Protein AF-0000000078663857 (afdb_homodimer)

Sequence (530 aa):
MTGLLSLRHTTAHPIFRVELDQAAYNHGFRKANGVADGWLWFKSDEGVPGEVALASGINPDGSPWFLAVEHAGVAAKLGVELAEAVVNPPAHFKGAFAFATQAQLRAALSRAFHLARSLPTFPLAQYEAEVAELGNTEVERIVKERVGQGYFRRALLDYWTGRCPITGISDEPLLRASHIVPWSECRSDSERLDVFNGLLLAAHWDAAFDRGLVSFDNEGRALIKPTLSEEALNLLAPDRARLLPLDDAHRRQLAWHRERFGFSEMTGLLSLRHTTAHPIFRVELDQAAYNHGFRKANGVADGWLWFKSDEGVPGEVALASGINPDGSPWFLAVEHAGVAAKLGVELAEAVVNPPAHFKGAFAFATQAQLRAALSRAFHLARSLPTFPLAQYEAEVAELGNTEVERIVKERVGQGYFRRALLDYWTGRCPITGISDEPLLRASHIVPWSECRSDSERLDVFNGLLLAAHWDAAFDRGLVSFDNEGRALIKPTLSEEALNLLAPDRARLLPLDDAHRRQLAWHRERFGFSE

Radius of gyration: 30.73 Å; Cα contacts (8 Å, |Δi|>4): 971; chains: 2; bounding box: 46×103×66 Å

Nearest PDB structures (foldseek):
  6yjb-assembly1_A  TM=4.751E-01  e=1.470E-08  Vibrio campbellii
  6yex-assembly1_B  TM=4.756E-01  e=3.909E-08  Vibrio campbellii
  2jaa-assembly1_B  TM=3.060E-01  e=5.722E+00  Shigella flexneri
  6yjb-assembly1_A  TM=4.750E-01  e=7.219E-09  Vibrio campbellii
  6yex-assembly1_B  TM=4.755E-01  e=2.141E-08  Vibrio campbellii

Foldseek 3Di:
DPPPLDFPLDAADPVVVVVVQVLCCVQFQNAFDDDHSQWTKTHGPVPQDWIKIWHFGDDPVRPFIKIFTQDQQLQVVVCVVQVVFWDDHPDNTNTMGTHGDPVVVSVSSNLSRLQSLQALPNLLVVLCVVLVPADDDPVSVVVSLVSLLVSLLSSLCSNVVQAQQWQRDNPNVQKGWAFLQDLVRDPDSSNSSGNLRTGTHGNLVSVCLNLLQWAAAPQQQIDGHPPDDPVSCVVPVSVSTDRDDHDPSNNVSRVVSCVVSVPDD/DPPPQDFPLDAADPVVVVVVQVLCCVQFQNAFDDDHSQWTKTHGPVPQDWIKIWHFGDDPVRPFIKIFTQDQQLQVVVCVVQVVFWDDHPDNTNTMGTHGDVVVVSVSSNLSRLQSLQALPNLLVVLCVVLVPADDDPVSVVVSLVSLLVSLLSSLCSNVVQAQQWQRDNPNVQKGWAFLQDCVRDPDSSNSSGSLRTGTHGNLVSVCLNLLQWAAAPQQQIDGHPVDDPVSCVVPVSVSTDRDDHDPSNNVSRVVSCVVSVPDD

InterPro domains:
  IPR003615 HNH nuclease [PF13391] (164-217)

Structure (mmCIF, N/CA/C/O backbone):
data_AF-0000000078663857-model_v1
#
loop_
_entity.id
_entity.type
_entity.pdbx_description
1 polymer 'Putative restriction endonuclease'
#
loop_
_atom_site.group_PDB
_atom_site.id
_atom_site.type_symbol
_atom_site.label_atom_id
_atom_site.label_alt_id
_atom_site.label_comp_id
_atom_site.label_asym_id
_atom_site.label_entity_id
_atom_site.label_seq_id
_atom_site.pdbx_PDB_ins_code
_atom_site.Cartn_x
_atom_site.Cartn_y
_atom_site.Cartn_z
_atom_site.occupancy
_atom_site.B_iso_or_equiv
_atom_site.auth_seq_id
_atom_site.auth_comp_id
_atom_site.auth_asym_id
_atom_site.auth_atom_id
_atom_site.pdbx_PDB_model_num
ATOM 1 N N . MET A 1 1 ? -16.844 -45.125 -30.969 1 24.33 1 MET A N 1
ATOM 2 C CA . MET A 1 1 ? -15.453 -45.469 -31.281 1 24.33 1 MET A CA 1
ATOM 3 C C . MET A 1 1 ? -14.484 -44.75 -30.359 1 24.33 1 MET A C 1
ATOM 5 O O . MET A 1 1 ? -14.258 -43.531 -30.531 1 24.33 1 MET A O 1
ATOM 9 N N . THR A 1 2 ? -14.641 -44.812 -29.031 1 28.61 2 THR A N 1
ATOM 10 C CA . THR A 1 2 ? -13.977 -44.156 -27.891 1 28.61 2 THR A CA 1
ATOM 11 C C . THR A 1 2 ? -12.461 -44.281 -28.031 1 28.61 2 THR A C 1
ATOM 13 O O . THR A 1 2 ? -11.898 -45.375 -27.828 1 28.61 2 THR A O 1
ATOM 16 N N . GLY A 1 3 ? -11.922 -43.844 -29.172 1 32.19 3 GLY A N 1
ATOM 17 C CA . GLY A 1 3 ? -10.523 -44 -29.547 1 32.19 3 GLY A CA 1
ATOM 18 C C . GLY A 1 3 ? -9.562 -43.812 -28.391 1 32.19 3 GLY A C 1
ATOM 19 O O . GLY A 1 3 ? -9.656 -42.844 -27.656 1 32.19 3 GLY A O 1
ATOM 20 N N . LEU A 1 4 ? -9.109 -44.875 -27.781 1 37.69 4 LEU A N 1
ATOM 21 C CA . LEU A 1 4 ? -8.156 -45 -26.688 1 37.69 4 LEU A CA 1
ATOM 22 C C . LEU A 1 4 ? -6.984 -44.031 -26.875 1 37.69 4 LEU A C 1
ATOM 24 O O . LEU A 1 4 ? -6.332 -44.031 -27.922 1 37.69 4 LEU A O 1
ATOM 28 N N . LEU A 1 5 ? -7.105 -42.75 -26.547 1 47.75 5 LEU A N 1
ATOM 29 C CA . LEU A 1 5 ? -5.949 -41.844 -26.469 1 47.75 5 LEU A CA 1
ATOM 30 C C . LEU A 1 5 ? -4.688 -42.625 -26.125 1 47.75 5 LEU A C 1
ATOM 32 O O . LEU A 1 5 ? -4.512 -43.062 -24.969 1 47.75 5 LEU A O 1
ATOM 36 N N . SER A 1 6 ? -4.312 -43.594 -27.016 1 50.84 6 SER A N 1
ATOM 37 C CA . SER A 1 6 ? -3.297 -44.625 -26.781 1 50.84 6 SER A CA 1
ATOM 38 C C . SER A 1 6 ? -1.939 -44 -26.484 1 50.84 6 SER A C 1
ATOM 40 O O . SER A 1 6 ? -1.441 -43.188 -27.266 1 50.84 6 SER A O 1
ATOM 42 N N . LEU A 1 7 ? -1.592 -43.75 -25.297 1 54.88 7 LEU A N 1
ATOM 43 C CA . LEU A 1 7 ? -0.232 -43.5 -24.828 1 54.88 7 LEU A CA 1
ATOM 44 C C . LEU A 1 7 ? 0.758 -44.438 -25.5 1 54.88 7 LEU A C 1
ATOM 46 O O . LEU A 1 7 ? 0.441 -45.594 -25.734 1 54.88 7 LEU A O 1
ATOM 50 N N . ARG A 1 8 ? 1.629 -43.875 -26.375 1 53.31 8 ARG A N 1
ATOM 51 C CA . ARG A 1 8 ? 2.668 -44.781 -26.859 1 53.31 8 ARG A CA 1
ATOM 52 C C . ARG A 1 8 ? 3.326 -45.531 -25.719 1 53.31 8 ARG A C 1
ATOM 54 O O . ARG A 1 8 ? 3.842 -44.938 -24.781 1 53.31 8 ARG A O 1
ATOM 61 N N . HIS A 1 9 ? 2.74 -46.562 -25.328 1 52.69 9 HIS A N 1
ATOM 62 C CA . HIS A 1 9 ? 3.314 -47.375 -24.25 1 52.69 9 HIS A CA 1
ATOM 63 C C . HIS A 1 9 ? 4.824 -47.531 -24.422 1 52.69 9 HIS A C 1
ATOM 65 O O . HIS A 1 9 ? 5.512 -48 -23.516 1 52.69 9 HIS A O 1
ATOM 71 N N . THR A 1 10 ? 5.309 -47.25 -25.734 1 50.97 10 THR A N 1
ATOM 72 C CA . THR A 1 10 ? 6.742 -47.375 -25.953 1 50.97 10 THR A CA 1
ATOM 73 C C . THR A 1 10 ? 7.434 -46.031 -25.859 1 50.97 10 THR A C 1
ATOM 75 O O . THR A 1 10 ? 6.785 -44.969 -25.969 1 50.97 10 THR A O 1
ATOM 78 N N . THR A 1 11 ? 8.773 -46.031 -25.625 1 53 11 THR A N 1
ATOM 79 C CA . THR A 1 11 ? 9.688 -44.906 -25.531 1 53 11 THR A CA 1
ATOM 80 C C . THR A 1 11 ? 9.359 -43.844 -26.594 1 53 11 THR A C 1
ATOM 82 O O . THR A 1 11 ? 9.086 -44.188 -27.75 1 53 11 THR A O 1
ATOM 85 N N . ALA A 1 12 ? 8.914 -42.688 -26.188 1 60.53 12 ALA A N 1
ATOM 86 C CA . ALA A 1 12 ? 8.688 -41.562 -27.094 1 60.53 12 ALA A CA 1
ATOM 87 C C . ALA A 1 12 ? 9.695 -41.594 -28.234 1 60.53 12 ALA A C 1
ATOM 89 O O . ALA A 1 12 ? 10.859 -41.938 -28.047 1 60.53 12 ALA A O 1
ATOM 90 N N . HIS A 1 13 ? 9.156 -41.531 -29.469 1 69.25 13 HIS A N 1
ATOM 91 C CA . HIS A 1 13 ? 10.07 -41.312 -30.594 1 69.25 13 HIS A CA 1
ATOM 92 C C . HIS A 1 13 ? 11.156 -40.312 -30.203 1 69.25 13 HIS A C 1
ATOM 94 O O . HIS A 1 13 ? 10.898 -39.344 -29.484 1 69.25 13 HIS A O 1
ATOM 100 N N . PRO A 1 14 ? 12.398 -40.656 -30.453 1 72.44 14 PRO A N 1
ATOM 101 C CA . PRO A 1 14 ? 13.539 -39.844 -30.016 1 72.44 14 PRO A CA 1
ATOM 102 C C . PRO A 1 14 ? 13.32 -38.344 -30.25 1 72.44 14 PRO A C 1
ATOM 104 O O . PRO A 1 14 ? 13.703 -37.5 -29.422 1 72.44 14 PRO A O 1
ATOM 107 N N . ILE A 1 15 ? 12.664 -38.031 -31.328 1 69.81 15 ILE A N 1
ATOM 108 C CA . ILE A 1 15 ? 12.445 -36.625 -31.641 1 69.81 15 ILE A CA 1
ATOM 109 C C . ILE A 1 15 ? 11.484 -36 -30.625 1 69.81 15 ILE A C 1
ATOM 111 O O . ILE A 1 15 ? 11.703 -34.875 -30.141 1 69.81 15 ILE A O 1
ATOM 115 N N . PHE A 1 16 ? 10.523 -36.781 -30.375 1 77.19 16 PHE A N 1
ATOM 116 C CA . PHE A 1 16 ? 9.523 -36.25 -29.453 1 77.19 16 PHE A CA 1
ATOM 117 C C . PHE A 1 16 ? 10.062 -36.188 -28.031 1 77.19 16 PHE A C 1
ATOM 119 O O . PHE A 1 16 ? 9.719 -35.281 -27.266 1 77.19 16 PHE A O 1
ATOM 126 N N . ARG A 1 17 ? 10.977 -37.094 -27.781 1 78 17 ARG A N 1
ATOM 127 C CA . ARG A 1 17 ? 11.602 -37.062 -26.469 1 78 17 ARG A CA 1
ATOM 128 C C . ARG A 1 17 ? 12.383 -35.781 -26.25 1 78 17 ARG A C 1
ATOM 130 O O . ARG A 1 17 ? 12.32 -35.188 -25.188 1 78 17 ARG A O 1
ATOM 137 N N . VAL A 1 18 ? 13.07 -35.375 -27.234 1 76.69 18 VAL A N 1
ATOM 138 C CA . VAL A 1 18 ? 13.844 -34.125 -27.141 1 76.69 18 VAL A CA 1
ATOM 139 C C . VAL A 1 18 ? 12.906 -32.938 -26.922 1 76.69 18 VAL A C 1
ATOM 141 O O . VAL A 1 18 ? 13.203 -32.062 -26.094 1 76.69 18 VAL A O 1
ATOM 144 N N . GLU A 1 19 ? 11.812 -33 -27.578 1 76.75 19 GLU A N 1
ATOM 145 C CA . GLU A 1 19 ? 10.836 -31.922 -27.453 1 76.75 19 GLU A CA 1
ATOM 146 C C . GLU A 1 19 ? 10.25 -31.875 -26.047 1 76.75 19 GLU A C 1
ATOM 148 O O . GLU A 1 19 ? 10.062 -30.797 -25.484 1 76.75 19 GLU A O 1
ATOM 153 N N . LEU A 1 20 ? 10.016 -32.969 -25.547 1 77.5 20 LEU A N 1
ATOM 154 C CA . LEU A 1 20 ? 9.438 -33.031 -24.219 1 77.5 20 LEU A CA 1
ATOM 155 C C . LEU A 1 20 ? 10.453 -32.625 -23.156 1 77.5 20 LEU A C 1
ATOM 157 O O . LEU A 1 20 ? 10.102 -31.906 -22.219 1 77.5 20 LEU A O 1
ATOM 161 N N . ASP A 1 21 ? 11.664 -33.031 -23.328 1 77.56 21 ASP A N 1
ATOM 162 C CA . ASP A 1 21 ? 12.742 -32.594 -22.438 1 77.56 21 ASP A CA 1
ATOM 163 C C . ASP A 1 21 ? 12.898 -31.094 -22.438 1 77.56 21 ASP A C 1
ATOM 165 O O . ASP A 1 21 ? 13.031 -30.469 -21.375 1 77.56 21 ASP A O 1
ATOM 169 N N . GLN A 1 22 ? 12.805 -30.578 -23.578 1 78.88 22 GLN A N 1
ATOM 170 C CA . GLN A 1 22 ? 12.938 -29.141 -23.719 1 78.88 22 GLN A CA 1
ATOM 171 C C .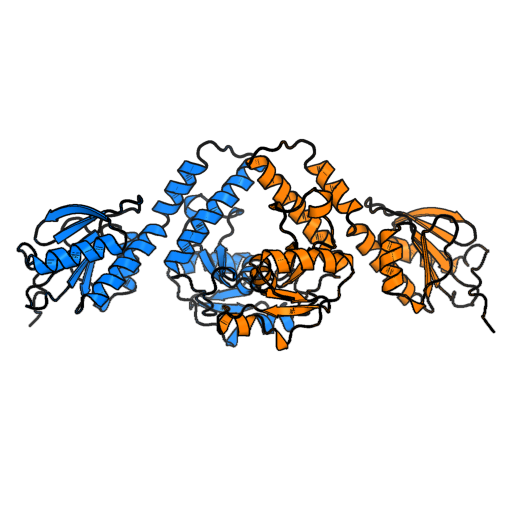 GLN A 1 22 ? 11.766 -28.406 -23.062 1 78.88 22 GLN A C 1
ATOM 173 O O . GLN A 1 22 ? 11.953 -27.375 -22.422 1 78.88 22 GLN A O 1
ATOM 178 N N . ALA A 1 23 ? 10.633 -28.953 -23.266 1 77.75 23 ALA A N 1
ATOM 179 C CA . ALA A 1 23 ? 9.445 -28.344 -22.672 1 77.75 23 ALA A CA 1
ATOM 180 C C . ALA A 1 23 ? 9.547 -28.312 -21.141 1 77.75 23 ALA A C 1
ATOM 182 O O . ALA A 1 23 ? 9.297 -27.281 -20.516 1 77.75 23 ALA A O 1
ATOM 183 N N . ALA A 1 24 ? 9.922 -29.406 -20.594 1 78.44 24 ALA A N 1
ATOM 184 C CA . ALA A 1 24 ? 10.07 -29.5 -19.141 1 78.44 24 ALA A CA 1
ATOM 185 C C . ALA A 1 24 ? 11.117 -28.516 -18.641 1 78.44 24 ALA A C 1
ATOM 187 O O . ALA A 1 24 ? 10.859 -27.75 -17.703 1 78.44 24 ALA A O 1
ATOM 188 N N . TYR A 1 25 ? 12.227 -28.516 -19.281 1 76.38 25 TYR A N 1
ATOM 189 C CA . TYR A 1 25 ? 13.336 -27.656 -18.875 1 76.38 25 TYR A CA 1
ATOM 190 C C . TYR A 1 25 ? 12.922 -26.188 -18.938 1 76.38 25 TYR A C 1
ATOM 192 O O . TYR A 1 25 ? 13.141 -25.438 -17.984 1 76.38 25 TYR A O 1
ATOM 200 N N . ASN A 1 26 ? 12.266 -25.844 -20 1 74.88 26 ASN A N 1
ATOM 201 C CA . ASN A 1 26 ? 11.883 -24.453 -20.234 1 74.88 26 ASN A CA 1
ATOM 202 C C . ASN A 1 26 ? 10.828 -23.984 -19.25 1 74.88 26 ASN A C 1
ATOM 204 O O . ASN A 1 26 ? 10.688 -22.781 -19 1 74.88 26 ASN A O 1
ATOM 208 N N . HIS A 1 27 ? 10.211 -24.891 -18.656 1 75.94 27 HIS A N 1
ATOM 209 C CA . HIS A 1 27 ? 9.102 -24.484 -17.812 1 75.94 27 HIS A CA 1
ATOM 210 C C . HIS A 1 27 ? 9.352 -24.859 -16.359 1 75.94 27 HIS A C 1
ATOM 212 O O . HIS A 1 27 ? 8.406 -25.031 -15.578 1 75.94 27 HIS A O 1
ATOM 218 N N . GLY A 1 28 ? 10.562 -25.109 -16.047 1 73.06 28 GLY A N 1
ATOM 219 C CA . GLY A 1 28 ? 10.953 -25.125 -14.641 1 73.06 28 GLY A CA 1
ATOM 220 C C . GLY A 1 28 ? 11.133 -26.516 -14.094 1 73.06 28 GLY A C 1
ATOM 221 O O . GLY A 1 28 ? 11.523 -26.688 -12.93 1 73.06 28 GLY A O 1
ATOM 222 N N . PHE A 1 29 ? 10.805 -27.562 -14.852 1 75.75 29 PHE A N 1
ATOM 223 C CA . PHE A 1 29 ? 11.008 -28.938 -14.445 1 75.75 29 PHE A CA 1
ATOM 224 C C . PHE A 1 29 ? 12.305 -29.5 -15.016 1 75.75 29 PHE A C 1
ATOM 226 O O . PHE A 1 29 ? 12.289 -30.359 -15.891 1 75.75 29 PHE A O 1
ATOM 233 N N . ARG A 1 30 ? 13.398 -29.109 -14.336 1 71.75 30 ARG A N 1
ATOM 234 C CA . ARG A 1 30 ? 14.695 -29.219 -14.992 1 71.75 30 ARG A CA 1
ATOM 235 C C . ARG A 1 30 ? 15.445 -30.453 -14.508 1 71.75 30 ARG A C 1
ATOM 237 O O . ARG A 1 30 ? 16.578 -30.703 -14.922 1 71.75 30 ARG A O 1
ATOM 244 N N . LYS A 1 31 ? 14.867 -31.281 -13.641 1 79.44 31 LYS A N 1
ATOM 245 C CA . LYS A 1 31 ? 15.484 -32.531 -13.172 1 79.44 31 LYS A CA 1
ATOM 246 C C . LYS A 1 31 ? 14.719 -33.75 -13.688 1 79.44 31 LYS A C 1
ATOM 248 O O . LYS A 1 31 ? 13.602 -34 -13.242 1 79.44 31 LYS A O 1
ATOM 253 N N . ALA A 1 32 ? 15.359 -34.438 -14.695 1 80.44 32 ALA A N 1
ATOM 254 C CA . ALA A 1 32 ? 14.766 -35.719 -15.125 1 80.44 32 ALA A CA 1
ATOM 255 C C . ALA A 1 32 ? 14.703 -36.688 -13.969 1 80.44 32 ALA A C 1
ATOM 257 O O . ALA A 1 32 ? 15.641 -36.812 -13.18 1 80.44 32 ALA A O 1
ATOM 258 N N . ASN A 1 33 ? 13.578 -37.375 -13.898 1 76 33 ASN A N 1
ATOM 259 C CA . ASN A 1 33 ? 13.391 -38.25 -12.75 1 76 33 ASN A CA 1
ATOM 260 C C . ASN A 1 33 ? 12.898 -39.625 -13.172 1 76 33 ASN A C 1
ATOM 262 O O . ASN A 1 33 ? 12.055 -40.219 -12.5 1 76 33 ASN A O 1
ATOM 266 N N . GLY A 1 34 ? 13.219 -40 -14.336 1 78 34 GLY A N 1
ATOM 267 C CA . GLY A 1 34 ? 12.938 -41.375 -14.727 1 78 34 GLY A CA 1
ATOM 268 C C . GLY A 1 34 ? 11.992 -41.469 -15.906 1 78 34 GLY A C 1
ATOM 269 O O . GLY A 1 34 ? 11.469 -40.469 -16.375 1 78 34 GLY A O 1
ATOM 270 N N . VAL A 1 35 ? 12.016 -42.656 -16.531 1 80.69 35 VAL A N 1
ATOM 271 C CA . VAL A 1 35 ? 11.133 -43 -17.641 1 80.69 35 VAL A CA 1
ATOM 272 C C . VAL A 1 35 ? 10.391 -44.312 -17.312 1 80.69 35 VAL A C 1
ATOM 274 O O . VAL A 1 35 ? 11 -45.25 -16.844 1 80.69 35 VAL A O 1
ATOM 277 N N . ALA A 1 36 ? 9.062 -44.219 -17.391 1 78.5 36 ALA A N 1
ATOM 278 C CA . ALA A 1 36 ? 8.273 -45.406 -17.188 1 78.5 36 ALA A CA 1
ATOM 279 C C . ALA A 1 36 ? 7.012 -45.406 -18.047 1 78.5 36 ALA A C 1
ATOM 281 O O . ALA A 1 36 ? 6.301 -44.406 -18.094 1 78.5 36 ALA A O 1
ATOM 282 N N . ASP A 1 37 ? 6.77 -46.531 -18.75 1 78.06 37 ASP A N 1
ATOM 283 C CA . ASP A 1 37 ? 5.523 -46.75 -19.469 1 78.06 37 ASP A CA 1
ATOM 284 C C . ASP A 1 37 ? 5.234 -45.625 -20.453 1 78.06 37 ASP A C 1
ATOM 286 O O . ASP A 1 37 ? 4.105 -45.125 -20.531 1 78.06 37 ASP A O 1
ATOM 290 N N . GLY A 1 38 ? 6.281 -45.062 -21.062 1 80.44 38 GLY A N 1
ATOM 291 C CA . GLY A 1 38 ? 6.117 -44.062 -22.094 1 80.44 38 GLY A CA 1
ATOM 292 C C . GLY A 1 38 ? 6.117 -42.656 -21.562 1 80.44 38 GLY A C 1
ATOM 293 O O . GLY A 1 38 ? 6.043 -41.688 -22.328 1 80.44 38 GLY A O 1
ATOM 294 N N . TRP A 1 39 ? 6.215 -42.531 -20.266 1 88.31 39 TRP A N 1
ATOM 295 C CA . TRP A 1 39 ? 6.203 -41.219 -19.625 1 88.31 39 TRP A CA 1
ATOM 296 C C . TRP A 1 39 ? 7.609 -40.812 -19.203 1 88.31 39 TRP A C 1
ATOM 298 O O . TRP A 1 39 ? 8.383 -41.625 -18.719 1 88.31 39 TRP A O 1
ATOM 308 N N . LEU A 1 40 ? 7.867 -39.562 -19.516 1 85.38 40 LEU A N 1
ATOM 309 C CA . LEU A 1 40 ? 9.086 -38.938 -19 1 85.38 40 LEU A CA 1
ATOM 310 C C . LEU A 1 40 ? 8.797 -38.156 -17.734 1 85.38 40 LEU A C 1
ATOM 312 O O . LEU A 1 40 ? 7.934 -37.25 -17.719 1 85.38 40 LEU A O 1
ATOM 316 N N . TRP A 1 41 ? 9.477 -38.469 -16.672 1 86.69 41 TRP A 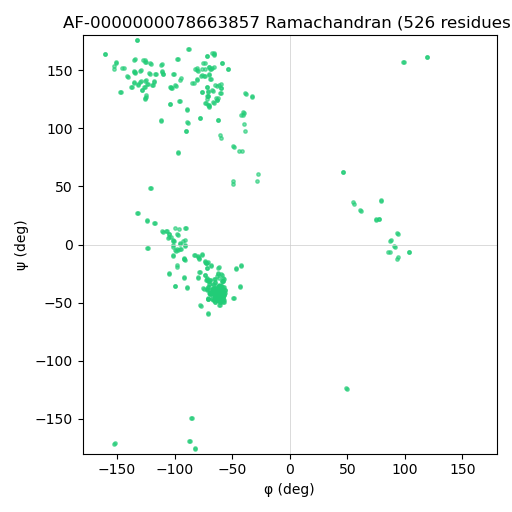N 1
ATOM 317 C CA . TRP A 1 41 ? 9.219 -37.875 -15.367 1 86.69 41 TRP A CA 1
ATOM 318 C C . TRP A 1 41 ? 10.211 -36.75 -15.094 1 86.69 41 TRP A C 1
ATOM 320 O O . TRP A 1 41 ? 11.398 -36.875 -15.391 1 86.69 41 TRP A O 1
ATOM 330 N N . PHE A 1 42 ? 9.641 -35.625 -14.555 1 87.06 42 PHE A N 1
ATOM 331 C CA . PHE A 1 42 ? 10.477 -34.469 -14.281 1 87.06 42 PHE A CA 1
ATOM 332 C C . PHE A 1 42 ? 10.156 -33.906 -12.906 1 87.06 42 PHE A C 1
ATOM 334 O O . PHE A 1 42 ? 9.023 -34 -12.43 1 87.06 42 PHE A O 1
ATOM 341 N N . LYS A 1 43 ? 11.164 -33.312 -12.219 1 84.5 43 LYS A N 1
ATOM 342 C CA . LYS A 1 43 ? 11.047 -32.5 -11 1 84.5 43 LYS A CA 1
ATOM 343 C C . LYS A 1 43 ? 11.688 -31.125 -11.18 1 84.5 43 LYS A C 1
ATOM 345 O O . LYS A 1 43 ? 12.43 -30.906 -12.141 1 84.5 43 LYS A O 1
ATOM 350 N N . SER A 1 44 ? 11.18 -30.281 -10.344 1 80.81 44 SER A N 1
ATOM 351 C CA . SER A 1 44 ? 11.781 -28.953 -10.391 1 80.81 44 SER A CA 1
ATOM 352 C C . SER A 1 44 ? 13.148 -28.938 -9.703 1 80.81 44 SER A C 1
ATOM 354 O O . SER A 1 44 ? 13.367 -29.672 -8.734 1 80.81 44 SER A O 1
ATOM 356 N N . ASP A 1 45 ? 14.078 -28.109 -10.25 1 75.31 45 ASP A N 1
ATOM 357 C CA . ASP A 1 45 ? 15.375 -27.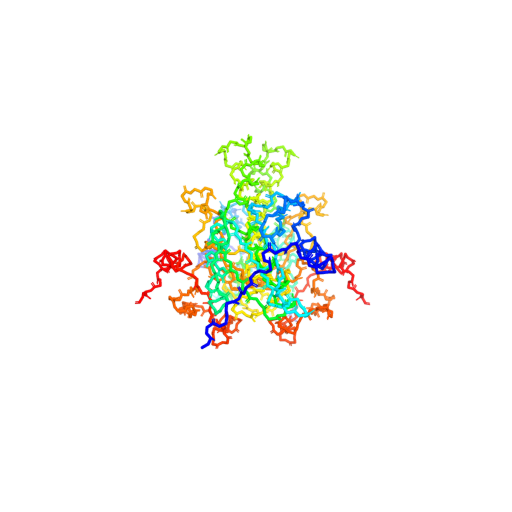938 -9.602 1 75.31 45 ASP A CA 1
ATOM 358 C C . ASP A 1 45 ? 15.344 -26.766 -8.617 1 75.31 45 ASP A C 1
ATOM 360 O O . ASP A 1 45 ? 16.344 -26.469 -7.957 1 75.31 45 ASP A O 1
ATOM 364 N N . GLU A 1 46 ? 14.195 -26.141 -8.555 1 68.94 46 GLU A N 1
ATOM 365 C CA . GLU A 1 46 ? 14.047 -24.969 -7.688 1 68.94 46 GLU A CA 1
ATOM 366 C C . GLU A 1 46 ? 13.297 -25.328 -6.406 1 68.94 46 GLU A C 1
ATOM 368 O O . GLU A 1 46 ? 12.844 -24.453 -5.676 1 68.94 46 GLU A O 1
ATOM 373 N N . GLY A 1 47 ? 13.023 -26.609 -6.219 1 68.88 47 GLY A N 1
ATOM 374 C CA . GLY A 1 47 ? 12.375 -27.062 -5 1 68.88 47 GLY A CA 1
ATOM 375 C C . GLY A 1 47 ? 10.859 -27 -5.07 1 68.88 47 GLY A C 1
ATOM 376 O O . GLY A 1 47 ? 10.172 -27.188 -4.062 1 68.88 47 GLY A O 1
ATOM 377 N N . VAL A 1 48 ? 10.344 -26.625 -6.172 1 72.81 48 VAL A N 1
ATOM 378 C CA . VAL A 1 48 ? 8.898 -26.625 -6.348 1 72.81 48 VAL A CA 1
ATOM 379 C C . VAL A 1 48 ? 8.352 -28.031 -6.156 1 72.81 48 VAL A C 1
ATOM 381 O O . VAL A 1 48 ? 8.875 -28.984 -6.734 1 72.81 48 VAL A O 1
ATOM 384 N N . PRO A 1 49 ? 7.273 -28.125 -5.285 1 73.81 49 PRO A N 1
ATOM 385 C CA . PRO A 1 49 ? 6.797 -29.469 -4.949 1 73.81 49 PRO A CA 1
ATOM 386 C C . PRO A 1 49 ? 6.102 -30.172 -6.117 1 73.81 49 PRO A C 1
ATOM 388 O O . PRO A 1 49 ? 5.41 -29.516 -6.902 1 73.81 49 PRO A O 1
ATOM 391 N N . GLY A 1 50 ? 6.332 -31.469 -6.098 1 79.38 50 GLY A N 1
ATOM 392 C CA . GLY A 1 50 ? 5.594 -32.312 -7.016 1 79.38 50 GLY A CA 1
ATOM 393 C C . GLY A 1 50 ? 6.391 -32.688 -8.258 1 79.38 50 GLY A C 1
ATOM 394 O O . GLY A 1 50 ? 7.34 -31.984 -8.617 1 79.38 50 GLY A O 1
ATOM 395 N N . GLU A 1 51 ? 5.988 -33.781 -8.867 1 85.94 51 GLU A N 1
ATOM 396 C CA . GLU A 1 51 ? 6.547 -34.312 -10.109 1 85.94 51 GLU A CA 1
ATOM 397 C C . GLU A 1 51 ? 5.555 -34.156 -11.258 1 85.94 51 GLU A C 1
ATOM 399 O O . GLU A 1 51 ? 4.34 -34.125 -11.039 1 85.94 51 GLU A O 1
ATOM 404 N N . VAL A 1 52 ? 6.188 -33.938 -12.414 1 91.75 52 VAL A N 1
ATOM 405 C CA . VAL A 1 52 ? 5.336 -34 -13.594 1 91.75 52 VAL A CA 1
ATOM 406 C C . VAL A 1 52 ? 5.844 -35.062 -14.539 1 91.75 52 VAL A C 1
ATOM 408 O O . VAL A 1 52 ? 7.008 -35.469 -14.461 1 91.75 52 VAL A O 1
ATOM 411 N N . ALA A 1 53 ? 4.93 -35.562 -15.367 1 90.25 53 ALA A N 1
ATOM 412 C CA . ALA A 1 53 ? 5.297 -36.5 -16.406 1 90.25 53 ALA A CA 1
ATOM 413 C C . ALA A 1 53 ? 4.746 -36.094 -17.766 1 90.25 53 ALA A C 1
ATOM 415 O O . ALA A 1 53 ? 3.637 -35.562 -17.859 1 90.25 53 ALA A O 1
ATOM 416 N N . LEU A 1 54 ? 5.598 -36.281 -18.797 1 90.44 54 LEU A N 1
ATOM 417 C CA . LEU A 1 54 ? 5.207 -35.938 -20.141 1 90.44 54 LEU A CA 1
ATOM 418 C C . LEU A 1 54 ? 5.262 -37.125 -21.078 1 90.44 54 LEU A C 1
ATOM 420 O O . LEU A 1 54 ? 6.094 -38.031 -20.891 1 90.44 54 LEU A O 1
ATOM 424 N N . ALA A 1 55 ? 4.348 -37.156 -22.047 1 88.69 55 ALA A N 1
ATOM 425 C CA . ALA A 1 55 ? 4.344 -38.219 -23.031 1 88.69 55 ALA A CA 1
ATOM 426 C C . ALA A 1 55 ? 3.773 -37.719 -24.359 1 88.69 55 ALA A C 1
ATOM 428 O O . ALA A 1 55 ? 3.139 -36.688 -24.422 1 88.69 55 ALA A O 1
ATOM 429 N N . SER A 1 56 ? 4.164 -38.438 -25.406 1 88.12 56 SER A N 1
ATOM 430 C CA . SER A 1 56 ? 3.615 -38.188 -26.734 1 88.12 56 SER A CA 1
ATOM 431 C C . SER A 1 56 ? 2.754 -39.344 -27.203 1 88.12 56 SER A C 1
ATOM 433 O O . SER A 1 56 ? 2.914 -40.469 -26.734 1 88.12 56 SER A O 1
ATOM 435 N N . GLY A 1 57 ? 1.852 -39 -28.078 1 85.69 57 GLY A N 1
ATOM 436 C CA . GLY A 1 57 ? 0.954 -40.031 -28.609 1 85.69 57 GLY A CA 1
ATOM 437 C C . GLY A 1 57 ? 1.525 -40.75 -29.812 1 85.69 57 GLY A C 1
ATOM 438 O O . GLY A 1 57 ? 2.721 -40.656 -30.094 1 85.69 57 GLY A O 1
ATOM 439 N N . ILE A 1 58 ? 0.602 -41.531 -30.453 1 81.06 58 ILE A N 1
ATOM 440 C CA . ILE A 1 58 ? 1.042 -42.5 -31.469 1 81.06 58 ILE A CA 1
ATOM 441 C C . ILE A 1 58 ? 1.009 -41.844 -32.844 1 81.06 58 ILE A C 1
ATOM 443 O O . ILE A 1 58 ? 1.58 -42.344 -33.812 1 81.06 58 ILE A O 1
ATOM 447 N N . ASN A 1 59 ? 0.368 -40.688 -32.875 1 84.62 59 ASN A N 1
ATOM 448 C CA . ASN A 1 59 ? 0.259 -40.031 -34.156 1 84.62 59 ASN A CA 1
ATOM 449 C C . ASN A 1 59 ? 1.616 -39.562 -34.656 1 84.62 59 ASN A C 1
ATOM 451 O O . ASN A 1 59 ? 2.512 -39.281 -33.875 1 84.62 59 ASN A O 1
ATOM 455 N N . PRO A 1 60 ? 1.821 -39.469 -35.969 1 84.12 60 PRO A N 1
ATOM 456 C CA . PRO A 1 60 ? 3.111 -39.094 -36.562 1 84.12 60 PRO A CA 1
ATOM 457 C C . PRO A 1 60 ? 3.586 -37.719 -36.094 1 84.12 60 PRO A C 1
ATOM 459 O O . PRO A 1 60 ? 4.789 -37.438 -36.031 1 84.12 60 PRO A O 1
ATOM 462 N N . ASP A 1 61 ? 2.629 -36.938 -35.75 1 82.81 61 ASP A N 1
ATOM 463 C CA . ASP A 1 61 ? 3.029 -35.594 -35.312 1 82.81 61 ASP A CA 1
ATOM 464 C C . ASP A 1 61 ? 3.248 -35.562 -33.781 1 82.81 61 ASP A C 1
ATOM 466 O O . ASP A 1 61 ? 3.506 -34.5 -33.219 1 82.81 61 ASP A O 1
ATOM 470 N N . GLY A 1 62 ? 3.104 -36.781 -33.25 1 83.38 62 GLY A N 1
ATOM 471 C CA . GLY A 1 62 ? 3.357 -36.875 -31.828 1 83.38 62 GLY A CA 1
ATOM 472 C C . GLY A 1 62 ? 2.105 -36.719 -30.984 1 83.38 62 GLY A C 1
ATOM 473 O O . GLY A 1 62 ? 2.127 -36.969 -29.781 1 83.38 62 GLY A O 1
ATOM 474 N N . SER A 1 63 ? 1.027 -36.281 -31.562 1 87.94 63 SER A N 1
ATOM 475 C CA . SER A 1 63 ? -0.216 -36.094 -30.828 1 87.94 63 SER A CA 1
ATOM 476 C C . SER A 1 63 ? -0.881 -37.438 -30.5 1 87.94 63 SER A C 1
ATOM 478 O O . SER A 1 63 ? -0.637 -38.438 -31.172 1 87.94 63 SER A O 1
ATOM 480 N N . PRO A 1 64 ? -1.699 -37.469 -29.484 1 90.56 64 PRO A N 1
ATOM 481 C CA . PRO A 1 64 ? -1.884 -36.406 -28.484 1 90.56 64 PRO A CA 1
ATOM 482 C C . PRO A 1 64 ? -0.676 -36.25 -27.562 1 90.56 64 PRO A C 1
ATOM 484 O O . PRO A 1 64 ? 0.114 -37.188 -27.422 1 90.56 64 PRO A O 1
ATOM 487 N N . TRP A 1 65 ? -0.53 -35.031 -27.062 1 90.75 65 TRP A N 1
ATOM 488 C CA . TRP A 1 65 ? 0.498 -34.75 -26.062 1 90.75 65 TRP A CA 1
ATOM 489 C C . TRP A 1 65 ? -0.077 -34.844 -24.656 1 90.75 65 TRP A C 1
ATOM 491 O O . TRP A 1 65 ? -1.194 -34.375 -24.406 1 90.75 65 TRP A O 1
ATOM 501 N N . PHE A 1 66 ? 0.79 -35.375 -23.75 1 91.44 66 PHE A N 1
ATOM 502 C CA . PHE A 1 66 ? 0.217 -35.688 -22.453 1 91.44 66 PHE A CA 1
ATOM 503 C C . PHE A 1 66 ? 1.031 -35 -21.344 1 91.44 66 PHE A C 1
ATOM 505 O O . PHE A 1 66 ? 2.262 -34.969 -21.406 1 91.44 66 PHE A O 1
ATOM 512 N N . LEU A 1 67 ? 0.262 -34.5 -20.359 1 93.94 67 LEU A N 1
ATOM 513 C CA . LEU A 1 67 ? 0.822 -34.031 -19.109 1 93.94 67 LEU A CA 1
ATOM 514 C C . LEU A 1 67 ? 0.18 -34.719 -17.922 1 93.94 67 LEU A C 1
ATOM 516 O O . LEU A 1 67 ? -1.047 -34.781 -17.812 1 93.94 67 LEU A O 1
ATOM 520 N N . ALA A 1 68 ? 1.028 -35.281 -17.016 1 92.81 68 ALA A N 1
ATOM 521 C CA . ALA A 1 68 ? 0.546 -35.781 -15.742 1 92.81 68 ALA A CA 1
ATOM 522 C C . ALA A 1 68 ? 1.146 -35.031 -14.57 1 92.81 68 ALA A C 1
ATOM 524 O O . ALA A 1 68 ? 2.279 -34.531 -14.648 1 92.81 68 ALA A O 1
ATOM 525 N N . VAL A 1 69 ? 0.343 -34.906 -13.539 1 92.44 69 VAL A N 1
ATOM 526 C CA . VAL A 1 69 ? 0.731 -34.094 -12.383 1 92.44 69 VAL A CA 1
ATOM 527 C C . VAL A 1 69 ? 0.569 -34.906 -11.102 1 92.44 69 VAL A C 1
ATOM 529 O O . VAL A 1 69 ? -0.476 -35.531 -10.883 1 92.44 69 VAL A O 1
ATOM 532 N N . GLU A 1 70 ? 1.635 -34.812 -10.32 1 85.88 70 GLU A N 1
ATOM 533 C CA . GLU A 1 70 ? 1.631 -35.594 -9.086 1 85.88 70 GLU A CA 1
ATOM 534 C C . GLU A 1 70 ? 1.006 -34.812 -7.934 1 85.88 70 GLU A C 1
ATOM 536 O O . GLU A 1 70 ? 0.319 -35.375 -7.086 1 85.88 70 GLU A O 1
ATOM 541 N N . HIS A 1 71 ? 1.24 -33.562 -7.875 1 84.5 71 HIS A N 1
ATOM 542 C CA . HIS A 1 71 ? 0.722 -32.688 -6.816 1 84.5 71 HIS A CA 1
ATOM 543 C C . HIS A 1 71 ? -0.798 -32.594 -6.883 1 84.5 71 HIS A C 1
ATOM 545 O O . HIS A 1 71 ? -1.347 -32.062 -7.844 1 84.5 71 HIS A O 1
ATOM 551 N N . ALA A 1 72 ? -1.428 -32.969 -5.789 1 81.69 72 ALA A N 1
ATOM 552 C CA . ALA A 1 72 ? -2.883 -33.094 -5.789 1 81.69 72 ALA A CA 1
ATOM 553 C C . ALA A 1 72 ? -3.553 -31.75 -6.016 1 81.69 72 ALA A C 1
ATOM 555 O O . ALA A 1 72 ? -4.516 -31.641 -6.781 1 81.69 72 ALA A O 1
ATOM 556 N N . GLY A 1 73 ? -3.084 -30.75 -5.398 1 79 73 GLY A N 1
ATOM 557 C CA . GLY A 1 73 ? -3.65 -29.422 -5.555 1 79 73 GLY A CA 1
ATOM 558 C C . GLY A 1 73 ? -3.545 -28.891 -6.973 1 79 73 GLY A C 1
ATOM 559 O O . GLY A 1 73 ? -4.496 -28.297 -7.492 1 79 73 GLY A O 1
ATOM 560 N N . VAL A 1 74 ? -2.391 -29.094 -7.555 1 84.19 74 VAL A N 1
ATOM 561 C CA . VAL A 1 74 ? -2.174 -28.672 -8.938 1 84.19 74 VAL A CA 1
ATOM 562 C C . VAL A 1 74 ? -3.1 -29.453 -9.867 1 84.19 74 VAL A C 1
ATOM 564 O O . VAL A 1 74 ? -3.74 -28.859 -10.742 1 84.19 74 VAL A O 1
ATOM 567 N N . ALA A 1 75 ? -3.178 -30.719 -9.602 1 89.44 75 ALA A N 1
ATOM 568 C CA . ALA A 1 75 ? -4.047 -31.578 -10.414 1 89.44 75 ALA A CA 1
ATOM 569 C C . ALA A 1 75 ? -5.496 -31.109 -10.336 1 89.44 75 ALA A C 1
ATOM 571 O O . ALA A 1 75 ? -6.184 -31.031 -11.359 1 89.44 75 ALA A O 1
ATOM 572 N N . ALA A 1 76 ? -5.863 -30.781 -9.164 1 83.69 76 ALA A N 1
ATOM 573 C CA . ALA A 1 76 ? -7.242 -30.359 -8.969 1 83.69 76 ALA A CA 1
ATOM 574 C C . ALA A 1 76 ? -7.523 -29.047 -9.703 1 83.69 76 ALA A C 1
ATOM 576 O O . ALA A 1 76 ? -8.531 -28.922 -10.406 1 83.69 76 ALA A O 1
ATOM 577 N N . LYS A 1 77 ? -6.703 -28.109 -9.562 1 83 77 LYS A N 1
ATOM 578 C CA . LYS A 1 77 ? -6.891 -26.812 -10.18 1 83 77 LYS A CA 1
ATOM 579 C C . LYS A 1 77 ? -6.844 -26.906 -11.703 1 83 77 LYS A C 1
ATOM 581 O O . LYS A 1 77 ? -7.703 -26.359 -12.398 1 83 77 LYS A O 1
ATOM 586 N N . LEU A 1 78 ? -5.898 -27.625 -12.289 1 88.62 78 LEU A N 1
ATOM 587 C CA . LEU A 1 78 ? -5.816 -27.828 -13.734 1 88.62 78 LEU A CA 1
ATOM 588 C C . LEU A 1 78 ? -7.039 -28.578 -14.242 1 88.62 78 LEU A C 1
ATOM 590 O O . LEU A 1 78 ? -7.52 -28.312 -15.352 1 88.62 78 LEU A O 1
ATOM 594 N N . GLY A 1 79 ? -7.5 -29.5 -13.461 1 90 79 GLY A N 1
ATOM 595 C CA . GLY A 1 79 ? -8.688 -30.266 -13.836 1 90 79 GLY A CA 1
ATOM 596 C C . GLY A 1 79 ? -9.906 -29.391 -14.062 1 90 79 GLY A C 1
ATOM 597 O O . GLY A 1 79 ? -10.695 -29.641 -14.977 1 90 79 GLY A O 1
ATOM 598 N N . VAL A 1 80 ? -9.961 -28.438 -13.203 1 82.56 80 VAL A N 1
ATOM 599 C CA . VAL A 1 80 ? -11.062 -27.484 -13.352 1 82.56 80 VAL A CA 1
ATOM 600 C C . VAL A 1 80 ? -10.828 -26.609 -14.578 1 82.56 80 VAL A C 1
ATOM 602 O O . VAL A 1 80 ? -11.727 -26.406 -15.398 1 82.56 80 VAL A O 1
ATOM 605 N N . GLU A 1 81 ? -9.625 -26.078 -14.781 1 84.31 81 GLU A N 1
ATOM 606 C CA . GLU A 1 81 ? -9.281 -25.156 -15.859 1 84.31 81 GLU A CA 1
ATOM 607 C C . GLU A 1 81 ? -9.266 -25.875 -17.203 1 84.31 81 GLU A C 1
ATOM 609 O O . GLU A 1 81 ? -9.539 -25.25 -18.234 1 84.31 81 GLU A O 1
ATOM 614 N N . LEU A 1 82 ? -8.914 -27.156 -17.203 1 90.31 82 LEU A N 1
ATOM 615 C CA . LEU A 1 82 ? -8.781 -27.953 -18.406 1 90.31 82 LEU A CA 1
ATOM 616 C C . LEU A 1 82 ? -9.711 -29.156 -18.375 1 90.31 82 LEU A C 1
ATOM 618 O O . LEU A 1 82 ? -9.281 -30.281 -18.656 1 90.31 82 LEU A O 1
ATOM 622 N N . ALA A 1 83 ? -10.977 -28.969 -18.062 1 85.88 83 ALA A N 1
ATOM 623 C CA . ALA A 1 83 ? -11.945 -30.047 -17.797 1 85.88 83 ALA A CA 1
ATOM 624 C C . ALA A 1 83 ? -12.062 -30.984 -19 1 85.88 83 ALA A C 1
ATOM 626 O O . ALA A 1 83 ? -12.133 -32.188 -18.828 1 85.88 83 ALA A O 1
ATOM 627 N N . GLU A 1 84 ? -11.992 -30.453 -20.219 1 88.25 84 GLU A N 1
ATOM 628 C CA . GLU A 1 84 ? -12.219 -31.25 -21.422 1 88.25 84 GLU A CA 1
ATOM 629 C C . GLU A 1 84 ? -10.984 -32.094 -21.781 1 88.25 84 GLU A C 1
ATOM 631 O O . GLU A 1 84 ? -11.07 -33 -22.578 1 88.25 84 GLU A O 1
ATOM 636 N N . ALA A 1 85 ? -9.883 -31.828 -21.156 1 90.88 85 ALA A N 1
ATOM 637 C CA . ALA A 1 85 ? -8.625 -32.469 -21.516 1 90.88 85 ALA A CA 1
ATOM 638 C C . ALA A 1 85 ? -8.297 -33.594 -20.547 1 90.88 85 ALA A C 1
ATOM 640 O O . ALA A 1 85 ? -7.301 -34.312 -20.719 1 90.88 85 ALA A O 1
ATOM 641 N N . VAL A 1 86 ? -9.062 -33.812 -19.578 1 91.88 86 VAL A N 1
ATOM 642 C CA . VAL A 1 86 ? -8.742 -34.75 -18.484 1 91.88 86 VAL A CA 1
ATOM 643 C C . VAL A 1 86 ? -8.695 -36.188 -19.016 1 91.88 86 VAL A C 1
ATOM 645 O O . VAL A 1 86 ? -9.578 -36.594 -19.781 1 91.88 86 VAL A O 1
ATOM 648 N N . VAL A 1 87 ? -7.664 -36.906 -18.672 1 91.94 87 VAL A N 1
ATOM 649 C CA . VAL A 1 87 ? -7.539 -38.312 -18.969 1 91.94 87 VAL A CA 1
ATOM 650 C C . VAL A 1 87 ? -7.094 -39.094 -17.719 1 91.94 87 VAL A C 1
ATOM 652 O O . VAL A 1 87 ? -6.852 -38.469 -16.672 1 91.94 87 VAL A O 1
ATOM 655 N N . ASN A 1 88 ? -7.02 -40.375 -17.797 1 88.5 88 ASN A N 1
ATOM 656 C CA . ASN A 1 88 ? -6.586 -41.188 -16.656 1 88.5 88 ASN A CA 1
ATOM 657 C C . ASN A 1 88 ? -5.094 -41 -16.391 1 88.5 88 ASN A C 1
ATOM 659 O O . ASN A 1 88 ? -4.273 -41.156 -17.297 1 88.5 88 ASN A O 1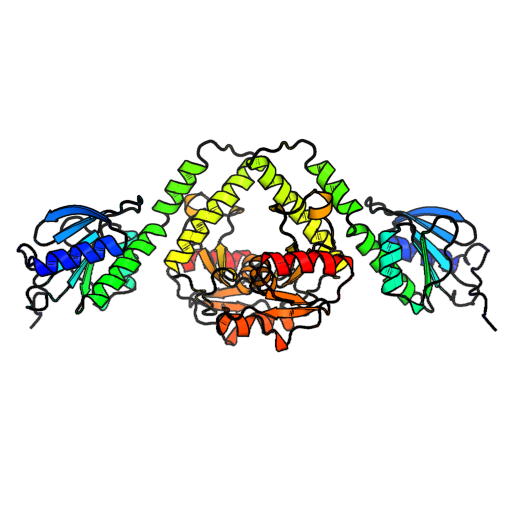
ATOM 663 N N . PRO A 1 89 ? -4.75 -40.688 -15.18 1 89 89 PRO A N 1
ATOM 664 C CA . PRO A 1 89 ? -3.326 -40.5 -14.891 1 89 89 PRO A CA 1
ATOM 665 C C . PRO A 1 89 ? -2.574 -41.812 -14.781 1 89 89 PRO A C 1
ATOM 667 O O . PRO A 1 89 ? -3.162 -42.844 -14.422 1 89 89 PRO A O 1
ATOM 670 N N . PRO A 1 90 ? -1.31 -41.688 -15.125 1 81.06 90 PRO A N 1
ATOM 671 C CA . PRO A 1 90 ? -0.473 -42.875 -14.891 1 81.06 90 PRO A CA 1
ATOM 672 C C . PRO A 1 90 ? 0.002 -42.969 -13.445 1 81.06 90 PRO A C 1
ATOM 674 O O . PRO A 1 90 ? 0.163 -41.969 -12.766 1 81.06 90 PRO A O 1
ATOM 677 N N . ALA A 1 91 ? 0.212 -44.25 -13.016 1 76.88 91 ALA A N 1
ATOM 678 C CA . ALA A 1 91 ? 0.933 -44.594 -11.797 1 76.88 91 ALA A CA 1
ATOM 679 C C . ALA A 1 91 ? 0.409 -43.781 -10.609 1 76.88 91 ALA A C 1
ATOM 681 O O . ALA A 1 91 ? -0.788 -43.812 -10.312 1 76.88 91 ALA A O 1
ATOM 682 N N . HIS A 1 92 ? 1.292 -43.031 -9.891 1 81.44 92 HIS A N 1
ATOM 683 C CA . HIS A 1 92 ? 1.018 -42.312 -8.641 1 81.44 92 HIS A CA 1
ATOM 684 C C . HIS A 1 92 ? 0.685 -40.844 -8.898 1 81.44 92 HIS A C 1
ATOM 686 O O . HIS A 1 92 ? 0.601 -40.062 -7.961 1 81.44 92 HIS A O 1
ATOM 692 N N . PHE A 1 93 ? 0.431 -40.5 -10.133 1 89.19 93 PHE A N 1
ATOM 693 C CA . PHE A 1 93 ? 0.038 -39.125 -10.453 1 89.19 93 PHE A CA 1
ATOM 694 C C . PHE A 1 93 ? -1.439 -38.906 -10.156 1 89.19 93 PHE A C 1
ATOM 696 O O . PHE A 1 93 ? -2.242 -39.844 -10.227 1 89.19 93 PHE A O 1
ATOM 703 N N . LYS A 1 94 ? -1.773 -37.656 -9.797 1 89.12 94 LYS A N 1
ATOM 704 C CA . LYS A 1 94 ? -3.111 -37.375 -9.297 1 89.12 94 LYS A CA 1
ATOM 705 C C . LYS A 1 94 ? -4 -36.812 -10.406 1 89.12 94 LYS A C 1
ATOM 707 O O . LYS A 1 94 ? -5.223 -36.75 -10.258 1 89.12 94 LYS A O 1
ATOM 712 N N . GLY A 1 95 ? -3.395 -36.344 -11.445 1 91.56 95 GLY A N 1
ATOM 713 C CA . GLY A 1 95 ? -4.121 -35.844 -12.609 1 91.56 95 GLY A CA 1
ATOM 714 C C . GLY A 1 95 ? -3.336 -35.969 -13.898 1 91.56 95 GLY A C 1
ATOM 715 O O . GLY A 1 95 ? -2.105 -36.031 -13.875 1 91.56 95 GLY A O 1
ATOM 716 N N . ALA A 1 96 ? -4.09 -36.125 -15.055 1 93.88 96 ALA A N 1
ATOM 717 C CA . ALA A 1 96 ? -3.459 -36.156 -16.375 1 93.88 96 ALA A CA 1
ATOM 718 C C . ALA A 1 96 ? -4.348 -35.469 -17.422 1 93.88 96 ALA A C 1
ATOM 720 O O . ALA A 1 96 ? -5.566 -35.406 -17.25 1 93.88 96 ALA A O 1
ATOM 721 N N . PHE A 1 97 ? -3.682 -34.969 -18.391 1 94.44 97 PHE A N 1
ATOM 722 C CA . PHE A 1 97 ? -4.348 -34.156 -19.422 1 94.44 97 PHE A CA 1
ATOM 723 C C . PHE A 1 97 ? -3.775 -34.469 -20.797 1 94.44 97 PHE A C 1
ATOM 725 O O . PHE A 1 97 ? -2.576 -34.719 -20.938 1 94.44 97 PHE A O 1
ATOM 732 N N . ALA A 1 98 ? -4.668 -34.438 -21.828 1 94.69 98 ALA A N 1
ATOM 733 C CA . ALA A 1 98 ? -4.258 -34.688 -23.203 1 94.69 98 ALA A CA 1
ATOM 734 C C . ALA A 1 98 ? -4.508 -33.438 -24.078 1 94.69 98 ALA A C 1
ATOM 736 O O . ALA A 1 98 ? -5.539 -32.781 -23.938 1 94.69 98 ALA A O 1
ATOM 737 N N . PHE A 1 99 ? -3.516 -33.219 -24.938 1 93.12 99 PHE A N 1
ATOM 738 C CA . PHE A 1 99 ? -3.582 -32.031 -25.766 1 93.12 99 PHE A CA 1
ATOM 739 C C . PHE A 1 99 ? -3.365 -32.375 -27.234 1 93.12 99 PHE A C 1
ATOM 741 O O . PHE A 1 99 ? -2.578 -33.281 -27.547 1 93.12 99 PHE A O 1
ATOM 748 N N . ALA A 1 100 ? -4 -31.562 -28.094 1 91.69 100 ALA A N 1
ATOM 749 C CA . ALA A 1 100 ? -3.865 -31.797 -29.531 1 91.69 100 ALA A CA 1
ATOM 750 C C . ALA A 1 100 ? -2.551 -31.234 -30.047 1 91.69 100 ALA A C 1
ATOM 752 O O . ALA A 1 100 ? -2.01 -31.719 -31.047 1 91.69 100 ALA A O 1
ATOM 753 N N . THR A 1 101 ? -2.053 -30.203 -29.422 1 90.44 101 THR A N 1
ATOM 754 C CA . THR A 1 101 ? -0.839 -29.562 -29.906 1 90.44 101 THR A CA 1
ATOM 755 C C . THR A 1 101 ? 0.209 -29.469 -28.812 1 90.44 101 THR A C 1
ATOM 757 O O . THR A 1 101 ? -0.129 -29.484 -27.625 1 90.44 101 THR A O 1
ATOM 760 N N . GLN A 1 102 ? 1.455 -29.312 -29.25 1 87.44 102 GLN A N 1
ATOM 761 C CA . GLN A 1 102 ? 2.559 -29.125 -28.312 1 87.44 102 GLN A CA 1
ATOM 762 C C . GLN A 1 102 ? 2.418 -27.797 -27.578 1 87.44 102 GLN A C 1
ATOM 764 O O . GLN A 1 102 ? 2.77 -27.703 -26.391 1 87.44 102 GLN A O 1
ATOM 769 N N . ALA A 1 103 ? 1.908 -26.859 -28.266 1 87.81 103 ALA A N 1
ATOM 770 C CA . ALA A 1 103 ? 1.731 -25.531 -27.656 1 87.81 103 ALA A CA 1
ATOM 771 C C . ALA A 1 103 ? 0.793 -25.594 -26.469 1 87.81 103 ALA A C 1
ATOM 773 O O . ALA A 1 103 ? 1.058 -24.984 -25.422 1 87.81 103 ALA A O 1
ATOM 774 N N . GLN A 1 104 ? -0.212 -26.344 -26.594 1 91.88 104 GLN A N 1
ATOM 775 C CA . GLN A 1 104 ? -1.162 -26.516 -25.5 1 91.88 104 GLN A CA 1
ATOM 776 C C . GLN A 1 104 ? -0.521 -27.25 -24.312 1 91.88 104 GLN A C 1
ATOM 778 O O . GLN A 1 104 ? -0.742 -26.875 -23.156 1 91.88 104 GLN A O 1
ATOM 783 N N . LEU A 1 105 ? 0.28 -28.203 -24.625 1 91.75 105 LEU A N 1
ATOM 784 C CA . LEU A 1 105 ? 1.008 -28.938 -23.578 1 91.75 105 LEU A CA 1
ATOM 785 C C . LEU A 1 105 ? 1.957 -28 -22.828 1 91.75 105 LEU A C 1
ATOM 787 O O . LEU A 1 105 ? 2 -28.016 -21.609 1 91.75 105 LEU A O 1
ATOM 791 N N . ARG A 1 106 ? 2.627 -27.203 -23.547 1 88.69 106 ARG A N 1
ATOM 792 C CA . ARG A 1 106 ? 3.596 -26.297 -22.938 1 88.69 106 ARG A CA 1
ATOM 793 C C . ARG A 1 106 ? 2.9 -25.25 -22.062 1 88.69 106 ARG A C 1
ATOM 795 O O . ARG A 1 106 ? 3.391 -24.922 -20.984 1 88.69 106 ARG A O 1
ATOM 802 N N . ALA A 1 107 ? 1.801 -24.781 -22.453 1 89.94 107 ALA A N 1
ATOM 803 C CA . ALA A 1 107 ? 1.024 -23.828 -21.656 1 89.94 107 ALA A CA 1
ATOM 804 C C . ALA A 1 107 ? 0.557 -24.469 -20.344 1 89.94 107 ALA A C 1
ATOM 806 O O . ALA A 1 107 ? 0.627 -23.844 -19.281 1 89.94 107 ALA A O 1
ATOM 807 N N . ALA A 1 108 ? 0.082 -25.672 -20.453 1 92 108 ALA A N 1
ATOM 808 C CA . ALA A 1 108 ? -0.381 -26.391 -19.266 1 92 108 ALA A CA 1
ATOM 809 C C . ALA A 1 108 ? 0.773 -26.672 -18.312 1 92 108 ALA A C 1
ATOM 811 O O . ALA A 1 108 ? 0.613 -26.594 -17.094 1 92 108 ALA A O 1
ATOM 812 N N . LEU A 1 109 ? 1.873 -27.047 -18.953 1 91.5 109 LEU A N 1
ATOM 813 C CA . LEU A 1 109 ? 3.07 -27.297 -18.172 1 91.5 109 LEU A CA 1
ATOM 814 C C . LEU A 1 109 ? 3.506 -26.047 -17.406 1 91.5 109 LEU A C 1
ATOM 816 O O . LEU A 1 109 ? 3.832 -26.109 -16.219 1 91.5 109 LEU A O 1
ATOM 820 N N . SER A 1 110 ? 3.484 -24.953 -18 1 87.56 110 SER A N 1
ATOM 821 C CA . SER A 1 110 ? 3.783 -23.688 -17.359 1 87.56 110 SER A CA 1
ATOM 822 C C . SER A 1 110 ? 2.805 -23.391 -16.234 1 87.56 110 SER A C 1
ATOM 824 O O . SER A 1 110 ? 3.215 -23 -15.133 1 87.56 110 SER A O 1
ATOM 826 N N . ARG A 1 111 ? 1.574 -23.516 -16.484 1 86.62 111 ARG A N 1
ATOM 827 C CA . ARG A 1 111 ? 0.539 -23.297 -15.477 1 86.62 111 ARG A CA 1
ATOM 828 C C . ARG A 1 111 ? 0.742 -24.219 -14.281 1 86.62 111 ARG A C 1
ATOM 830 O O . ARG A 1 111 ? 0.611 -23.797 -13.133 1 86.62 111 ARG A O 1
ATOM 837 N N . ALA A 1 112 ? 1.059 -25.469 -14.578 1 86.94 112 ALA A N 1
ATOM 838 C CA . ALA A 1 112 ? 1.313 -26.438 -13.508 1 86.94 112 ALA A CA 1
ATOM 839 C C . ALA A 1 112 ? 2.461 -25.984 -12.617 1 86.94 112 ALA A C 1
ATOM 841 O O . ALA A 1 112 ? 2.379 -26.078 -11.391 1 86.94 112 ALA A O 1
ATOM 842 N N . PHE A 1 113 ? 3.439 -25.5 -13.266 1 82.44 113 PHE A N 1
ATOM 843 C CA . PHE A 1 113 ? 4.60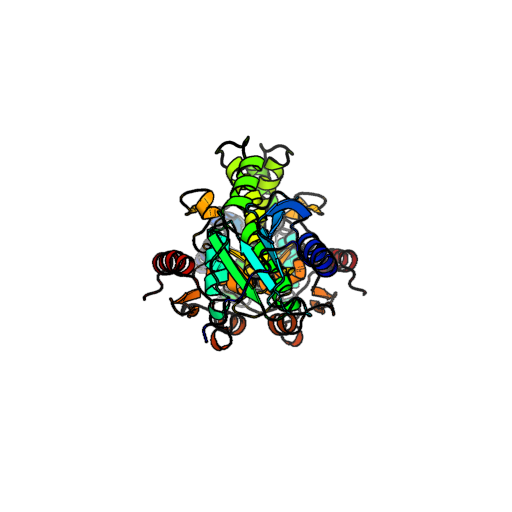2 -25.031 -12.523 1 82.44 113 PHE A CA 1
ATOM 844 C C . PHE A 1 113 ? 4.227 -23.859 -11.617 1 82.44 113 PHE A C 1
ATOM 846 O O . PHE A 1 113 ? 4.555 -23.859 -10.43 1 82.44 113 PHE A O 1
ATOM 853 N N . HIS A 1 114 ? 3.523 -22.906 -12.133 1 78.25 114 HIS A N 1
ATOM 854 C CA . HIS A 1 114 ? 3.137 -21.719 -11.375 1 78.25 114 HIS A CA 1
ATOM 855 C C . HIS A 1 114 ? 2.184 -22.062 -10.242 1 78.25 114 HIS A C 1
ATOM 857 O O . HIS A 1 114 ? 2.273 -21.5 -9.148 1 78.25 114 HIS A O 1
ATOM 863 N N . LEU A 1 115 ? 1.294 -22.953 -10.469 1 78.81 115 LEU A N 1
ATOM 864 C CA . LEU A 1 115 ? 0.383 -23.406 -9.43 1 78.81 115 LEU A CA 1
ATOM 865 C C . LEU A 1 115 ? 1.147 -24.109 -8.312 1 78.81 115 LEU A C 1
ATOM 867 O O . LEU A 1 115 ? 0.88 -23.875 -7.129 1 78.81 115 LEU A O 1
ATOM 871 N N . ALA A 1 116 ? 2.066 -24.922 -8.742 1 76.69 116 ALA A N 1
ATOM 872 C CA . ALA A 1 116 ? 2.854 -25.656 -7.746 1 76.69 116 ALA A CA 1
ATOM 873 C C . ALA A 1 116 ? 3.635 -24.688 -6.859 1 76.69 116 ALA A C 1
ATOM 875 O O . ALA A 1 116 ? 3.775 -24.922 -5.656 1 76.69 116 ALA A O 1
ATOM 876 N N . ARG A 1 117 ? 4.051 -23.641 -7.523 1 71.44 117 ARG A N 1
ATOM 877 C CA . ARG A 1 117 ? 4.816 -22.625 -6.805 1 71.44 117 ARG A CA 1
ATOM 878 C C . ARG A 1 117 ? 3.914 -21.797 -5.895 1 71.44 117 ARG A C 1
ATOM 880 O O . ARG A 1 117 ? 4.379 -21.234 -4.902 1 71.44 117 ARG A O 1
ATOM 887 N N . SER A 1 118 ? 2.707 -21.734 -6.277 1 68.25 118 SER A N 1
ATOM 888 C CA . SER A 1 118 ? 1.788 -20.859 -5.57 1 68.25 118 SER A CA 1
ATOM 889 C C . SER A 1 118 ? 1.071 -21.594 -4.441 1 68.25 118 SER A C 1
ATOM 891 O O . SER A 1 118 ? 0.577 -20.969 -3.502 1 68.25 118 SER A O 1
ATOM 893 N N . LEU A 1 119 ? 0.921 -22.859 -4.641 1 63.5 119 LEU A N 1
ATOM 894 C CA . LEU A 1 119 ? 0.119 -23.594 -3.67 1 63.5 119 LEU A CA 1
ATOM 895 C C . LEU A 1 119 ? 0.833 -23.672 -2.324 1 63.5 119 LEU A C 1
ATOM 897 O O . LEU A 1 119 ? 2.064 -23.641 -2.27 1 63.5 119 LEU A O 1
ATOM 901 N N . PRO A 1 120 ? 0.043 -23.578 -1.321 1 61.12 120 PRO A N 1
ATOM 902 C CA . PRO A 1 120 ? 0.455 -23.234 0.043 1 61.12 120 PRO A CA 1
ATOM 903 C C . PRO A 1 120 ? 1.691 -24.016 0.495 1 61.12 120 PRO A C 1
ATOM 905 O O . PRO A 1 120 ? 2.506 -23.484 1.26 1 61.12 120 PRO A O 1
ATOM 908 N N . THR A 1 121 ? 1.955 -25.125 -0.147 1 63.47 121 THR A N 1
ATOM 909 C CA . THR A 1 121 ? 3.01 -25.922 0.457 1 63.47 121 THR A CA 1
ATOM 910 C C . THR A 1 121 ? 4.379 -25.297 0.2 1 63.47 121 THR A C 1
ATOM 912 O O . THR A 1 121 ? 5.203 -25.203 1.112 1 63.47 121 THR A O 1
ATOM 915 N N . PHE A 1 122 ? 4.562 -24.781 -0.915 1 68.25 122 PHE A N 1
ATOM 916 C CA . PHE A 1 122 ? 5.902 -24.328 -1.256 1 68.25 122 PHE A CA 1
ATOM 917 C C . PHE A 1 122 ? 6.211 -23 -0.576 1 68.25 122 PHE A C 1
ATOM 919 O O . PHE A 1 122 ? 7.18 -22.891 0.18 1 68.25 122 PHE A O 1
ATOM 926 N N . PRO A 1 123 ? 5.316 -22.016 -0.745 1 72.19 123 PRO A N 1
ATOM 927 C CA . PRO A 1 123 ? 5.605 -20.766 -0.031 1 72.19 123 PRO A CA 1
ATOM 928 C C . PRO A 1 123 ? 5.688 -20.969 1.481 1 72.19 123 PRO A C 1
ATOM 930 O O . PRO A 1 123 ? 6.5 -20.312 2.146 1 72.19 123 PRO A O 1
ATOM 933 N N . LEU A 1 124 ? 4.914 -21.828 1.979 1 78.94 124 LEU A N 1
ATOM 934 C CA . LEU A 1 124 ? 4.902 -22.078 3.416 1 78.94 124 LEU A CA 1
ATOM 935 C C . LEU A 1 124 ? 6.242 -22.656 3.875 1 78.94 124 LEU A C 1
ATOM 937 O O . LEU A 1 124 ? 6.812 -22.188 4.863 1 78.94 124 LEU A O 1
ATOM 941 N N . ALA A 1 125 ? 6.684 -23.641 3.129 1 72.75 125 ALA A N 1
ATOM 942 C CA . ALA A 1 125 ? 7.941 -24.281 3.502 1 72.75 125 ALA A CA 1
ATOM 943 C C . ALA A 1 125 ? 9.094 -23.281 3.479 1 72.75 125 ALA A C 1
ATOM 945 O O . ALA A 1 125 ? 9.922 -23.25 4.395 1 72.75 125 ALA A O 1
ATOM 946 N N . GLN A 1 126 ? 9.18 -22.5 2.447 1 78.69 126 GLN A N 1
ATOM 947 C CA . GLN A 1 126 ? 10.227 -21.484 2.328 1 78.69 126 GLN A CA 1
ATOM 948 C C . GLN A 1 126 ? 10.125 -20.453 3.451 1 78.69 126 GLN A C 1
ATOM 950 O O . GLN A 1 126 ? 11.141 -20.094 4.055 1 78.69 126 GLN A O 1
ATOM 955 N N . TYR A 1 127 ? 8.992 -20 3.73 1 88.81 127 TYR A N 1
ATOM 956 C CA . TYR A 1 127 ? 8.742 -19.031 4.789 1 88.81 127 TYR A CA 1
ATOM 957 C C . TYR A 1 127 ? 9.164 -19.578 6.145 1 88.81 127 TYR A C 1
ATOM 959 O O . TYR A 1 127 ? 9.891 -18.906 6.891 1 88.81 127 TYR A O 1
ATOM 967 N N . GLU A 1 128 ? 8.734 -20.781 6.434 1 80.75 128 GLU A N 1
ATOM 968 C CA . GLU A 1 128 ? 9.039 -21.391 7.727 1 80.75 128 GLU A CA 1
ATOM 969 C C . GLU A 1 128 ? 10.539 -21.547 7.918 1 80.75 128 GLU A C 1
ATOM 971 O O . GLU A 1 128 ? 11.062 -21.328 9.016 1 80.75 128 GLU A O 1
ATOM 976 N N . ALA A 1 129 ? 11.195 -21.922 6.863 1 81 129 ALA A N 1
ATOM 977 C CA . ALA A 1 129 ? 12.641 -22.062 6.93 1 81 129 ALA A CA 1
ATOM 978 C C . ALA A 1 129 ? 13.32 -20.719 7.223 1 81 129 ALA A C 1
ATOM 980 O O . ALA A 1 129 ? 14.258 -20.656 8.016 1 81 129 ALA A O 1
ATOM 981 N N . GLU A 1 130 ? 12.867 -19.656 6.602 1 86.69 130 GLU A N 1
ATOM 982 C CA . GLU A 1 130 ? 13.492 -18.344 6.719 1 86.69 130 GLU A CA 1
ATOM 983 C C . GLU A 1 130 ? 13.234 -17.734 8.094 1 86.69 130 GLU A C 1
ATOM 985 O O . GLU A 1 130 ? 14.078 -17 8.617 1 86.69 130 GLU A O 1
ATOM 990 N N . VAL A 1 131 ? 12.094 -18.031 8.734 1 88.44 131 VAL A N 1
ATOM 991 C CA . VAL A 1 131 ? 11.75 -17.359 9.984 1 88.44 131 VAL A CA 1
ATOM 992 C C . VAL A 1 131 ? 11.93 -18.328 11.148 1 88.44 131 VAL A C 1
ATOM 994 O O . VAL A 1 131 ? 11.484 -18.047 12.266 1 88.44 131 VAL A O 1
ATOM 997 N N . ALA A 1 132 ? 12.555 -19.453 10.93 1 81.75 132 ALA A N 1
ATOM 998 C CA . ALA A 1 132 ? 12.656 -20.547 11.898 1 81.75 132 ALA A CA 1
ATOM 999 C C . ALA A 1 132 ? 13.305 -20.078 13.195 1 81.75 132 ALA A C 1
ATOM 1001 O O . ALA A 1 132 ? 12.953 -20.547 14.281 1 81.75 132 ALA A O 1
ATOM 1002 N N . GLU A 1 133 ? 14.164 -19.109 13.188 1 84.12 133 GLU A N 1
ATOM 1003 C CA . GLU A 1 133 ? 14.93 -18.703 14.367 1 84.12 133 GLU A CA 1
ATOM 1004 C C . GLU A 1 133 ? 14.281 -17.5 15.062 1 84.12 133 GLU A C 1
ATOM 1006 O O . GLU A 1 133 ? 14.734 -17.078 16.125 1 84.12 133 GLU A O 1
ATOM 1011 N N . LEU A 1 134 ? 13.266 -17.062 14.414 1 86.31 134 LEU A N 1
ATOM 1012 C CA . LEU A 1 134 ? 12.617 -15.883 14.992 1 86.31 134 LEU A CA 1
ATOM 1013 C C . LEU A 1 134 ? 11.617 -16.297 16.062 1 86.31 134 LEU A C 1
ATOM 1015 O O . LEU A 1 134 ? 10.914 -17.297 15.914 1 86.31 134 LEU A O 1
ATOM 1019 N N . GLY A 1 135 ? 11.578 -15.57 17.156 1 81.44 135 GLY A N 1
ATOM 1020 C CA . GLY A 1 135 ? 10.609 -15.781 18.219 1 81.44 135 GLY A CA 1
ATOM 1021 C C . GLY A 1 135 ? 9.289 -15.086 17.969 1 81.44 135 GLY A C 1
ATOM 1022 O O . GLY A 1 135 ? 8.797 -15.047 16.844 1 81.44 135 GLY A O 1
ATOM 1023 N N . ASN A 1 136 ? 8.547 -14.648 19.078 1 80.56 136 ASN A N 1
ATOM 1024 C CA . ASN A 1 136 ? 7.195 -14.125 18.922 1 80.56 136 ASN A CA 1
ATOM 1025 C C . ASN A 1 136 ? 7.07 -12.719 19.5 1 80.56 136 ASN A C 1
ATOM 1027 O O . ASN A 1 136 ? 5.965 -12.266 19.797 1 80.56 136 ASN A O 1
ATOM 1031 N N . THR A 1 137 ? 8.234 -12.07 19.609 1 85.12 137 THR A N 1
ATOM 1032 C CA . THR A 1 137 ? 8.172 -10.68 20.047 1 85.12 137 THR A CA 1
ATOM 1033 C C . THR A 1 137 ? 7.504 -9.812 18.984 1 85.12 137 THR A C 1
ATOM 1035 O O . THR A 1 137 ? 7.324 -10.25 17.844 1 85.12 137 THR A O 1
ATOM 1038 N N . GLU A 1 138 ? 7.145 -8.68 19.422 1 83.56 138 GLU A N 1
ATOM 1039 C CA . GLU A 1 138 ? 6.5 -7.766 18.469 1 83.56 138 GLU A CA 1
ATOM 1040 C C . GLU A 1 138 ? 7.406 -7.469 17.281 1 83.56 138 GLU A C 1
ATOM 1042 O O . GLU A 1 138 ? 6.949 -7.426 16.141 1 83.56 138 GLU A O 1
ATOM 1047 N N . VAL A 1 139 ? 8.609 -7.297 17.578 1 82.12 139 VAL A N 1
ATOM 1048 C CA . VAL A 1 139 ? 9.602 -7.027 16.547 1 82.12 139 VAL A CA 1
ATOM 1049 C C . VAL A 1 139 ? 9.672 -8.211 15.578 1 82.12 139 VAL A C 1
ATOM 1051 O O . VAL A 1 139 ? 9.688 -8.023 14.359 1 82.12 139 VAL A O 1
ATOM 1054 N N . GLU A 1 140 ? 9.766 -9.367 16.094 1 84.19 140 GLU A N 1
ATOM 1055 C CA . GLU A 1 140 ? 9.875 -10.57 15.273 1 84.19 140 GLU A CA 1
ATOM 1056 C C . GLU A 1 140 ? 8.609 -10.805 14.461 1 84.19 140 GLU A C 1
ATOM 1058 O O . GLU A 1 140 ? 8.664 -11.297 13.336 1 84.19 140 GLU A O 1
ATOM 1063 N N . ARG A 1 141 ? 7.527 -10.391 14.969 1 88.81 141 ARG A N 1
ATOM 1064 C CA . ARG A 1 141 ? 6.266 -10.508 14.25 1 88.81 141 ARG A CA 1
ATOM 1065 C C . ARG A 1 141 ? 6.262 -9.625 13 1 88.81 141 ARG A C 1
ATOM 1067 O O . ARG A 1 141 ? 5.781 -10.039 11.945 1 88.81 141 ARG A O 1
ATOM 1074 N N . ILE A 1 142 ? 6.816 -8.492 13.227 1 89.12 142 ILE A N 1
ATOM 1075 C CA . ILE A 1 142 ? 6.906 -7.555 12.109 1 89.12 142 ILE A CA 1
ATOM 1076 C C . ILE A 1 142 ? 7.781 -8.148 11.008 1 89.12 142 ILE A C 1
ATOM 1078 O O . ILE A 1 142 ? 7.441 -8.062 9.828 1 89.12 142 ILE A O 1
ATOM 1082 N N . VAL A 1 143 ? 8.82 -8.766 11.367 1 88.62 143 VAL A N 1
ATOM 1083 C CA . VAL A 1 143 ? 9.727 -9.375 10.406 1 88.62 143 VAL A CA 1
ATOM 1084 C C . VAL A 1 143 ? 9.031 -10.547 9.711 1 88.62 143 VAL A C 1
ATOM 1086 O O . VAL A 1 143 ? 9.109 -10.68 8.484 1 88.62 143 VAL A O 1
ATOM 1089 N N . LYS A 1 144 ? 8.398 -11.375 10.461 1 90.06 144 LYS A N 1
ATOM 1090 C CA . LYS A 1 144 ? 7.68 -12.523 9.914 1 90.06 144 LYS A CA 1
ATOM 1091 C C . LYS A 1 144 ? 6.645 -12.086 8.883 1 90.06 144 LYS A C 1
ATOM 1093 O O . LYS A 1 144 ? 6.508 -12.711 7.832 1 90.06 144 LYS A O 1
ATOM 1098 N N . GLU A 1 145 ? 5.98 -11.031 9.203 1 92.88 145 GLU A N 1
ATOM 1099 C CA . GLU A 1 145 ? 4.98 -10.516 8.273 1 92.88 145 GLU A CA 1
ATOM 1100 C C . GLU A 1 145 ? 5.621 -10.039 6.977 1 92.88 145 GLU A C 1
ATOM 1102 O O . GLU A 1 145 ? 5.098 -10.297 5.891 1 92.88 145 GLU A O 1
ATOM 1107 N N . ARG A 1 146 ? 6.715 -9.32 7.09 1 90.75 146 ARG A N 1
ATOM 1108 C CA . ARG A 1 146 ? 7.402 -8.82 5.902 1 90.75 146 ARG A CA 1
ATOM 1109 C C . ARG A 1 146 ? 7.891 -9.969 5.027 1 90.75 146 ARG A C 1
ATOM 1111 O O . ARG A 1 146 ? 7.699 -9.945 3.809 1 90.75 146 ARG A O 1
ATOM 1118 N N . VAL A 1 147 ? 8.5 -10.953 5.641 1 89.56 147 VAL A N 1
ATOM 1119 C CA . VAL A 1 147 ? 9 -12.117 4.918 1 89.56 147 VAL A CA 1
ATOM 1120 C C . VAL A 1 147 ? 7.832 -12.859 4.262 1 89.56 147 VAL A C 1
ATOM 1122 O O . VAL A 1 147 ? 7.891 -13.195 3.078 1 89.56 147 VAL A O 1
ATOM 1125 N N . GLY A 1 148 ? 6.809 -13.07 5.02 1 92.75 148 GLY A N 1
ATOM 1126 C CA . GLY A 1 148 ? 5.637 -13.766 4.516 1 92.75 148 GLY A CA 1
ATOM 1127 C C . GLY A 1 148 ? 4.984 -13.062 3.34 1 92.75 148 GLY A C 1
ATOM 1128 O O . GLY A 1 148 ? 4.602 -13.703 2.359 1 92.75 148 GLY A O 1
ATOM 1129 N N . GLN A 1 149 ? 4.918 -11.742 3.467 1 93.12 149 GLN A N 1
ATOM 1130 C CA . GLN A 1 149 ? 4.324 -10.953 2.389 1 93.12 149 GLN A CA 1
ATOM 1131 C C . GLN A 1 149 ? 5.102 -11.133 1.087 1 93.12 149 GLN A C 1
ATOM 1133 O O . GLN A 1 149 ? 4.512 -11.133 0.004 1 93.12 149 GLN A O 1
ATOM 1138 N N . GLY A 1 150 ? 6.387 -11.258 1.204 1 93.38 150 GLY A N 1
ATOM 1139 C CA . GLY A 1 150 ? 7.195 -11.5 0.02 1 93.38 150 GLY A CA 1
ATOM 1140 C C . GLY A 1 150 ? 6.836 -12.789 -0.692 1 93.38 150 GLY A C 1
ATOM 1141 O O . GLY A 1 150 ? 6.59 -12.789 -1.9 1 93.38 150 GLY A O 1
ATOM 1142 N N . TYR A 1 151 ? 6.816 -13.852 0.047 1 87.12 151 TYR A N 1
ATOM 1143 C CA . TYR A 1 151 ? 6.48 -15.156 -0.514 1 87.12 151 TYR A CA 1
ATOM 1144 C C . TYR A 1 151 ? 5.039 -15.188 -1.002 1 87.12 151 TYR A C 1
ATOM 1146 O O . TYR A 1 151 ? 4.746 -15.742 -2.064 1 87.12 151 TYR A O 1
ATOM 1154 N N . PHE A 1 152 ? 4.18 -14.602 -0.212 1 93.25 152 PHE A N 1
ATOM 1155 C CA . PHE A 1 152 ? 2.764 -14.531 -0.544 1 93.25 152 PHE A CA 1
ATOM 1156 C C . PHE A 1 152 ? 2.553 -13.797 -1.865 1 93.25 152 PHE A C 1
ATOM 1158 O O . PHE A 1 152 ? 1.807 -14.266 -2.727 1 93.25 152 PHE A O 1
ATOM 1165 N N . ARG A 1 153 ? 3.232 -12.711 -2.051 1 95.56 153 ARG A N 1
ATOM 1166 C CA . ARG A 1 153 ? 3.113 -11.922 -3.273 1 95.56 153 ARG A CA 1
ATOM 1167 C C . ARG A 1 153 ? 3.586 -12.719 -4.484 1 95.56 153 ARG A C 1
ATOM 1169 O O . ARG A 1 153 ? 2.924 -12.727 -5.523 1 95.56 153 ARG A O 1
ATOM 1176 N N . ARG A 1 154 ? 4.68 -13.344 -4.395 1 89.06 154 ARG A N 1
ATOM 1177 C CA . ARG A 1 154 ? 5.199 -14.14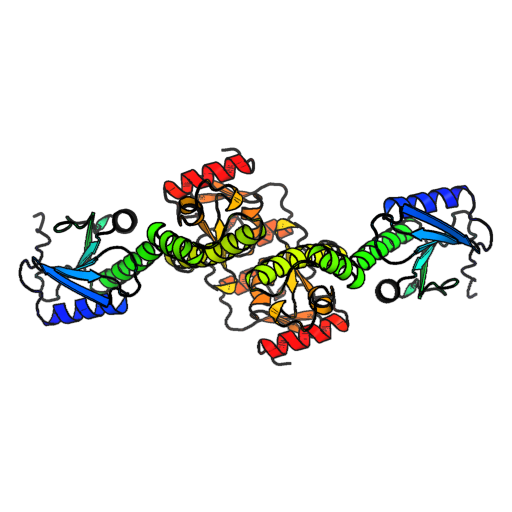1 -5.504 1 89.06 154 ARG A CA 1
ATOM 1178 C C . ARG A 1 154 ? 4.211 -15.234 -5.902 1 89.06 154 ARG A C 1
ATOM 1180 O O . ARG A 1 154 ? 3.973 -15.461 -7.09 1 89.06 154 ARG A O 1
ATOM 1187 N N . ALA A 1 155 ? 3.689 -15.883 -4.934 1 85.06 155 ALA A N 1
ATOM 1188 C CA . ALA A 1 155 ? 2.717 -16.938 -5.184 1 85.06 155 ALA A CA 1
ATOM 1189 C C . ALA A 1 155 ? 1.485 -16.406 -5.902 1 85.06 155 ALA A C 1
ATOM 1191 O O . ALA A 1 155 ? 0.979 -17.031 -6.836 1 85.06 155 ALA A O 1
ATOM 1192 N N . LEU A 1 156 ? 1.023 -15.266 -5.527 1 93.19 156 LEU A N 1
ATOM 1193 C CA . LEU A 1 156 ? -0.174 -14.688 -6.125 1 93.19 156 LEU A CA 1
ATOM 1194 C C . LEU A 1 156 ? 0.106 -14.219 -7.547 1 93.19 156 LEU A C 1
ATOM 1196 O O . LEU A 1 156 ? -0.764 -14.305 -8.422 1 93.19 156 LEU A O 1
ATOM 1200 N N . LEU A 1 157 ? 1.291 -13.664 -7.727 1 91.5 157 LEU A N 1
ATOM 1201 C CA . LEU A 1 157 ? 1.659 -13.281 -9.086 1 91.5 157 LEU A CA 1
ATOM 1202 C C . LEU A 1 157 ? 1.606 -14.484 -10.023 1 91.5 157 LEU A C 1
ATOM 1204 O O . LEU A 1 157 ? 1.107 -14.383 -11.148 1 91.5 157 LEU A O 1
ATOM 1208 N N . ASP A 1 158 ? 2.02 -15.609 -9.508 1 81.56 158 ASP A N 1
ATOM 1209 C CA . ASP A 1 158 ? 1.99 -16.844 -10.289 1 81.56 158 ASP A CA 1
ATOM 1210 C C . ASP A 1 158 ? 0.558 -17.328 -10.492 1 81.56 158 ASP A C 1
ATOM 1212 O O . ASP A 1 158 ? 0.152 -17.641 -11.609 1 81.56 158 ASP A O 1
ATOM 1216 N N . TYR A 1 159 ? -0.211 -17.359 -9.484 1 82.12 159 TYR A N 1
ATOM 1217 C CA . TYR A 1 159 ? -1.568 -17.891 -9.531 1 82.12 159 TYR A CA 1
ATOM 1218 C C . TYR A 1 159 ? -2.447 -17.062 -10.461 1 82.12 159 TYR A C 1
ATOM 1220 O O . TYR A 1 159 ? -3.213 -17.625 -11.258 1 82.12 159 TYR A O 1
ATOM 1228 N N . TRP A 1 160 ? -2.311 -15.75 -10.383 1 89.31 160 TRP A N 1
ATOM 1229 C CA . TRP A 1 160 ? -3.18 -14.859 -11.141 1 89.31 160 TRP A CA 1
ATOM 1230 C C . TRP A 1 160 ? -2.506 -14.406 -12.43 1 89.31 160 TRP A C 1
ATOM 1232 O O . TRP A 1 160 ? -2.945 -13.438 -13.062 1 89.31 160 TRP A O 1
ATOM 1242 N N . THR A 1 161 ? -1.392 -15.008 -12.734 1 86.25 161 THR A N 1
ATOM 1243 C CA . THR A 1 161 ? -0.677 -14.82 -13.992 1 86.25 161 THR A CA 1
ATOM 1244 C C . THR A 1 161 ? -0.255 -13.367 -14.172 1 86.25 161 THR A C 1
ATOM 1246 O O . THR A 1 161 ? -0.364 -12.812 -15.266 1 86.25 161 THR A O 1
ATOM 1249 N N . GLY A 1 162 ? -0.029 -12.719 -13.102 1 92.06 162 GLY A N 1
ATOM 1250 C CA . GLY A 1 162 ? 0.566 -11.391 -13.125 1 92.06 162 GLY A CA 1
ATOM 1251 C C . GLY A 1 162 ? -0.417 -10.305 -13.516 1 92.06 162 GLY A C 1
ATOM 1252 O O . GLY A 1 162 ? -0.018 -9.242 -13.992 1 92.06 162 GLY A O 1
ATOM 1253 N N . ARG A 1 163 ? -1.665 -10.586 -13.344 1 94.88 163 ARG A N 1
ATOM 1254 C CA . ARG A 1 163 ? -2.682 -9.625 -13.766 1 94.88 163 ARG A CA 1
ATOM 1255 C C . ARG A 1 163 ? -3.789 -9.508 -12.727 1 94.88 163 ARG A C 1
ATOM 1257 O O . ARG A 1 163 ? -4.234 -10.516 -12.172 1 94.88 163 ARG A O 1
ATOM 1264 N N . CYS A 1 164 ? -4.16 -8.266 -12.461 1 98.31 164 CYS A N 1
ATOM 1265 C CA . CYS A 1 164 ? -5.344 -8.094 -11.625 1 98.31 164 CYS A CA 1
ATOM 1266 C C . CYS A 1 164 ? -6.582 -8.664 -12.305 1 98.31 164 CYS A C 1
ATOM 1268 O O . CYS A 1 164 ? -6.945 -8.242 -13.406 1 98.31 164 CYS A O 1
ATOM 1270 N N . PRO A 1 165 ? -7.266 -9.547 -11.672 1 96.06 165 PRO A N 1
ATOM 1271 C CA . PRO A 1 165 ? -8.375 -10.227 -12.344 1 96.06 165 PRO A CA 1
ATOM 1272 C C . PRO A 1 165 ? -9.602 -9.328 -12.516 1 96.06 165 PRO A C 1
ATOM 1274 O O . PRO A 1 165 ? -10.5 -9.648 -13.297 1 96.06 165 PRO A O 1
ATOM 1277 N N . ILE A 1 166 ? -9.68 -8.203 -11.844 1 96.69 166 ILE A N 1
ATOM 1278 C CA . ILE A 1 166 ? -10.875 -7.363 -11.898 1 96.69 166 ILE A CA 1
ATOM 1279 C C . ILE A 1 166 ? -10.648 -6.207 -12.875 1 96.69 166 ILE A C 1
ATOM 1281 O O . ILE A 1 166 ? -11.57 -5.801 -13.586 1 96.69 166 ILE A O 1
ATOM 1285 N N . THR A 1 167 ? -9.469 -5.668 -12.953 1 96.94 167 THR A N 1
ATOM 1286 C CA . THR A 1 167 ? -9.227 -4.473 -13.758 1 96.94 167 THR A CA 1
ATOM 1287 C C . THR A 1 167 ? -8.492 -4.828 -15.047 1 96.94 167 THR A C 1
ATOM 1289 O O . THR A 1 167 ? -8.484 -4.043 -16 1 96.94 167 THR A O 1
ATOM 1292 N N . GLY A 1 168 ? -7.73 -5.98 -15.023 1 96.62 168 GLY A N 1
ATOM 1293 C CA . GLY A 1 168 ? -6.914 -6.355 -16.172 1 96.62 168 GLY A CA 1
ATOM 1294 C C . GLY A 1 168 ? -5.535 -5.723 -16.156 1 96.62 168 GLY A C 1
ATOM 1295 O O . GLY A 1 168 ? -4.691 -6.035 -17 1 96.62 168 GLY A O 1
ATOM 1296 N N . ILE A 1 169 ? -5.234 -4.844 -15.266 1 97.44 169 ILE A N 1
ATOM 1297 C CA . ILE A 1 169 ? -3.932 -4.191 -15.164 1 97.44 169 ILE A CA 1
ATOM 1298 C C . ILE A 1 169 ? -2.846 -5.242 -14.938 1 97.44 169 ILE A C 1
ATOM 1300 O O . ILE A 1 169 ? -3.01 -6.152 -14.125 1 97.44 169 ILE A O 1
ATOM 1304 N N . SER A 1 170 ? -1.742 -5.141 -15.648 1 96.75 170 SER A N 1
ATOM 1305 C CA . SER A 1 170 ? -0.663 -6.117 -15.562 1 96.75 170 SER A CA 1
ATOM 1306 C C . SER A 1 170 ? 0.661 -5.449 -15.203 1 96.75 170 SER A C 1
ATOM 1308 O O . SER A 1 170 ? 1.699 -6.113 -15.141 1 96.75 170 SER A O 1
ATOM 1310 N N . ASP A 1 171 ? 0.623 -4.062 -15.086 1 97.69 171 ASP A N 1
ATOM 1311 C CA . ASP A 1 171 ? 1.812 -3.385 -14.586 1 97.69 171 ASP A CA 1
ATOM 1312 C C . ASP A 1 171 ? 2.133 -3.822 -13.156 1 97.69 171 ASP A C 1
ATOM 1314 O O . ASP A 1 171 ? 1.452 -3.42 -12.211 1 97.69 171 ASP A O 1
ATOM 1318 N N . GLU A 1 172 ? 3.15 -4.59 -12.969 1 96.75 172 GLU A N 1
ATOM 1319 C CA . GLU A 1 172 ? 3.432 -5.254 -11.695 1 96.75 172 GLU A CA 1
ATOM 1320 C C . GLU A 1 172 ? 3.527 -4.242 -10.555 1 96.75 172 GLU A C 1
ATOM 1322 O O . GLU A 1 172 ? 3.002 -4.48 -9.469 1 96.75 172 GLU A O 1
ATOM 1327 N N . PRO A 1 173 ? 4.141 -3.049 -10.789 1 96.75 173 PRO A N 1
ATOM 1328 C CA . PRO A 1 173 ? 4.246 -2.082 -9.695 1 96.75 173 PRO A CA 1
ATOM 1329 C C . PRO A 1 173 ? 2.885 -1.617 -9.18 1 96.75 173 PRO A C 1
ATOM 1331 O O . PRO A 1 173 ? 2.785 -1.096 -8.07 1 96.75 173 PRO A O 1
ATOM 1334 N N . LEU A 1 174 ? 1.837 -1.772 -9.938 1 98.38 174 LEU A N 1
ATOM 1335 C CA . LEU A 1 174 ? 0.509 -1.3 -9.562 1 98.38 174 LEU A CA 1
ATOM 1336 C C . LEU A 1 174 ? -0.303 -2.418 -8.914 1 98.38 174 LEU A C 1
ATOM 1338 O O . LEU A 1 174 ? -1.449 -2.207 -8.516 1 98.38 174 LEU A O 1
ATOM 1342 N N . LEU A 1 175 ? 0.327 -3.574 -8.797 1 98.44 175 LEU A N 1
ATOM 1343 C CA . LEU A 1 175 ? -0.376 -4.73 -8.25 1 98.44 175 LEU A CA 1
ATOM 1344 C C . LEU A 1 175 ? -0.005 -4.957 -6.789 1 98.44 175 LEU A C 1
ATOM 1346 O O . LEU A 1 175 ? 1.119 -4.66 -6.379 1 98.44 175 LEU A O 1
ATOM 1350 N N . ARG A 1 176 ? -0.961 -5.445 -6.043 1 98.44 176 ARG A N 1
ATOM 1351 C CA . ARG A 1 176 ? -0.797 -5.762 -4.625 1 98.44 176 ARG A CA 1
ATOM 1352 C C . ARG A 1 176 ? -1.335 -7.152 -4.312 1 98.44 176 ARG A C 1
ATOM 1354 O O . ARG A 1 176 ? -2.365 -7.562 -4.848 1 98.44 176 ARG A O 1
ATOM 1361 N N . ALA A 1 177 ? -0.544 -7.852 -3.488 1 97.69 177 ALA A N 1
ATOM 1362 C CA . ALA A 1 177 ? -1.041 -9.094 -2.908 1 97.69 177 ALA A CA 1
ATOM 1363 C C . ALA A 1 177 ? -1.992 -8.82 -1.747 1 97.69 177 ALA A C 1
ATOM 1365 O O . ALA A 1 177 ? -1.558 -8.445 -0.655 1 97.69 177 ALA A O 1
ATOM 1366 N N . SER A 1 178 ? -3.24 -9.055 -1.924 1 98.25 178 SER A N 1
ATOM 1367 C CA . SER A 1 178 ? -4.27 -8.695 -0.953 1 98.25 178 SER A CA 1
ATOM 1368 C C . SER A 1 178 ? -4.758 -9.922 -0.187 1 98.25 178 SER A C 1
ATOM 1370 O O . SER A 1 178 ? -5.207 -10.898 -0.79 1 98.25 178 SER A O 1
ATOM 1372 N N . HIS A 1 179 ? -4.617 -9.906 1.086 1 98.06 179 HIS A N 1
ATOM 1373 C CA . HIS A 1 179 ? -5.176 -10.969 1.914 1 98.06 179 HIS A CA 1
ATOM 1374 C C . HIS A 1 179 ? -6.688 -10.812 2.062 1 98.06 179 HIS A C 1
ATOM 1376 O O . HIS A 1 179 ? -7.176 -9.719 2.363 1 98.06 179 HIS A O 1
ATOM 1382 N N . ILE A 1 180 ? -7.402 -11.891 1.838 1 98.19 180 ILE A N 1
ATOM 1383 C CA . ILE A 1 180 ? -8.836 -11.859 2.109 1 98.19 180 ILE A CA 1
ATOM 1384 C C . ILE A 1 180 ? -9.078 -11.812 3.617 1 98.19 180 ILE A C 1
ATOM 1386 O O . ILE A 1 180 ? -9.758 -10.922 4.117 1 98.19 180 ILE A O 1
ATOM 1390 N N . VAL A 1 181 ? -8.57 -12.828 4.27 1 96.88 181 VAL A N 1
ATOM 1391 C CA . VAL A 1 181 ? -8.445 -12.773 5.723 1 96.88 181 VAL A CA 1
ATOM 1392 C C . VAL A 1 181 ? -7.102 -12.164 6.109 1 96.88 181 VAL A C 1
ATOM 1394 O O . VAL A 1 181 ? -6.047 -12.719 5.785 1 96.88 181 VAL A O 1
ATOM 1397 N N . PRO A 1 182 ? -7.133 -11.031 6.758 1 97 182 PRO A N 1
ATOM 1398 C CA . PRO A 1 182 ? -5.879 -10.352 7.082 1 97 182 PRO A CA 1
ATOM 1399 C C . PRO A 1 182 ? -4.895 -11.25 7.824 1 97 182 PRO A C 1
ATOM 1401 O O . PRO A 1 182 ? -5.305 -12.094 8.625 1 97 182 PRO A O 1
ATOM 1404 N N . TRP A 1 183 ? -3.596 -10.984 7.645 1 93.69 183 TRP A N 1
ATOM 1405 C CA . TRP A 1 183 ? -2.49 -11.758 8.211 1 93.69 183 TRP A CA 1
ATOM 1406 C C . TRP A 1 183 ? -2.701 -11.992 9.703 1 93.69 183 TRP A C 1
ATOM 1408 O O . TRP A 1 183 ? -2.561 -13.117 10.18 1 93.69 183 TRP A O 1
ATOM 1418 N N . SER A 1 184 ? -3.082 -10.93 10.422 1 92.31 184 SER A N 1
ATOM 1419 C CA . SER A 1 184 ? -3.189 -10.984 11.875 1 92.31 184 SER A CA 1
ATOM 1420 C C . SER A 1 184 ? -4.406 -11.797 12.305 1 92.31 184 SER A C 1
ATOM 1422 O O . SER A 1 184 ? -4.488 -12.234 13.461 1 92.31 184 SER A O 1
ATOM 1424 N N . GLU A 1 185 ? -5.328 -12.047 11.422 1 93.5 185 GLU A N 1
ATOM 1425 C CA . GLU A 1 185 ? -6.566 -12.75 11.75 1 93.5 185 GLU A CA 1
ATOM 1426 C C . GLU A 1 185 ? -6.504 -14.211 11.32 1 93.5 185 GLU A C 1
ATOM 1428 O O . GLU A 1 185 ? -7.391 -15 11.656 1 93.5 185 GLU A O 1
ATOM 1433 N N . CYS A 1 186 ? -5.473 -14.508 10.578 1 92.69 186 CYS A N 1
ATOM 1434 C CA . CYS A 1 186 ? -5.289 -15.891 10.18 1 92.69 186 CYS A CA 1
ATOM 1435 C C . CYS A 1 186 ? -4.93 -16.766 11.375 1 92.69 186 CYS A C 1
ATOM 1437 O O . CYS A 1 186 ? -4.27 -16.312 12.305 1 92.69 186 CYS A O 1
ATOM 1439 N N . ARG A 1 187 ? -5.301 -18.031 11.312 1 90.69 187 ARG A N 1
ATOM 1440 C CA . ARG A 1 187 ? -5.129 -18.938 12.445 1 90.69 187 ARG A CA 1
ATOM 1441 C C . ARG A 1 187 ? -3.799 -19.672 12.359 1 90.69 187 ARG A C 1
ATOM 1443 O O . ARG A 1 187 ? -3.35 -20.266 13.344 1 90.69 187 ARG A O 1
ATOM 1450 N N . SER A 1 188 ? -3.146 -19.625 11.305 1 85.25 188 SER A N 1
ATOM 1451 C CA . SER A 1 188 ? -1.899 -20.359 11.109 1 85.25 188 SER A CA 1
ATOM 1452 C C . SER A 1 188 ? -1.082 -19.766 9.961 1 85.25 188 SER A C 1
ATOM 1454 O O . SER A 1 188 ? -1.608 -19 9.148 1 85.25 188 SER A O 1
ATOM 1456 N N . ASP A 1 189 ? 0.188 -20.141 9.922 1 85.56 189 ASP A N 1
ATOM 1457 C CA . ASP A 1 189 ? 1.054 -19.703 8.828 1 85.56 189 ASP A CA 1
ATOM 1458 C C . ASP A 1 189 ? 0.592 -20.281 7.5 1 85.56 189 ASP A C 1
ATOM 1460 O O . ASP A 1 189 ? 0.728 -19.641 6.453 1 85.56 189 ASP A O 1
ATOM 1464 N N . SER A 1 190 ? 0.059 -21.438 7.574 1 83.19 190 SER A N 1
ATOM 1465 C CA . SER A 1 190 ? -0.489 -22.062 6.371 1 83.19 190 SER A CA 1
ATOM 1466 C C . SER A 1 190 ? -1.609 -21.219 5.773 1 83.19 190 SER A C 1
ATOM 1468 O O . SER A 1 190 ? -1.688 -21.047 4.555 1 83.19 190 SER A O 1
ATOM 1470 N N . GLU A 1 191 ? -2.443 -20.719 6.57 1 87.5 191 GLU A N 1
ATOM 1471 C CA . GLU A 1 191 ? -3.525 -19.844 6.109 1 87.5 191 GLU A CA 1
ATOM 1472 C C . GLU A 1 191 ? -2.982 -18.516 5.582 1 87.5 191 GLU A C 1
ATOM 1474 O O . GLU A 1 191 ? -3.453 -18.016 4.562 1 87.5 191 GLU A O 1
ATOM 1479 N N . ARG A 1 192 ? -1.993 -17.969 6.305 1 93.88 192 ARG A N 1
ATOM 1480 C CA . ARG A 1 192 ? -1.383 -16.703 5.922 1 93.88 192 ARG A CA 1
ATOM 1481 C C . ARG A 1 192 ? -0.781 -16.781 4.523 1 93.88 192 ARG A C 1
ATOM 1483 O O . ARG A 1 192 ? -0.802 -15.797 3.777 1 93.88 192 ARG A O 1
ATOM 1490 N N . LEU A 1 193 ? -0.323 -17.984 4.172 1 89.75 193 LEU A N 1
ATOM 1491 C CA . LEU A 1 193 ? 0.414 -18.109 2.92 1 89.75 193 LEU A CA 1
ATOM 1492 C C . LEU A 1 193 ? -0.393 -18.891 1.89 1 89.75 193 LEU A C 1
ATOM 1494 O O . LEU A 1 193 ? 0.134 -19.281 0.841 1 89.75 193 LEU A O 1
ATOM 1498 N N . ASP A 1 194 ? -1.675 -19.109 2.199 1 87.62 194 ASP A N 1
ATOM 1499 C CA . ASP A 1 194 ? -2.586 -19.797 1.285 1 87.62 194 ASP A CA 1
ATOM 1500 C C . ASP A 1 194 ? -2.961 -18.891 0.11 1 87.62 194 ASP A C 1
ATOM 1502 O O . ASP A 1 194 ? -3.529 -17.812 0.302 1 87.62 194 ASP A O 1
ATOM 1506 N N . VAL A 1 195 ? -2.688 -19.344 -1.034 1 87.56 195 VAL A N 1
ATOM 1507 C CA . VAL A 1 195 ? -2.943 -18.547 -2.238 1 87.56 195 VAL A CA 1
ATOM 1508 C C . VAL A 1 195 ? -4.441 -18.281 -2.373 1 87.56 195 VAL A C 1
ATOM 1510 O O . VAL A 1 195 ? -4.848 -17.25 -2.912 1 87.56 195 VAL A O 1
ATOM 1513 N N . PHE A 1 196 ? -5.301 -19.141 -1.854 1 89 196 PHE A N 1
ATOM 1514 C CA . PHE A 1 196 ? -6.746 -18.984 -1.959 1 89 196 PHE A CA 1
ATOM 1515 C C . PHE A 1 196 ? -7.254 -17.984 -0.93 1 89 196 PHE A C 1
ATOM 1517 O O . PHE A 1 196 ? -8.406 -17.547 -0.996 1 89 196 PHE A O 1
ATOM 1524 N N . ASN A 1 197 ? -6.406 -17.609 -0.024 1 95.19 197 ASN A N 1
ATOM 1525 C CA . ASN A 1 197 ? -6.699 -16.484 0.858 1 95.19 197 ASN A CA 1
ATOM 1526 C C . ASN A 1 197 ? -6.199 -15.164 0.274 1 95.19 197 ASN A C 1
ATOM 1528 O O . ASN A 1 197 ? -6.027 -14.18 1 1 95.19 197 ASN A O 1
ATOM 1532 N N . GLY A 1 198 ? -5.867 -15.18 -0.979 1 96.44 198 GLY A N 1
ATOM 1533 C CA . GLY A 1 198 ? -5.262 -13.992 -1.558 1 96.44 198 GLY A CA 1
ATOM 1534 C C . GLY A 1 198 ? -5.859 -13.609 -2.898 1 96.44 198 GLY A C 1
ATOM 1535 O O . GLY A 1 198 ? -6.297 -14.477 -3.658 1 96.44 198 GLY A O 1
ATOM 1536 N N . LEU A 1 199 ? -5.914 -12.398 -3.209 1 98.06 199 LEU A N 1
ATOM 1537 C CA . LEU A 1 199 ? -6.246 -11.805 -4.496 1 98.06 199 LEU A CA 1
ATOM 1538 C C . LEU A 1 199 ? -5.117 -10.898 -4.984 1 98.06 199 LEU A C 1
ATOM 1540 O O . LEU A 1 199 ? -4.469 -10.227 -4.184 1 98.06 199 LEU A O 1
ATOM 1544 N N . LEU A 1 200 ? -4.785 -10.945 -6.227 1 97.62 200 LEU A N 1
ATOM 1545 C CA . LEU A 1 200 ? -3.857 -9.992 -6.824 1 97.62 200 LEU A CA 1
ATOM 1546 C C . LEU A 1 200 ? -4.602 -8.781 -7.371 1 97.62 200 LEU A C 1
ATOM 1548 O O . LEU A 1 200 ? -5.074 -8.805 -8.508 1 97.62 200 LEU A O 1
ATOM 1552 N N . LEU A 1 201 ? -4.637 -7.691 -6.586 1 98.69 201 LEU A N 1
ATOM 1553 C CA . LEU A 1 201 ? -5.469 -6.543 -6.926 1 98.69 201 LEU A CA 1
ATOM 1554 C C . LEU A 1 201 ? -4.613 -5.344 -7.316 1 98.69 201 LEU A C 1
ATOM 1556 O O . LEU A 1 201 ? -3.461 -5.234 -6.887 1 98.69 201 LEU A O 1
ATOM 1560 N N . ALA A 1 202 ? -5.18 -4.551 -8.211 1 98.5 202 ALA A N 1
ATOM 1561 C CA . ALA A 1 202 ? -4.578 -3.232 -8.391 1 98.5 202 ALA A CA 1
ATOM 1562 C C . ALA A 1 202 ? -4.578 -2.449 -7.078 1 98.5 202 ALA A C 1
ATOM 1564 O O . ALA A 1 202 ? -5.453 -2.646 -6.23 1 98.5 202 ALA A O 1
ATOM 1565 N N . ALA A 1 203 ? -3.688 -1.515 -6.957 1 98.5 203 ALA A N 1
ATOM 1566 C CA . ALA A 1 203 ? -3.395 -0.828 -5.703 1 98.5 203 ALA A CA 1
ATOM 1567 C C . ALA A 1 203 ? -4.652 -0.175 -5.129 1 98.5 203 ALA A C 1
ATOM 1569 O O . ALA A 1 203 ? -4.887 -0.226 -3.92 1 98.5 203 ALA A O 1
ATOM 1570 N N . HIS A 1 204 ? -5.441 0.475 -5.941 1 98.44 204 HIS A N 1
ATOM 1571 C CA . HIS A 1 204 ? -6.613 1.185 -5.449 1 98.44 204 HIS A CA 1
ATOM 1572 C C . HIS A 1 204 ? -7.695 0.211 -4.988 1 98.44 204 HIS A C 1
ATOM 1574 O O . HIS A 1 204 ? -8.359 0.448 -3.979 1 98.44 204 HIS A O 1
ATOM 1580 N N . TRP A 1 205 ? -7.883 -0.897 -5.641 1 98.62 205 TRP A N 1
ATOM 1581 C CA . TRP A 1 205 ? -8.828 -1.922 -5.203 1 98.62 205 TRP A CA 1
ATOM 1582 C C . TRP A 1 205 ? -8.344 -2.602 -3.93 1 98.62 205 TRP A C 1
ATOM 1584 O O . TRP A 1 205 ? -9.133 -2.893 -3.031 1 98.62 205 TRP A O 1
ATOM 1594 N N . ASP A 1 206 ? -7.027 -2.879 -3.918 1 98.62 206 ASP A N 1
ATOM 1595 C CA . ASP A 1 206 ? -6.461 -3.459 -2.703 1 98.62 206 ASP A CA 1
ATOM 1596 C C . ASP A 1 206 ? -6.723 -2.561 -1.495 1 98.62 206 ASP A C 1
ATOM 1598 O O . ASP A 1 206 ? -7.105 -3.045 -0.428 1 98.62 206 ASP A O 1
ATOM 1602 N N . ALA A 1 207 ? -6.449 -1.284 -1.672 1 98.38 207 ALA A N 1
ATOM 1603 C CA . ALA A 1 207 ? -6.645 -0.323 -0.59 1 98.38 207 ALA A CA 1
ATOM 1604 C C . ALA A 1 207 ? -8.094 -0.329 -0.107 1 98.38 207 ALA A C 1
ATOM 1606 O O . ALA A 1 207 ? -8.352 -0.297 1.099 1 98.38 207 ALA A O 1
ATOM 1607 N N . ALA A 1 208 ? -9.039 -0.351 -1.018 1 98.44 208 ALA A N 1
ATOM 1608 C CA . ALA A 1 208 ? -10.453 -0.357 -0.676 1 98.44 208 ALA A CA 1
ATOM 1609 C C . ALA A 1 208 ? -10.859 -1.681 -0.032 1 98.44 208 ALA A C 1
ATOM 1611 O O . ALA A 1 208 ? -11.617 -1.699 0.942 1 98.44 208 ALA A O 1
ATOM 1612 N N . PHE A 1 209 ? -10.383 -2.768 -0.558 1 98.56 209 PHE A N 1
ATOM 1613 C CA . PHE A 1 209 ? -10.719 -4.109 -0.094 1 98.56 209 PHE A CA 1
ATOM 1614 C C . PHE A 1 209 ? -10.203 -4.34 1.321 1 98.56 209 PHE A C 1
ATOM 1616 O O . PHE A 1 209 ? -10.922 -4.879 2.168 1 98.56 209 PHE A O 1
ATOM 1623 N N . ASP A 1 210 ? -8.984 -3.92 1.544 1 97.19 210 ASP A N 1
ATOM 1624 C CA . ASP A 1 210 ? -8.32 -4.105 2.83 1 97.19 210 ASP A CA 1
ATOM 1625 C C . ASP A 1 210 ? -9.117 -3.461 3.959 1 97.19 210 ASP A C 1
ATOM 1627 O O . ASP A 1 210 ? -9.102 -3.947 5.094 1 97.19 210 ASP A O 1
ATOM 1631 N N . ARG A 1 211 ? -9.766 -2.443 3.639 1 96.94 211 ARG A N 1
ATOM 1632 C CA . ARG A 1 211 ? -10.484 -1.71 4.676 1 96.94 211 ARG A CA 1
ATOM 1633 C C . ARG A 1 211 ? -11.984 -1.967 4.59 1 96.94 211 ARG A C 1
ATOM 1635 O O . ARG A 1 211 ? -12.781 -1.256 5.207 1 96.94 211 ARG A O 1
ATOM 1642 N N . GLY A 1 212 ? -12.359 -2.896 3.777 1 97.44 212 GLY A N 1
ATOM 1643 C CA . GLY A 1 212 ? -13.742 -3.348 3.721 1 97.44 212 GLY A CA 1
ATOM 1644 C C . GLY A 1 212 ? -14.664 -2.367 3.018 1 97.44 212 GLY A C 1
ATOM 1645 O O . GLY A 1 212 ? -15.867 -2.328 3.293 1 97.44 212 GLY A O 1
ATOM 1646 N N . LEU A 1 213 ? -14.148 -1.557 2.252 1 97.94 213 LEU A N 1
ATOM 1647 C CA . LEU A 1 213 ? -14.984 -0.646 1.479 1 97.94 213 LEU A CA 1
ATOM 1648 C C . LEU A 1 213 ? -15.602 -1.356 0.277 1 97.94 213 LEU A C 1
ATOM 1650 O O . LEU A 1 213 ? -16.594 -0.899 -0.278 1 97.94 213 LEU A O 1
ATOM 1654 N N . VAL A 1 214 ? -14.961 -2.404 -0.148 1 98.25 214 VAL A N 1
ATOM 1655 C CA . VAL A 1 214 ? -15.469 -3.252 -1.221 1 98.25 214 VAL A CA 1
ATOM 1656 C C . VAL A 1 214 ? -15.32 -4.723 -0.836 1 98.25 214 VAL A C 1
ATOM 1658 O O . VAL A 1 214 ? -14.547 -5.055 0.069 1 98.25 214 VAL A O 1
ATOM 1661 N N . SER A 1 215 ? -16.016 -5.535 -1.415 1 98.44 215 SER A N 1
ATOM 1662 C CA . SER A 1 215 ? -15.93 -6.988 -1.335 1 98.44 215 SER A CA 1
ATOM 1663 C C . SER A 1 215 ? -16.438 -7.648 -2.615 1 98.44 215 SER A C 1
ATOM 1665 O O . SER A 1 215 ? -16.562 -6.984 -3.646 1 98.44 215 SER A O 1
ATOM 1667 N N . PHE A 1 216 ? -16.562 -8.922 -2.57 1 98.31 216 PHE A N 1
ATOM 1668 C CA . PHE A 1 216 ? -17.062 -9.664 -3.717 1 98.31 216 PHE A CA 1
ATOM 1669 C C . PHE A 1 216 ? -18.094 -10.703 -3.277 1 98.31 216 PHE A C 1
ATOM 1671 O O . PHE A 1 216 ? -17.922 -11.344 -2.238 1 98.31 216 PHE A O 1
ATOM 1678 N N . ASP A 1 217 ? -19.125 -10.828 -4.062 1 97.44 217 ASP A N 1
ATOM 1679 C CA . ASP A 1 217 ? -20.109 -11.867 -3.75 1 97.44 217 ASP A CA 1
ATOM 1680 C C . ASP A 1 217 ? -19.656 -13.227 -4.289 1 97.44 217 ASP A C 1
ATOM 1682 O O . ASP A 1 217 ? -18.531 -13.367 -4.777 1 97.44 217 ASP A O 1
ATOM 1686 N N . ASN A 1 218 ? -20.469 -14.25 -4.16 1 96.44 218 ASN A N 1
ATOM 1687 C CA . ASN A 1 218 ? -20.078 -15.625 -4.465 1 96.44 218 ASN A CA 1
ATOM 1688 C C . ASN A 1 218 ? -19.922 -15.844 -5.965 1 96.44 218 ASN A C 1
ATOM 1690 O O . ASN A 1 218 ? -19.344 -16.844 -6.395 1 96.44 218 ASN A O 1
ATOM 1694 N N . GLU A 1 219 ? -20.438 -14.914 -6.758 1 95.69 219 GLU A N 1
ATOM 1695 C CA . GLU A 1 219 ? -20.281 -14.992 -8.203 1 95.69 219 GLU A CA 1
ATOM 1696 C C . GLU A 1 219 ? -19.094 -14.164 -8.68 1 95.69 219 GLU A C 1
ATOM 1698 O O . GLU A 1 219 ? -18.75 -14.172 -9.859 1 95.69 219 GLU A O 1
ATOM 1703 N N . GLY A 1 220 ? -18.453 -13.469 -7.773 1 97.5 220 GLY A N 1
ATOM 1704 C CA . GLY A 1 220 ? -17.281 -12.664 -8.109 1 97.5 220 GLY A CA 1
ATOM 1705 C C . GLY A 1 220 ? -17.625 -11.227 -8.43 1 97.5 220 GLY A C 1
ATOM 1706 O O . GLY A 1 220 ? -16.766 -10.469 -8.891 1 97.5 220 GLY A O 1
ATOM 1707 N N . ARG A 1 221 ? -18.922 -10.859 -8.156 1 97.44 221 ARG A N 1
ATOM 1708 C CA . ARG A 1 221 ? -19.328 -9.477 -8.398 1 97.44 221 ARG A CA 1
ATOM 1709 C C . ARG A 1 221 ? -18.891 -8.562 -7.258 1 97.44 221 ARG A C 1
ATOM 1711 O O . ARG A 1 221 ? -19 -8.938 -6.086 1 97.44 221 ARG A O 1
ATOM 1718 N N . ALA A 1 222 ? -18.484 -7.375 -7.656 1 97.75 222 ALA A N 1
ATOM 1719 C CA . ALA A 1 222 ? -18.016 -6.418 -6.656 1 97.75 222 ALA A CA 1
ATOM 1720 C C . ALA A 1 222 ? -19.172 -5.895 -5.809 1 97.75 222 ALA A C 1
ATOM 1722 O O . ALA A 1 222 ? -20.25 -5.598 -6.332 1 97.75 222 ALA A O 1
ATOM 1723 N N . LEU A 1 223 ? -18.984 -5.906 -4.559 1 97.88 223 LEU A N 1
ATOM 1724 C CA . LEU A 1 223 ? -19.859 -5.246 -3.594 1 97.88 223 LEU A CA 1
ATOM 1725 C C . LEU A 1 223 ? -19.234 -3.943 -3.102 1 97.88 223 LEU A C 1
ATOM 1727 O O . LEU A 1 223 ? -18.031 -3.9 -2.791 1 97.88 223 LEU A O 1
ATOM 1731 N N . ILE A 1 224 ? -20 -2.885 -3.039 1 97 224 ILE A N 1
ATOM 1732 C CA . ILE A 1 224 ? -19.453 -1.565 -2.736 1 97 224 ILE A CA 1
ATOM 1733 C C . ILE A 1 224 ? -20.203 -0.954 -1.557 1 97 224 ILE A C 1
ATOM 1735 O O . ILE A 1 224 ? -21.438 -1.006 -1.502 1 97 224 ILE A O 1
ATOM 1739 N N . LYS A 1 225 ? -19.422 -0.386 -0.64 1 96.62 225 LYS A N 1
ATOM 1740 C CA . LYS A 1 225 ? -20.047 0.361 0.442 1 96.62 225 LYS A CA 1
ATOM 1741 C C . LYS A 1 225 ? -20.594 1.697 -0.056 1 96.62 225 LYS A C 1
ATOM 1743 O O . LYS A 1 225 ? -19.969 2.361 -0.879 1 96.62 225 LYS A O 1
ATOM 1748 N N . PRO A 1 226 ? -21.688 2.074 0.513 1 93.62 226 PRO A N 1
ATOM 1749 C CA . PRO A 1 226 ? -22.297 3.334 0.069 1 93.62 226 PRO A CA 1
ATOM 1750 C C . PRO A 1 226 ? -21.562 4.559 0.613 1 93.62 226 PRO A C 1
ATOM 1752 O O . PRO A 1 226 ? -21.812 5.68 0.16 1 93.62 226 PRO A O 1
ATOM 1755 N N . THR A 1 227 ? -20.656 4.418 1.487 1 93.69 227 THR A N 1
ATOM 1756 C CA . THR A 1 227 ? -19.969 5.523 2.145 1 93.69 227 THR A CA 1
ATOM 1757 C C . THR A 1 227 ? -18.828 6.055 1.266 1 93.69 227 THR A C 1
ATOM 1759 O O . THR A 1 227 ? -18.266 7.109 1.554 1 93.69 227 THR A O 1
ATOM 1762 N N . LEU A 1 228 ? -18.547 5.355 0.218 1 96.06 228 LEU A N 1
ATOM 1763 C CA . LEU A 1 228 ? -17.469 5.801 -0.663 1 96.06 228 LEU A CA 1
ATOM 1764 C C . LEU A 1 228 ? -17.812 7.133 -1.315 1 96.06 228 LEU A C 1
ATOM 1766 O O . LEU A 1 228 ? -18.953 7.344 -1.734 1 96.06 228 LEU A O 1
ATOM 1770 N N . SER A 1 229 ? -16.812 8.047 -1.364 1 96.19 229 SER A N 1
ATOM 1771 C CA . SER A 1 229 ? -17 9.32 -2.059 1 96.19 229 SER A CA 1
ATOM 1772 C C . SER A 1 229 ? -17.172 9.109 -3.559 1 96.19 229 SER A C 1
ATOM 1774 O O . SER A 1 229 ? -16.875 8.031 -4.078 1 96.19 229 SER A O 1
ATOM 1776 N N . GLU A 1 230 ? -17.672 10.141 -4.164 1 96.06 230 GLU A N 1
ATOM 1777 C CA . GLU A 1 230 ? -17.828 10.094 -5.613 1 96.06 230 GLU A CA 1
ATOM 1778 C C . GLU A 1 230 ? -16.484 9.898 -6.312 1 96.06 230 GLU A C 1
ATOM 1780 O O . GLU A 1 230 ? -16.391 9.164 -7.301 1 96.06 230 GLU A O 1
ATOM 1785 N N . GLU A 1 231 ? -15.5 10.547 -5.793 1 95.56 231 GLU A N 1
ATOM 1786 C CA . GLU A 1 231 ? -14.164 10.422 -6.375 1 95.56 231 GLU A CA 1
ATOM 1787 C C . GLU A 1 231 ? -13.648 8.984 -6.262 1 95.56 231 GLU A C 1
ATOM 1789 O O . GLU A 1 231 ? -13.07 8.453 -7.207 1 95.56 231 GLU A O 1
ATOM 1794 N N . ALA A 1 232 ? -13.906 8.398 -5.141 1 96.5 232 ALA A N 1
ATOM 1795 C CA . ALA A 1 232 ? -13.469 7.02 -4.918 1 96.5 232 ALA A CA 1
ATOM 1796 C C . ALA A 1 232 ? -14.234 6.047 -5.812 1 96.5 232 ALA A C 1
ATOM 1798 O O . ALA A 1 232 ? -13.648 5.117 -6.371 1 96.5 232 ALA A O 1
ATOM 1799 N N . LEU A 1 233 ? -15.484 6.293 -5.934 1 96.81 233 LEU A N 1
ATOM 1800 C CA . LEU A 1 233 ? -16.312 5.441 -6.785 1 96.81 233 LEU A CA 1
ATOM 1801 C C . LEU A 1 233 ? -15.867 5.539 -8.242 1 96.81 233 LEU A C 1
ATOM 1803 O O . LEU A 1 233 ? -15.812 4.527 -8.945 1 96.81 233 LEU A O 1
ATOM 1807 N N . ASN A 1 234 ? -15.625 6.738 -8.625 1 95.44 234 ASN A N 1
ATOM 1808 C CA . ASN A 1 234 ? -15.148 6.941 -9.984 1 95.44 234 ASN A CA 1
ATOM 1809 C C . ASN A 1 234 ? -13.812 6.242 -10.227 1 95.44 234 ASN A C 1
ATOM 1811 O O . ASN A 1 234 ? -13.57 5.699 -11.305 1 95.44 234 ASN A O 1
ATOM 1815 N N . LEU A 1 235 ? -13.023 6.27 -9.289 1 96.06 235 LEU A N 1
ATOM 1816 C CA . LEU A 1 235 ? -11.734 5.594 -9.375 1 96.06 235 LEU A CA 1
ATOM 1817 C C . LEU A 1 235 ? -11.914 4.082 -9.492 1 96.06 235 LEU A C 1
ATOM 1819 O O . LEU A 1 235 ? -11.328 3.447 -10.367 1 96.06 235 LEU A O 1
ATOM 1823 N N . LEU A 1 236 ? -12.727 3.523 -8.625 1 97.31 236 LEU A N 1
ATOM 1824 C CA . LEU A 1 236 ? -12.914 2.078 -8.57 1 97.31 236 LEU A CA 1
ATOM 1825 C C . LEU A 1 236 ? -13.68 1.583 -9.789 1 97.31 236 LEU A C 1
ATOM 1827 O O . LEU A 1 236 ? -13.484 0.448 -10.234 1 97.31 236 LEU A O 1
ATOM 1831 N N . ALA A 1 237 ? -14.57 2.373 -10.25 1 95.94 237 ALA A N 1
ATOM 1832 C CA . ALA A 1 237 ? -15.383 2.059 -11.422 1 95.94 237 ALA A CA 1
ATOM 1833 C C . ALA A 1 237 ? -15.938 0.641 -11.344 1 95.94 237 ALA A C 1
ATOM 1835 O O . ALA A 1 237 ? -15.727 -0.169 -12.242 1 95.94 237 ALA A O 1
ATOM 1836 N N . PRO A 1 238 ? -16.75 0.364 -10.344 1 95.5 238 PRO A N 1
ATOM 1837 C CA . PRO A 1 238 ? -17.203 -1.008 -10.125 1 95.5 238 PRO A CA 1
ATOM 1838 C C . PRO A 1 238 ? -18.016 -1.552 -11.305 1 95.5 238 PRO A C 1
ATOM 1840 O O . PRO A 1 238 ? -18.031 -2.762 -11.547 1 95.5 238 PRO A O 1
ATOM 1843 N N . ASP A 1 239 ? -18.609 -0.728 -12.055 1 93.38 239 ASP A N 1
ATOM 1844 C CA . ASP A 1 239 ? -19.422 -1.162 -13.188 1 93.38 239 ASP A CA 1
ATOM 1845 C C . ASP A 1 239 ? -18.547 -1.693 -14.32 1 93.38 239 ASP A C 1
ATOM 1847 O O . ASP A 1 239 ? -19.031 -2.43 -15.188 1 93.38 239 ASP A O 1
ATOM 1851 N N . ARG A 1 240 ? -17.328 -1.325 -14.312 1 94.12 240 ARG A N 1
ATOM 1852 C CA . ARG A 1 240 ? -16.406 -1.768 -15.359 1 94.12 240 ARG A CA 1
ATOM 1853 C C . ARG A 1 240 ? -15.562 -2.939 -14.883 1 94.12 240 ARG A C 1
ATOM 1855 O O . ARG A 1 240 ? -14.812 -3.529 -15.664 1 94.12 240 ARG A O 1
ATOM 1862 N N . ALA A 1 241 ? -15.727 -3.252 -13.641 1 96 241 ALA A N 1
ATOM 1863 C CA . ALA A 1 241 ? -14.922 -4.336 -13.078 1 96 241 ALA A CA 1
ATOM 1864 C C . ALA A 1 241 ? -15.375 -5.691 -13.617 1 96 241 ALA A C 1
ATOM 1866 O O . ALA A 1 241 ? -16.578 -5.949 -13.727 1 96 241 ALA A O 1
ATOM 1867 N N . ARG A 1 242 ? -14.43 -6.527 -13.992 1 96.25 242 ARG A N 1
ATOM 1868 C CA . ARG A 1 242 ? -14.727 -7.887 -14.43 1 96.25 242 ARG A CA 1
ATOM 1869 C C . ARG A 1 242 ? -15.156 -8.758 -13.25 1 96.25 242 ARG A C 1
ATOM 1871 O O . ARG A 1 242 ? -14.875 -8.43 -12.094 1 96.25 242 ARG A O 1
ATOM 1878 N N . LEU A 1 243 ? -15.812 -9.914 -13.625 1 96.31 243 LEU A N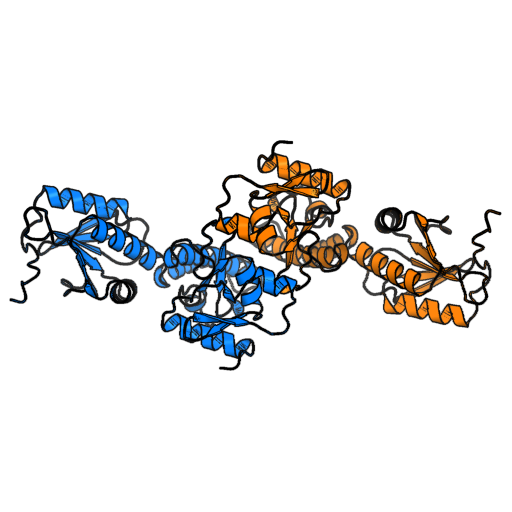 1
ATOM 1879 C CA . LEU A 1 243 ? -16.156 -10.883 -12.594 1 96.31 243 LEU A CA 1
ATOM 1880 C C . LEU A 1 243 ? -14.898 -11.594 -12.086 1 96.31 243 LEU A C 1
ATOM 1882 O O . LEU A 1 243 ? -14.094 -12.086 -12.875 1 96.31 243 LEU A O 1
ATOM 1886 N N . LEU A 1 244 ? -14.781 -11.555 -10.789 1 96.94 244 LEU A N 1
ATOM 1887 C CA . LEU A 1 244 ? -13.656 -12.258 -10.18 1 96.94 244 LEU A CA 1
ATOM 1888 C C . LEU A 1 244 ? -13.828 -13.766 -10.289 1 96.94 244 LEU A C 1
ATOM 1890 O O . LEU A 1 244 ? -14.812 -14.32 -9.797 1 96.94 244 LEU A O 1
ATOM 1894 N N . PRO A 1 245 ? -12.891 -14.43 -10.984 1 91.81 245 PRO A N 1
ATOM 1895 C CA . PRO A 1 245 ? -12.977 -15.891 -11.008 1 91.81 245 PRO A CA 1
ATOM 1896 C C . PRO A 1 245 ? -12.633 -16.516 -9.664 1 91.81 245 PRO A C 1
ATOM 1898 O O . PRO A 1 245 ? -11.523 -16.328 -9.148 1 91.81 245 PRO A O 1
ATOM 1901 N N . LEU A 1 246 ? -13.594 -17.25 -9.109 1 93.25 246 LEU A N 1
ATOM 1902 C CA . LEU A 1 246 ? -13.43 -17.734 -7.742 1 93.25 246 LEU A CA 1
ATOM 1903 C C . LEU A 1 246 ? -13.453 -19.25 -7.703 1 93.25 246 LEU A C 1
ATOM 1905 O O . LEU A 1 246 ? -14.242 -19.891 -8.406 1 93.25 246 LEU A O 1
ATOM 1909 N N . ASP A 1 247 ? -12.555 -19.781 -6.934 1 82.56 247 ASP A N 1
ATOM 1910 C CA . ASP A 1 247 ? -12.664 -21.156 -6.461 1 82.56 247 ASP A CA 1
ATOM 1911 C C . ASP A 1 247 ? -13.461 -21.219 -5.16 1 82.56 247 ASP A C 1
ATOM 1913 O O . ASP A 1 247 ? -13.695 -20.203 -4.516 1 82.56 247 ASP A O 1
ATOM 1917 N N . ASP A 1 248 ? -13.828 -22.469 -4.781 1 85.62 248 ASP A N 1
ATOM 1918 C CA . ASP A 1 248 ? -14.594 -22.656 -3.549 1 85.62 248 ASP A CA 1
ATOM 1919 C C . ASP A 1 248 ? -13.805 -22.172 -2.336 1 85.62 248 ASP A C 1
ATOM 1921 O O . ASP A 1 248 ? -14.383 -21.609 -1.401 1 85.62 248 ASP A O 1
ATOM 1925 N N . ALA A 1 249 ? -12.57 -22.359 -2.393 1 84.62 249 ALA A N 1
ATOM 1926 C CA . ALA A 1 249 ? -11.734 -21.922 -1.276 1 84.62 249 ALA A CA 1
ATOM 1927 C C . ALA A 1 249 ? -11.742 -20.406 -1.151 1 84.62 249 ALA A C 1
ATOM 1929 O O . ALA A 1 249 ? -11.758 -19.875 -0.041 1 84.62 249 ALA A O 1
ATOM 1930 N N . HIS A 1 250 ? -11.719 -19.688 -2.291 1 93.81 250 HIS A N 1
ATOM 1931 C CA . HIS A 1 250 ? -11.859 -18.25 -2.254 1 93.81 250 HIS A CA 1
ATOM 1932 C C . HIS A 1 250 ? -13.18 -17.844 -1.606 1 93.81 250 HIS A C 1
ATOM 1934 O O . HIS A 1 250 ? -13.219 -16.922 -0.783 1 93.81 250 HIS A O 1
ATOM 1940 N N . ARG A 1 251 ? -14.211 -18.562 -2.031 1 95.31 251 ARG A N 1
ATOM 1941 C CA . ARG A 1 251 ? -15.555 -18.219 -1.566 1 95.31 251 ARG A CA 1
ATOM 1942 C C . ARG A 1 251 ? -15.648 -18.312 -0.048 1 95.31 251 ARG A C 1
ATOM 1944 O O . ARG A 1 251 ? -16.297 -17.484 0.593 1 95.31 251 ARG A O 1
ATOM 1951 N N . ARG A 1 252 ? -15.047 -19.297 0.481 1 92.25 252 ARG A N 1
ATOM 1952 C CA . ARG A 1 252 ? -15.055 -19.469 1.931 1 92.25 252 ARG A CA 1
ATOM 1953 C C . ARG A 1 252 ? -14.375 -18.281 2.623 1 92.25 252 ARG A C 1
ATOM 1955 O O . ARG A 1 252 ? -14.898 -17.75 3.602 1 92.25 252 ARG A O 1
ATOM 1962 N N . GLN A 1 253 ? -13.219 -17.938 2.125 1 95.75 253 GLN A N 1
ATOM 1963 C CA . GLN A 1 253 ? -12.508 -16.812 2.709 1 95.75 253 GLN A CA 1
ATOM 1964 C C . GLN A 1 253 ? -13.281 -15.5 2.514 1 95.75 253 GLN A C 1
ATOM 1966 O O . GLN A 1 253 ? -13.297 -14.648 3.402 1 95.75 253 GLN A O 1
ATOM 1971 N N . LEU A 1 254 ? -13.914 -15.367 1.367 1 98 254 LEU A N 1
ATOM 1972 C CA . LEU A 1 254 ? -14.656 -14.141 1.08 1 98 254 LEU A CA 1
ATOM 1973 C C . LEU A 1 254 ? -15.891 -14.031 1.968 1 98 254 LEU A C 1
ATOM 1975 O O . LEU A 1 254 ? -16.328 -12.93 2.295 1 98 254 LEU A O 1
ATOM 1979 N N . ALA A 1 255 ? -16.453 -15.195 2.33 1 96.69 255 ALA A N 1
ATOM 1980 C CA . ALA A 1 255 ? -17.547 -15.172 3.295 1 96.69 255 ALA A CA 1
ATOM 1981 C C . ALA A 1 255 ? -17.109 -14.547 4.613 1 96.69 255 ALA A C 1
ATOM 1983 O O . ALA A 1 255 ? -17.828 -13.75 5.203 1 96.69 255 ALA A O 1
ATOM 1984 N N . TRP A 1 256 ? -15.969 -14.945 5.008 1 96.12 256 TRP A N 1
ATOM 1985 C CA . TRP A 1 256 ? -15.398 -14.336 6.203 1 96.12 256 TRP A CA 1
ATOM 1986 C C . TRP A 1 256 ? -15.281 -12.82 6.035 1 96.12 256 TRP A C 1
ATOM 1988 O O . TRP A 1 256 ? -15.648 -12.062 6.934 1 96.12 256 TRP A O 1
ATOM 1998 N N . HIS A 1 257 ? -14.727 -12.383 4.938 1 98.12 257 HIS A N 1
ATOM 1999 C CA . HIS A 1 257 ? -14.508 -10.969 4.668 1 98.12 257 HIS A CA 1
ATOM 2000 C C . HIS A 1 257 ? -15.82 -10.195 4.703 1 98.12 257 HIS A C 1
ATOM 2002 O O . HIS A 1 257 ? -15.898 -9.125 5.309 1 98.12 257 HIS A O 1
ATOM 2008 N N . ARG A 1 258 ? -16.812 -10.75 4.059 1 97.88 258 ARG A N 1
ATOM 2009 C CA . ARG A 1 258 ? -18.125 -10.109 4.027 1 97.88 258 ARG A CA 1
ATOM 2010 C C . ARG A 1 258 ? -18.703 -9.984 5.434 1 97.88 258 ARG A C 1
ATOM 2012 O O . ARG A 1 258 ? -19.266 -8.945 5.785 1 97.88 258 ARG A O 1
ATOM 2019 N N . GLU A 1 259 ? -18.594 -10.992 6.184 1 96.38 259 GLU A N 1
ATOM 2020 C CA . GLU A 1 259 ? -19.094 -10.961 7.559 1 96.38 259 GLU A CA 1
ATOM 2021 C C . GLU A 1 259 ? -18.328 -9.945 8.398 1 96.38 259 GLU A C 1
ATOM 2023 O O . GLU A 1 259 ? -18.922 -9.141 9.109 1 96.38 259 GLU A O 1
ATOM 2028 N N . ARG A 1 260 ? -17.047 -9.961 8.273 1 96.31 260 ARG A N 1
ATOM 2029 C CA . ARG A 1 260 ? -16.172 -9.094 9.055 1 96.31 260 ARG A CA 1
ATOM 2030 C C . ARG A 1 260 ? -16.5 -7.621 8.797 1 96.31 260 ARG A C 1
ATOM 2032 O O . ARG A 1 260 ? -16.453 -6.805 9.719 1 96.31 260 ARG A O 1
ATOM 2039 N N . PHE A 1 261 ? -16.734 -7.312 7.562 1 96.62 261 PHE A N 1
ATOM 2040 C CA . PHE A 1 261 ? -16.859 -5.902 7.203 1 96.62 261 PHE A CA 1
ATOM 2041 C C . PHE A 1 261 ? -18.312 -5.52 6.957 1 96.62 261 PHE A C 1
ATOM 2043 O O . PHE A 1 261 ? -18.594 -4.414 6.496 1 96.62 261 PHE A O 1
ATOM 2050 N N . GLY A 1 262 ? -19.188 -6.395 7.207 1 95.75 262 GLY A N 1
ATOM 2051 C CA . GLY A 1 262 ? -20.609 -6.082 7.25 1 95.75 262 GLY A CA 1
ATOM 2052 C C . GLY A 1 262 ? -21.25 -5.98 5.871 1 95.75 262 GLY A C 1
ATOM 2053 O O . GLY A 1 262 ? -22.031 -5.07 5.609 1 95.75 262 GLY A O 1
ATOM 2054 N N . PHE A 1 263 ? -20.797 -6.855 4.988 1 93.56 263 PHE A N 1
ATOM 2055 C CA . PHE A 1 263 ? -21.469 -6.938 3.699 1 93.56 263 PHE A CA 1
ATOM 2056 C C . PHE A 1 263 ? -22.625 -7.934 3.752 1 93.56 263 PHE A C 1
ATOM 2058 O O . PHE A 1 263 ? -22.531 -8.977 4.402 1 93.56 263 PHE A O 1
ATOM 2065 N N . SER A 1 264 ? -23.812 -7.473 3.803 1 70.31 264 SER A N 1
ATOM 2066 C CA . SER A 1 264 ? -24.984 -8.336 3.887 1 70.31 264 SER A CA 1
ATOM 2067 C C . SER A 1 264 ? -25.109 -9.227 2.654 1 70.31 264 SER A C 1
ATOM 2069 O O . SER A 1 264 ? -24.766 -8.805 1.546 1 70.31 264 SER A O 1
ATOM 2071 N N . GLU A 1 265 ? -25.219 -10.547 2.826 1 55.31 265 GLU A N 1
ATOM 2072 C CA . GLU A 1 265 ? -25.562 -11.445 1.732 1 55.31 265 GLU A CA 1
ATOM 2073 C C . GLU A 1 265 ? -26.953 -11.156 1.197 1 55.31 265 GLU A C 1
ATOM 2075 O O . GLU A 1 265 ? -27.812 -10.664 1.931 1 55.31 265 GLU A O 1
ATOM 2080 N N . MET B 1 1 ? -4.961 56.125 3.684 1 24.23 1 MET B N 1
ATOM 2081 C CA . MET B 1 1 ? -5.492 56 5.039 1 24.23 1 MET B CA 1
ATOM 2082 C C . MET B 1 1 ? -5.184 54.656 5.645 1 24.23 1 MET B C 1
ATOM 2084 O O . MET B 1 1 ? -5.805 53.656 5.285 1 24.23 1 MET B O 1
ATOM 2088 N N . THR B 1 2 ? -3.912 54.188 5.668 1 28.75 2 THR B N 1
ATOM 2089 C CA . THR B 1 2 ? -3.268 52.938 6.082 1 28.75 2 THR B CA 1
ATOM 2090 C C . THR B 1 2 ? -3.736 52.531 7.477 1 28.75 2 THR B C 1
ATOM 2092 O O . THR B 1 2 ? -3.324 53.125 8.477 1 28.75 2 THR B O 1
ATOM 2095 N N . GLY B 1 3 ? -5.07 52.469 7.676 1 31.94 3 GLY B N 1
ATOM 2096 C CA . GLY B 1 3 ? -5.73 52.25 8.953 1 31.94 3 GLY B CA 1
ATOM 2097 C C . GLY B 1 3 ? -5.012 51.219 9.828 1 31.94 3 GLY B C 1
ATOM 2098 O O . GLY B 1 3 ? -4.617 50.156 9.352 1 31.94 3 GLY B O 1
ATOM 2099 N N . LEU B 1 4 ? -4.297 51.656 10.828 1 38.47 4 LEU B N 1
ATOM 2100 C CA . LEU B 1 4 ? -3.498 50.969 11.836 1 38.47 4 LEU B CA 1
ATOM 2101 C C . LEU B 1 4 ? -4.246 49.75 12.391 1 38.47 4 LEU B C 1
ATOM 2103 O O . LEU B 1 4 ? -5.379 49.875 12.867 1 38.47 4 LEU B O 1
ATOM 2107 N N . LEU B 1 5 ? -4.285 48.562 11.719 1 47.56 5 LEU B N 1
ATOM 2108 C CA . LEU B 1 5 ? -4.715 47.312 12.32 1 47.56 5 LEU B CA 1
ATOM 2109 C C . LEU B 1 5 ? -4.438 47.312 13.82 1 47.56 5 LEU B C 1
ATOM 2111 O O . LEU B 1 5 ? -3.303 47.062 14.242 1 47.56 5 LEU B O 1
ATOM 2115 N N . SER B 1 6 ? -4.961 48.344 14.539 1 49.94 6 SER B N 1
ATOM 2116 C CA . SER B 1 6 ? -4.621 48.625 15.922 1 49.94 6 SER B CA 1
ATOM 2117 C C . SER B 1 6 ? -4.98 47.469 16.844 1 49.94 6 SER B C 1
ATOM 2119 O O . SER B 1 6 ? -6.129 47.031 16.859 1 49.94 6 SER B O 1
ATOM 2121 N N . LEU B 1 7 ? -4.117 46.594 17.141 1 54.78 7 LEU B N 1
ATOM 2122 C CA . LEU B 1 7 ? -4.191 45.656 18.234 1 54.78 7 LEU B CA 1
ATOM 2123 C C . LEU B 1 7 ? -4.711 46.312 19.5 1 54.78 7 LEU B C 1
ATOM 2125 O O . LEU B 1 7 ? -4.395 47.469 19.766 1 54.78 7 LEU B O 1
ATOM 2129 N N . ARG B 1 8 ? -5.922 45.938 19.938 1 53.06 8 ARG B N 1
ATOM 2130 C CA . ARG B 1 8 ? -6.316 46.469 21.234 1 53.06 8 ARG B CA 1
ATOM 2131 C C . ARG B 1 8 ? -5.211 46.25 22.266 1 53.06 8 ARG B C 1
ATOM 2133 O O . ARG B 1 8 ? -4.75 45.125 22.484 1 53.06 8 ARG B O 1
ATOM 2140 N N . HIS B 1 9 ? -4.309 47.125 22.297 1 52.53 9 HIS B N 1
ATOM 2141 C CA . HIS B 1 9 ? -3.232 47.031 23.281 1 52.53 9 HIS B CA 1
ATOM 2142 C C . HIS B 1 9 ? -3.766 46.625 24.656 1 52.53 9 HIS B C 1
ATOM 2144 O O . HIS B 1 9 ? -2.99 46.281 25.547 1 52.53 9 HIS B O 1
ATOM 2150 N N . THR B 1 10 ? -5.164 46.812 24.797 1 50.88 10 THR B N 1
ATOM 2151 C CA . THR B 1 10 ? -5.73 46.469 26.094 1 50.88 10 THR B CA 1
ATOM 2152 C C . THR B 1 10 ? -6.355 45.062 26.062 1 50.88 10 THR B C 1
ATOM 2154 O O . THR B 1 10 ? -6.641 44.531 24.984 1 50.88 10 THR B O 1
ATOM 2157 N N . THR B 1 11 ? -6.539 44.438 27.266 1 52.78 11 THR B N 1
ATOM 2158 C CA . THR B 1 11 ? -7.156 43.156 27.531 1 52.78 11 THR B CA 1
ATOM 2159 C C . THR B 1 11 ? -8.383 42.969 26.656 1 52.78 11 THR B C 1
ATOM 2161 O O . THR B 1 11 ? -9.195 43.875 26.484 1 52.78 11 THR B O 1
ATOM 2164 N N . ALA B 1 12 ? -8.336 42.031 25.75 1 60.44 12 ALA B N 1
ATOM 2165 C CA . ALA B 1 12 ? -9.5 41.656 24.938 1 60.44 12 ALA B CA 1
ATOM 2166 C C . ALA B 1 12 ? -10.789 41.812 25.734 1 60.44 12 ALA B C 1
ATOM 2168 O O . ALA B 1 12 ? -10.82 41.5 26.938 1 60.44 12 ALA B O 1
ATOM 2169 N N . HIS B 1 13 ? -11.734 42.562 25.141 1 69.56 13 HIS B N 1
ATOM 2170 C CA . HIS B 1 13 ? -13.07 42.531 25.734 1 69.56 13 HIS B CA 1
ATOM 2171 C C . HIS B 1 13 ? -13.43 41.125 26.234 1 69.56 13 HIS B C 1
ATOM 2173 O O . HIS B 1 13 ? -13.086 40.125 25.594 1 69.56 13 HIS B O 1
ATOM 2179 N N . PRO B 1 14 ? -13.875 41 27.453 1 72.5 14 PRO B N 1
ATOM 2180 C CA . PRO B 1 14 ? -14.133 39.719 28.078 1 72.5 14 PRO B CA 1
ATOM 2181 C C . PRO B 1 14 ? -14.844 38.75 27.141 1 72.5 14 PRO B C 1
ATOM 2183 O O . PRO B 1 14 ? -14.531 37.562 27.141 1 72.5 14 PRO B O 1
ATOM 2186 N N . ILE B 1 15 ? -15.719 39.25 26.344 1 69.62 15 ILE B N 1
ATOM 2187 C CA . ILE B 1 15 ? -16.469 38.375 25.453 1 69.62 15 ILE B CA 1
ATOM 2188 C C . ILE B 1 15 ? -15.531 37.812 24.391 1 69.62 15 ILE B C 1
ATOM 2190 O O . ILE B 1 15 ? -15.586 36.625 24.078 1 69.62 15 ILE B O 1
ATOM 2194 N N . PHE B 1 16 ? -14.734 38.688 23.953 1 77.81 16 PHE B N 1
ATOM 2195 C CA . PHE B 1 16 ? -13.836 38.25 22.891 1 77.81 16 PHE B CA 1
ATOM 2196 C C . PHE B 1 16 ? -12.766 37.312 23.453 1 77.81 16 PHE B C 1
ATOM 2198 O O . PHE B 1 16 ? -12.328 36.375 22.766 1 77.81 16 PHE B O 1
ATOM 2205 N N . ARG B 1 17 ? -12.461 37.562 24.703 1 78.06 17 ARG B N 1
ATOM 2206 C CA . ARG B 1 17 ? -11.492 36.656 25.344 1 78.06 17 ARG B CA 1
ATOM 2207 C C . ARG B 1 17 ? -12.031 35.219 25.406 1 78.06 17 ARG B C 1
ATOM 2209 O O . ARG B 1 17 ? -11.297 34.281 25.125 1 78.06 17 ARG B O 1
ATOM 2216 N N . VAL B 1 18 ? -13.234 35.094 25.719 1 76.25 18 VAL B N 1
ATOM 2217 C CA . VAL B 1 18 ? -13.852 33.75 25.797 1 76.25 18 VAL B CA 1
ATOM 2218 C C . VAL B 1 18 ? -13.828 33.094 24.422 1 76.25 18 VAL B C 1
ATOM 2220 O O . VAL B 1 18 ? -13.531 31.906 24.312 1 76.25 18 VAL B O 1
ATOM 2223 N N . GLU B 1 19 ? -14.086 33.906 23.438 1 76.88 19 GLU B N 1
ATOM 2224 C CA . GLU B 1 19 ? -14.109 33.375 22.078 1 76.88 19 GLU B CA 1
ATOM 2225 C C . GLU B 1 19 ? -12.727 32.906 21.641 1 76.88 19 GLU B C 1
ATOM 2227 O O . GLU B 1 19 ? -12.594 31.859 21 1 76.88 19 GLU B O 1
ATOM 2232 N N . LEU B 1 20 ? -11.805 33.625 22.016 1 77.56 20 LEU B N 1
ATOM 2233 C CA . LEU B 1 20 ? -10.438 33.312 21.656 1 77.56 20 LEU B CA 1
ATOM 2234 C C . LEU B 1 20 ? -9.961 32.062 22.406 1 77.56 20 LEU B C 1
ATOM 2236 O O . LEU B 1 20 ? -9.297 31.188 21.828 1 77.56 20 LEU B O 1
ATOM 2240 N N . ASP B 1 21 ? -10.297 31.969 23.656 1 77.69 21 ASP B N 1
ATOM 2241 C CA . ASP B 1 21 ? -9.984 30.797 24.453 1 77.69 21 ASP B CA 1
ATOM 2242 C C . ASP B 1 21 ? -10.609 29.531 23.844 1 77.69 21 ASP B C 1
ATOM 2244 O O . ASP B 1 21 ? -9.953 28.5 23.75 1 77.69 21 ASP B O 1
ATOM 2248 N N . GLN B 1 22 ? -11.781 29.719 23.422 1 78.81 22 GLN B N 1
ATOM 2249 C CA . GLN B 1 22 ? -12.492 28.594 22.828 1 78.81 22 GLN B CA 1
ATOM 2250 C C . GLN B 1 22 ? -11.859 28.188 21.5 1 78.81 22 GLN B C 1
ATOM 2252 O O . GLN B 1 22 ? -11.734 26.984 21.219 1 78.81 22 GLN B O 1
ATOM 2257 N N . ALA B 1 23 ? -11.5 29.141 20.766 1 77.81 23 ALA B N 1
ATOM 2258 C CA . ALA B 1 23 ? -10.867 28.859 19.484 1 77.81 23 ALA B CA 1
ATOM 2259 C C . ALA B 1 23 ? -9.57 28.078 19.672 1 77.81 23 ALA B C 1
ATOM 2261 O O . ALA B 1 23 ? -9.336 27.078 19 1 77.81 23 ALA B O 1
ATOM 2262 N N . ALA B 1 24 ? -8.781 28.531 20.578 1 78.38 24 ALA B N 1
ATOM 2263 C CA . ALA B 1 24 ? -7.512 27.859 20.859 1 78.38 24 ALA B CA 1
ATOM 2264 C C . ALA B 1 24 ? -7.734 26.422 21.328 1 78.38 24 ALA B C 1
ATOM 2266 O O . ALA B 1 24 ? -7.129 25.484 20.797 1 78.38 24 ALA B O 1
ATOM 2267 N N . TYR B 1 25 ? -8.617 26.297 22.25 1 76.25 25 TYR B N 1
ATOM 2268 C CA . TYR B 1 25 ? -8.922 24.984 22.812 1 76.25 25 TYR B CA 1
ATOM 2269 C C . TYR B 1 25 ? -9.406 24.016 21.734 1 76.25 25 TYR B C 1
ATOM 2271 O O . TYR B 1 25 ? -8.914 22.891 21.641 1 76.25 25 TYR B O 1
ATOM 2279 N N . ASN B 1 26 ? -10.273 24.516 20.922 1 74.38 26 ASN B N 1
ATOM 2280 C CA . ASN B 1 26 ? -10.906 23.688 19.891 1 74.38 26 ASN B CA 1
ATOM 2281 C C . ASN B 1 26 ? -9.906 23.266 18.812 1 74.38 26 ASN B C 1
ATOM 2283 O O . ASN B 1 26 ? -10.109 22.266 18.125 1 74.38 26 ASN B O 1
ATOM 2287 N N . HIS B 1 27 ? -8.875 23.953 18.766 1 75.62 27 HIS B N 1
ATOM 2288 C CA . HIS B 1 27 ? -7.965 23.672 17.672 1 75.62 27 HIS B CA 1
ATOM 2289 C C . HIS B 1 27 ? -6.617 23.172 18.172 1 75.62 27 HIS B C 1
ATOM 2291 O O . HIS B 1 27 ? -5.598 23.328 17.5 1 75.62 27 HIS B O 1
ATOM 2297 N N . GLY B 1 28 ? -6.602 22.734 19.375 1 73.62 28 GLY B N 1
ATOM 2298 C CA . GLY B 1 28 ? -5.477 21.938 19.828 1 73.62 28 GLY B CA 1
ATOM 2299 C C . GLY B 1 28 ? -4.508 22.703 20.703 1 73.62 28 GLY B C 1
ATOM 2300 O O . GLY B 1 28 ? -3.541 22.141 21.219 1 73.62 28 GLY B O 1
ATOM 2301 N N . PHE B 1 29 ? -4.695 24.016 20.859 1 76.12 29 PHE B N 1
ATOM 2302 C CA . PHE B 1 29 ? -3.865 24.828 21.75 1 76.12 29 PHE B CA 1
ATOM 2303 C C . PHE B 1 29 ? -4.539 25.016 23.109 1 76.12 29 PHE B C 1
ATOM 2305 O O . PHE B 1 29 ? -4.98 26.109 23.438 1 76.12 29 PHE B O 1
ATOM 2312 N N . ARG B 1 30 ? -4.391 23.953 23.922 1 72.19 30 ARG B N 1
ATOM 2313 C CA . ARG B 1 30 ? -5.301 23.844 25.047 1 72.19 30 ARG B CA 1
ATOM 2314 C C . ARG B 1 30 ? -4.629 24.281 26.344 1 72.19 30 ARG B C 1
ATOM 2316 O O . ARG B 1 30 ? -5.234 24.234 27.422 1 72.19 30 ARG B O 1
ATOM 2323 N N . LYS B 1 31 ? -3.389 24.75 26.312 1 79.12 31 LYS B N 1
ATOM 2324 C CA . LYS B 1 31 ? -2.686 25.266 27.484 1 79.12 31 LYS B CA 1
ATOM 2325 C C . LYS B 1 31 ? -2.451 26.766 27.375 1 79.12 31 LYS B C 1
ATOM 2327 O O . LYS B 1 31 ? -1.629 27.219 26.562 1 79.12 31 LYS B O 1
ATOM 2332 N N . ALA B 1 32 ? -3.242 27.531 28.203 1 80.75 32 ALA B N 1
ATOM 2333 C CA . ALA B 1 32 ? -2.969 28.969 28.266 1 80.75 32 ALA B CA 1
ATOM 2334 C C . ALA B 1 32 ? -1.557 29.234 28.781 1 80.75 32 ALA B C 1
ATOM 2336 O O . ALA B 1 32 ? -1.093 28.562 29.719 1 80.75 32 ALA B O 1
ATOM 2337 N N . ASN B 1 33 ? -0.925 30.156 28.141 1 76.25 33 ASN B N 1
ATOM 2338 C CA . ASN B 1 33 ? 0.474 30.391 28.484 1 76.25 33 ASN B CA 1
ATOM 2339 C C . ASN B 1 33 ? 0.773 31.875 28.688 1 76.25 33 ASN B C 1
ATOM 2341 O O . ASN B 1 33 ? 1.833 32.344 28.281 1 76.25 33 ASN B O 1
ATOM 2345 N N . GLY B 1 34 ? -0.195 32.594 29.062 1 77.94 34 GLY B N 1
ATOM 2346 C CA . GLY B 1 34 ? 0.074 33.969 29.453 1 77.94 34 GLY B CA 1
ATOM 2347 C C . GLY B 1 34 ? -0.659 34.969 28.594 1 77.94 34 GLY B C 1
ATOM 2348 O O . GLY B 1 34 ? -1.314 34.625 27.609 1 77.94 34 GLY B O 1
ATOM 2349 N N . VAL B 1 35 ? -0.767 36.188 29.141 1 80.44 35 VAL B N 1
ATOM 2350 C CA . VAL B 1 35 ? -1.343 37.344 28.453 1 80.44 35 VAL B CA 1
ATOM 2351 C C . VAL B 1 35 ? -0.343 38.5 28.469 1 80.44 35 VAL B C 1
ATOM 2353 O O . VAL B 1 35 ? 0.269 38.781 29.5 1 80.44 35 VAL B O 1
ATOM 2356 N N . ALA B 1 36 ? -0.071 39 27.25 1 78.62 36 ALA B N 1
ATOM 2357 C CA . ALA B 1 36 ? 0.806 40.156 27.172 1 78.62 36 ALA B CA 1
ATOM 2358 C C . ALA B 1 36 ? 0.413 41.062 26 1 78.62 36 ALA B C 1
ATOM 2360 O O . ALA B 1 36 ? 0.191 40.594 24.891 1 78.62 36 ALA B O 1
ATOM 2361 N N . ASP B 1 37 ? 0.291 42.375 26.281 1 78.25 37 ASP B N 1
ATOM 2362 C CA . ASP B 1 37 ? 0.104 43.406 25.266 1 78.25 37 ASP B CA 1
ATOM 2363 C C . ASP B 1 37 ? -1.108 43.094 24.391 1 78.25 37 ASP B C 1
ATOM 2365 O O . ASP B 1 37 ? -1.038 43.188 23.156 1 78.25 37 ASP B O 1
ATOM 2369 N N . GLY B 1 38 ? -2.166 42.531 24.984 1 80.44 38 GLY B N 1
ATOM 2370 C CA . GLY B 1 38 ? -3.412 42.281 24.281 1 80.44 38 GLY B CA 1
ATOM 2371 C C . GLY B 1 38 ? -3.479 40.906 23.625 1 80.44 38 GLY B C 1
ATOM 2372 O O . GLY B 1 38 ? -4.496 40.531 23.047 1 80.44 38 GLY B O 1
ATOM 2373 N N . TRP B 1 39 ? -2.406 40.156 23.766 1 88.25 39 TRP B N 1
ATOM 2374 C CA . TRP B 1 39 ? -2.35 38.844 23.156 1 88.25 39 TRP B CA 1
ATOM 2375 C C . TRP B 1 39 ? -2.545 37.75 24.203 1 88.25 39 TRP B C 1
ATOM 2377 O O . TRP B 1 39 ? -2.02 37.844 25.312 1 88.25 39 TRP B O 1
ATOM 2387 N N . LEU B 1 40 ? -3.361 36.812 23.797 1 85.56 40 LEU B N 1
ATOM 2388 C CA . LEU B 1 40 ? -3.5 35.594 24.594 1 85.56 40 LEU B CA 1
ATOM 2389 C C . LEU B 1 40 ? -2.596 34.5 24.062 1 85.56 40 LEU B C 1
ATOM 2391 O O . LEU B 1 40 ? -2.676 34.125 22.875 1 85.56 40 LEU B O 1
ATOM 2395 N N . TRP B 1 41 ? -1.74 33.969 24.906 1 86.88 41 TRP B N 1
ATOM 2396 C CA . TRP B 1 41 ? -0.762 32.969 24.469 1 86.88 41 TRP B CA 1
ATOM 2397 C C . TRP B 1 41 ? -1.236 31.562 24.812 1 86.88 41 TRP B C 1
ATOM 2399 O O . TRP B 1 41 ? -1.796 31.328 25.875 1 86.88 41 TRP B O 1
ATOM 2409 N N . PHE B 1 42 ? -1.015 30.688 23.812 1 87.06 42 PHE B N 1
ATOM 2410 C CA . PHE B 1 42 ? -1.456 29.312 24 1 87.06 42 PHE B CA 1
ATOM 2411 C C . PHE B 1 42 ? -0.379 28.328 23.547 1 87.06 42 PHE B C 1
ATOM 2413 O O . PHE B 1 42 ? 0.41 28.641 22.641 1 87.06 42 PHE B O 1
ATOM 2420 N N . LYS B 1 43 ? -0.3 27.125 24.172 1 84.62 43 LYS B N 1
ATOM 2421 C CA . LYS B 1 43 ? 0.5 25.969 23.781 1 84.62 43 LYS B CA 1
ATOM 2422 C C . LYS B 1 43 ? -0.367 24.719 23.641 1 84.62 43 LYS B C 1
ATOM 2424 O O . LYS B 1 43 ? -1.511 24.703 24.109 1 84.62 43 LYS B O 1
ATOM 2429 N N . SER B 1 44 ? 0.187 23.859 22.875 1 81.06 44 SER B N 1
ATOM 2430 C CA . SER B 1 44 ? -0.525 22.594 22.75 1 81.06 44 SER B CA 1
ATOM 2431 C C . SER B 1 44 ? -0.316 21.719 23.969 1 81.06 44 SER B C 1
ATOM 2433 O O . SER B 1 44 ? 0.751 21.75 24.594 1 81.06 44 SER B O 1
ATOM 2435 N N . ASP B 1 45 ? -1.393 20.953 24.344 1 75.25 45 ASP B N 1
ATOM 2436 C CA . ASP B 1 45 ? -1.26 20 25.422 1 75.25 45 ASP B CA 1
ATOM 2437 C C . ASP B 1 45 ? -0.836 18.625 24.906 1 75.25 45 ASP B C 1
ATOM 2439 O O . ASP B 1 45 ? -0.642 17.688 25.688 1 75.25 45 ASP B O 1
ATOM 2443 N N . GLU B 1 46 ? -0.683 18.547 23.609 1 69.81 46 GLU B N 1
ATOM 2444 C CA . GLU B 1 46 ? -0.319 17.281 22.969 1 69.81 46 GLU B CA 1
ATOM 2445 C C . GLU B 1 46 ? 1.161 17.25 22.609 1 69.81 46 GLU B C 1
ATOM 2447 O O . GLU B 1 46 ? 1.604 16.375 21.859 1 69.81 46 GLU B O 1
ATOM 2452 N N . GLY B 1 47 ? 1.886 18.297 22.984 1 69.88 47 GLY B N 1
ATOM 2453 C CA . GLY B 1 47 ? 3.318 18.328 22.734 1 69.88 47 GLY B CA 1
ATOM 2454 C C . GLY B 1 47 ? 3.672 18.906 21.375 1 69.88 47 GLY B C 1
ATOM 2455 O O . GLY B 1 47 ? 4.828 18.859 20.969 1 69.88 47 GLY B O 1
ATOM 2456 N N . VAL B 1 48 ? 2.715 19.344 20.672 1 73.5 48 VAL B N 1
ATOM 2457 C CA . VAL B 1 48 ? 2.98 20 19.391 1 73.5 48 VAL B CA 1
ATOM 2458 C C . VAL B 1 48 ? 3.842 21.25 19.625 1 73.5 48 VAL B C 1
ATOM 2460 O O . VAL B 1 48 ? 3.551 22.062 20.5 1 73.5 48 VAL B O 1
ATOM 2463 N N . PRO B 1 49 ? 4.953 21.344 18.797 1 75.06 49 PRO B N 1
ATOM 2464 C CA . PRO B 1 49 ? 5.895 22.438 19.062 1 75.06 49 PRO B CA 1
ATOM 2465 C C . PRO B 1 49 ? 5.328 23.812 18.703 1 75.06 49 PRO B C 1
ATOM 2467 O O . PRO B 1 49 ? 4.59 23.938 17.719 1 75.06 49 PRO B O 1
ATOM 2470 N N . GLY B 1 50 ? 5.777 24.734 19.516 1 80 50 GLY B N 1
ATOM 2471 C CA . GLY B 1 50 ? 5.5 26.141 19.219 1 80 50 GLY B CA 1
ATOM 2472 C C . GLY B 1 50 ? 4.324 26.688 20 1 80 50 GLY B C 1
ATOM 2473 O O . GLY B 1 50 ? 3.461 25.938 20.453 1 80 50 GLY B O 1
ATOM 2474 N N . GLU B 1 51 ? 4.32 27.984 20.141 1 86.38 51 GLU B N 1
ATOM 2475 C CA . GLU B 1 51 ? 3.258 28.766 20.781 1 86.38 51 GLU B CA 1
ATOM 2476 C C . GLU B 1 51 ? 2.488 29.594 19.766 1 86.38 51 GLU B C 1
ATOM 2478 O O . GLU B 1 51 ? 3.02 29.938 18.703 1 86.38 51 GLU B O 1
ATOM 2483 N N . VAL B 1 52 ? 1.198 29.719 20.125 1 91.88 52 VAL B N 1
ATOM 2484 C CA . VAL B 1 52 ? 0.431 30.656 19.328 1 91.88 52 VAL B CA 1
ATOM 2485 C C . VAL B 1 52 ? -0.13 31.766 20.219 1 91.88 52 VAL B C 1
ATOM 2487 O O . VAL B 1 52 ? -0.247 31.578 21.438 1 91.88 52 VAL B O 1
ATOM 2490 N N . ALA B 1 53 ? -0.402 32.906 19.609 1 90.38 53 ALA B N 1
ATOM 2491 C CA . ALA B 1 53 ? -1.062 34 20.312 1 90.38 53 ALA B CA 1
ATOM 2492 C C . ALA B 1 53 ? -2.258 34.5 19.516 1 90.38 53 ALA B C 1
ATOM 2494 O O . ALA B 1 53 ? -2.215 34.562 18.281 1 90.38 53 ALA B O 1
ATOM 2495 N N . LEU B 1 54 ? -3.318 34.812 20.297 1 90.5 54 LEU B N 1
ATOM 2496 C CA . LEU B 1 54 ? -4.535 35.344 19.672 1 90.5 54 LEU B CA 1
ATOM 2497 C C . LEU B 1 54 ? -4.906 36.688 20.234 1 90.5 54 LEU B C 1
ATOM 2499 O O . LEU B 1 54 ? -4.648 36.969 21.406 1 90.5 54 LEU B O 1
ATOM 2503 N N . ALA B 1 55 ? -5.496 37.531 19.359 1 88.69 55 ALA B N 1
ATOM 2504 C CA . ALA B 1 55 ? -5.957 38.844 19.797 1 88.69 55 ALA B CA 1
ATOM 2505 C C . ALA B 1 55 ? -7.145 39.312 18.969 1 88.69 55 ALA B C 1
ATOM 2507 O O . ALA B 1 55 ? -7.422 38.781 17.906 1 88.69 55 ALA B O 1
ATOM 2508 N N . SER B 1 56 ? -7.906 40.188 19.578 1 88.19 56 SER B N 1
ATOM 2509 C CA . SER B 1 56 ? -9.016 40.844 18.875 1 88.19 56 SER B CA 1
ATOM 2510 C C . SER B 1 56 ? -8.727 42.312 18.656 1 88.19 56 SER B C 1
ATOM 2512 O O . SER B 1 56 ? -7.93 42.938 19.375 1 88.19 56 SER B O 1
ATOM 2514 N N . GLY B 1 57 ? -9.383 42.812 17.641 1 85.81 57 GLY B N 1
ATOM 2515 C CA . GLY B 1 57 ? -9.203 44.219 17.312 1 85.81 57 GLY B CA 1
ATOM 2516 C C . GLY B 1 57 ? -10.141 45.156 18.078 1 85.81 57 GLY B C 1
ATOM 2517 O O . GLY B 1 57 ? -10.781 44.719 19.047 1 85.81 57 GLY B O 1
ATOM 2518 N N . ILE B 1 58 ? -10.141 46.438 17.609 1 81.12 58 ILE B N 1
ATOM 2519 C CA . ILE B 1 58 ? -10.797 47.5 18.375 1 81.12 58 ILE B CA 1
ATOM 2520 C C . ILE B 1 58 ? -12.25 47.625 17.922 1 81.12 58 ILE B C 1
ATOM 2522 O O . ILE B 1 58 ? -13.062 48.25 18.609 1 81.12 58 ILE B O 1
ATOM 2526 N N . ASN B 1 59 ? -12.516 47 16.812 1 84.69 59 ASN B N 1
ATOM 2527 C CA . ASN B 1 59 ? -13.883 47.125 16.312 1 84.69 59 ASN B CA 1
ATOM 2528 C C . ASN B 1 59 ? -14.891 46.469 17.219 1 84.69 59 ASN B C 1
ATOM 2530 O O . ASN B 1 59 ? -14.555 45.5 17.922 1 84.69 59 ASN B O 1
ATOM 2534 N N . PRO B 1 60 ? -16.125 46.906 17.25 1 84.06 60 PRO B N 1
ATOM 2535 C CA . PRO B 1 60 ? -17.141 46.375 18.141 1 84.06 60 PRO B CA 1
ATOM 2536 C C . PRO B 1 60 ? -17.391 44.875 17.922 1 84.06 60 PRO B C 1
ATOM 2538 O O . PRO B 1 60 ? -17.781 44.188 18.859 1 84.06 60 PRO B O 1
ATOM 2541 N N . ASP B 1 61 ? -17.094 44.5 16.75 1 83 61 ASP B N 1
ATOM 2542 C CA . ASP B 1 61 ? -17.344 43.094 16.484 1 83 61 ASP B CA 1
ATOM 2543 C C . ASP B 1 61 ? -16.094 42.25 16.766 1 83 61 ASP B C 1
ATOM 2545 O O . ASP B 1 61 ? -16.078 41.031 16.516 1 83 61 ASP B O 1
ATOM 2549 N N . GLY B 1 62 ? -15.117 43 17.25 1 83.12 62 GLY B N 1
ATOM 2550 C CA . GLY B 1 62 ? -13.906 42.312 17.641 1 83.12 62 GLY B CA 1
ATOM 2551 C C . GLY B 1 62 ? -12.859 42.281 16.531 1 83.12 62 GLY B C 1
ATOM 2552 O O . GLY B 1 62 ? -11.711 41.906 16.766 1 83.12 62 GLY B O 1
ATOM 2553 N N . SER B 1 63 ? -13.211 42.656 15.352 1 87.94 63 SER B N 1
ATOM 2554 C CA . SER B 1 63 ? -12.273 42.656 14.227 1 87.94 63 SER B CA 1
ATOM 2555 C C . SER B 1 63 ? -11.297 43.812 14.32 1 87.94 63 SER B C 1
ATOM 2557 O O . SER B 1 63 ? -11.578 44.812 14.969 1 87.94 63 SER B O 1
ATOM 2559 N N . PRO B 1 64 ? -10.164 43.688 13.711 1 90.62 64 PRO B N 1
ATOM 2560 C CA . PRO B 1 64 ? -9.625 42.469 13.117 1 90.62 64 PRO B CA 1
ATOM 2561 C C . PRO B 1 64 ? -9.219 41.438 14.164 1 90.62 64 PRO B C 1
ATOM 2563 O O . PRO B 1 64 ? -8.953 41.781 15.312 1 90.62 64 PRO B O 1
ATOM 2566 N N . TRP B 1 65 ? -9.281 40.156 13.727 1 90.81 65 TRP B N 1
ATOM 2567 C CA . TRP B 1 65 ? -8.812 39.062 14.562 1 90.81 65 TRP B CA 1
ATOM 2568 C C . TRP B 1 65 ? -7.375 38.688 14.211 1 90.81 65 TRP B C 1
ATOM 2570 O O . TRP B 1 65 ? -7.012 38.656 13.031 1 90.81 65 TRP B O 1
ATOM 2580 N N . PHE B 1 66 ? -6.629 38.375 15.289 1 91.44 66 PHE B N 1
ATOM 2581 C CA . PHE B 1 66 ? -5.203 38.188 15.023 1 91.44 66 PHE B CA 1
ATOM 2582 C C . PHE B 1 66 ? -4.727 36.844 15.492 1 91.44 66 PHE B C 1
ATOM 2584 O O . PHE B 1 66 ? -5.148 36.344 16.547 1 91.44 66 PHE B O 1
ATOM 2591 N N . LEU B 1 67 ? -3.826 36.281 14.656 1 94 67 LEU B N 1
ATOM 2592 C CA . LEU B 1 67 ? -3.074 35.062 15 1 94 67 LEU B CA 1
ATOM 2593 C C . LEU B 1 67 ? -1.573 35.312 14.867 1 94 67 LEU B C 1
ATOM 2595 O O . LEU B 1 67 ? -1.106 35.812 13.836 1 94 67 LEU B O 1
ATOM 2599 N N . ALA B 1 68 ? -0.822 35 15.945 1 92.88 68 ALA B N 1
ATOM 2600 C CA . ALA B 1 68 ? 0.637 35 15.875 1 92.88 68 ALA B CA 1
ATOM 2601 C C . ALA B 1 68 ? 1.194 33.594 16.109 1 92.88 68 ALA B C 1
ATOM 2603 O O . ALA B 1 68 ? 0.613 32.812 16.859 1 92.88 68 ALA B O 1
ATOM 2604 N N . VAL B 1 69 ? 2.295 33.344 15.43 1 92.62 69 VAL B N 1
ATOM 2605 C CA . VAL B 1 69 ? 2.891 32 15.461 1 92.62 69 VAL B CA 1
ATOM 2606 C C . VAL B 1 69 ? 4.371 32.094 15.82 1 92.62 69 VAL B C 1
ATOM 2608 O O . VAL B 1 69 ? 5.105 32.906 15.227 1 92.62 69 VAL B O 1
ATOM 2611 N N . GLU B 1 70 ? 4.719 31.234 16.75 1 86.5 70 GLU B N 1
ATOM 2612 C CA . GLU B 1 70 ? 6.102 31.266 17.219 1 86.5 70 GLU B CA 1
ATOM 2613 C C . GLU B 1 70 ? 6.988 30.344 16.375 1 86.5 70 GLU B C 1
ATOM 2615 O O . GLU B 1 70 ? 8.148 30.672 16.125 1 86.5 70 GLU B O 1
ATOM 2620 N N . HIS B 1 71 ? 6.488 29.25 15.969 1 85.38 71 HIS B N 1
ATOM 2621 C CA . HIS B 1 71 ? 7.238 28.281 15.188 1 85.38 71 HIS B CA 1
ATOM 2622 C C . HIS B 1 71 ? 7.582 28.828 13.805 1 85.38 71 HIS B C 1
ATOM 2624 O O . HIS B 1 71 ? 6.688 29.062 12.992 1 85.38 71 HIS B O 1
ATOM 2630 N N . ALA B 1 72 ? 8.867 28.844 13.516 1 82.69 72 ALA B N 1
ATOM 2631 C CA . ALA B 1 72 ? 9.344 29.516 12.305 1 82.69 72 ALA B CA 1
ATOM 2632 C C . ALA B 1 72 ? 8.812 28.828 11.047 1 82.69 72 ALA B C 1
ATOM 2634 O O . ALA B 1 72 ? 8.383 29.5 10.102 1 82.69 72 ALA B O 1
ATOM 2635 N N . GLY B 1 73 ? 8.844 27.562 11.016 1 79.94 73 GLY B N 1
ATOM 2636 C CA . GLY B 1 73 ? 8.359 26.812 9.867 1 79.94 73 GLY B CA 1
ATOM 2637 C C . GLY B 1 73 ? 6.879 27.031 9.602 1 79.94 73 GLY B C 1
ATOM 2638 O O . GLY B 1 73 ? 6.469 27.188 8.445 1 79.94 73 GLY B O 1
ATOM 2639 N N . VAL B 1 74 ? 6.113 27.016 10.664 1 85 74 VAL B N 1
ATOM 2640 C CA . VAL B 1 74 ? 4.676 27.25 10.547 1 85 74 VAL B CA 1
ATOM 2641 C C . VAL B 1 74 ? 4.418 28.672 10.047 1 85 74 VAL B C 1
ATOM 2643 O O . VAL B 1 74 ? 3.609 28.875 9.141 1 85 74 VAL B O 1
ATOM 2646 N N . ALA B 1 75 ? 5.164 29.578 10.617 1 90 75 ALA B N 1
ATOM 2647 C CA . ALA B 1 75 ? 5.027 30.984 10.211 1 90 75 ALA B CA 1
ATOM 2648 C C . ALA B 1 75 ? 5.332 31.156 8.727 1 90 75 ALA B C 1
ATOM 2650 O O . ALA B 1 75 ? 4.602 31.844 8.016 1 90 75 ALA B O 1
ATOM 2651 N N . ALA B 1 76 ? 6.336 30.484 8.328 1 84.5 76 ALA B N 1
ATOM 2652 C CA . ALA B 1 76 ? 6.746 30.609 6.934 1 84.5 76 ALA B CA 1
ATOM 2653 C C . ALA B 1 76 ? 5.684 30.031 6 1 84.5 76 ALA B C 1
ATOM 2655 O O . ALA B 1 76 ? 5.305 30.672 5.016 1 84.5 76 ALA B O 1
ATOM 2656 N N . LYS B 1 77 ? 5.219 28.906 6.281 1 83.94 77 LYS B N 1
ATOM 2657 C CA . LYS B 1 77 ? 4.227 28.25 5.441 1 83.94 77 LYS B CA 1
ATOM 2658 C C . LYS B 1 77 ? 2.916 29.031 5.418 1 83.94 77 LYS B C 1
ATOM 2660 O O . LYS B 1 77 ? 2.346 29.266 4.352 1 83.94 77 LYS B O 1
ATOM 2665 N N . LEU B 1 78 ? 2.406 29.484 6.539 1 89 78 LEU B N 1
ATOM 2666 C CA . LEU B 1 78 ? 1.192 30.297 6.602 1 89 78 LEU B CA 1
ATOM 2667 C C . LEU B 1 78 ? 1.38 31.625 5.867 1 89 78 LEU B C 1
ATOM 2669 O O . LEU B 1 78 ? 0.447 32.125 5.234 1 89 78 LEU B O 1
ATOM 2673 N N . GLY B 1 79 ? 2.547 32.156 5.969 1 90.38 79 GLY B N 1
ATOM 2674 C CA . GLY B 1 79 ? 2.85 33.406 5.273 1 90.38 79 GLY B CA 1
ATOM 2675 C C . GLY B 1 79 ? 2.662 33.312 3.771 1 90.38 79 GLY B C 1
ATOM 2676 O O . GLY B 1 79 ? 2.184 34.25 3.141 1 90.38 79 GLY B O 1
ATOM 2677 N N . VAL B 1 80 ? 3.074 32.188 3.328 1 83.38 80 VAL B N 1
ATOM 2678 C CA . VAL B 1 80 ? 2.896 31.938 1.897 1 83.38 80 VAL B CA 1
ATOM 2679 C C . VAL B 1 80 ? 1.417 31.734 1.588 1 83.38 80 VAL B C 1
ATOM 2681 O O . VAL B 1 80 ? 0.881 32.312 0.647 1 83.38 80 VAL B O 1
ATOM 2684 N N . GLU B 1 81 ? 0.699 30.922 2.363 1 84.94 81 GLU B N 1
ATOM 2685 C CA . GLU B 1 81 ? -0.698 30.578 2.135 1 84.94 81 GLU B CA 1
ATOM 2686 C C . GLU B 1 81 ? -1.62 31.766 2.395 1 84.94 81 GLU B C 1
ATOM 2688 O O . GLU B 1 81 ? -2.686 31.875 1.783 1 84.94 81 GLU B O 1
ATOM 2693 N N . LEU B 1 82 ? -1.229 32.625 3.326 1 90.62 82 LEU B N 1
ATOM 2694 C CA . LEU B 1 82 ? -2.029 33.781 3.742 1 90.62 82 LEU B CA 1
ATOM 2695 C C . LEU B 1 82 ? -1.271 35.094 3.521 1 90.62 82 LEU B C 1
ATOM 2697 O O . LEU B 1 82 ? -1.204 35.938 4.418 1 90.62 82 LEU B O 1
ATOM 2701 N N . ALA B 1 83 ? -0.707 35.281 2.338 1 86.12 83 ALA B N 1
ATOM 2702 C CA . ALA B 1 83 ? 0.206 36.406 2.033 1 86.12 83 ALA B CA 1
ATOM 2703 C C . ALA B 1 83 ? -0.45 37.75 2.305 1 86.12 83 ALA B C 1
ATOM 2705 O O . ALA B 1 83 ? 0.186 38.656 2.84 1 86.12 83 ALA B O 1
ATOM 2706 N N . GLU B 1 84 ? -1.745 37.875 2.027 1 88.75 84 GLU B N 1
ATOM 2707 C CA . GLU B 1 84 ? -2.441 39.156 2.129 1 88.75 84 GLU B CA 1
ATOM 2708 C C . GLU B 1 84 ? -2.781 39.5 3.58 1 88.75 84 GLU B C 1
ATOM 2710 O O . GLU B 1 84 ? -3.109 40.625 3.902 1 88.75 84 GLU B O 1
ATOM 2715 N N . ALA B 1 85 ? -2.656 38.562 4.461 1 91.12 85 ALA B N 1
ATOM 2716 C CA . ALA B 1 85 ? -3.08 38.75 5.848 1 91.12 85 ALA B CA 1
ATOM 2717 C C . ALA B 1 85 ? -1.889 39.031 6.75 1 91.12 85 ALA B C 1
ATOM 2719 O O . ALA B 1 85 ? -2.057 39.312 7.945 1 91.12 85 ALA B O 1
ATOM 2720 N N . VAL B 1 86 ? -0.722 39.062 6.246 1 92.06 86 VAL B N 1
ATOM 2721 C CA . VAL B 1 86 ? 0.491 39.156 7.055 1 92.06 86 VAL B CA 1
ATOM 2722 C C . VAL B 1 86 ? 0.558 40.5 7.742 1 92.06 86 VAL B C 1
ATOM 2724 O O . VAL B 1 86 ? 0.298 41.531 7.121 1 92.06 86 VAL B O 1
ATOM 2727 N N . VAL B 1 87 ? 0.847 40.531 9.031 1 92.12 87 VAL B N 1
ATOM 2728 C CA . VAL B 1 87 ? 1.095 41.719 9.805 1 92.12 87 VAL B CA 1
ATOM 2729 C C . VAL B 1 87 ? 2.354 41.562 10.656 1 92.12 87 VAL B C 1
ATOM 2731 O O . VAL B 1 87 ? 2.973 40.5 10.641 1 92.12 87 VAL B O 1
ATOM 2734 N N . ASN B 1 88 ? 2.764 42.562 11.344 1 88.69 88 ASN B N 1
ATOM 2735 C CA . ASN B 1 88 ? 3.947 42.5 12.195 1 88.69 88 ASN B CA 1
ATOM 2736 C C . ASN B 1 88 ? 3.691 41.656 13.438 1 88.69 88 ASN B C 1
ATOM 2738 O O . ASN B 1 88 ? 2.723 41.875 14.164 1 88.69 88 ASN B O 1
ATOM 2742 N N . PRO B 1 89 ? 4.52 40.656 13.664 1 89.25 89 PRO B N 1
ATOM 2743 C CA . PRO B 1 89 ? 4.301 39.812 14.844 1 89.25 89 PRO B CA 1
ATOM 2744 C C . PRO B 1 89 ? 4.684 40.531 16.141 1 89.25 89 PRO B C 1
ATOM 2746 O O . PRO B 1 89 ? 5.559 41.375 16.156 1 89.25 89 PRO B O 1
ATOM 2749 N N . PRO B 1 90 ? 3.969 40.094 17.141 1 81.19 90 PRO B N 1
ATOM 2750 C CA . PRO B 1 90 ? 4.379 40.562 18.469 1 81.19 90 PRO B CA 1
ATOM 2751 C C . PRO B 1 90 ? 5.555 39.781 19.047 1 81.19 90 PRO B C 1
ATOM 2753 O O . PRO B 1 90 ? 5.734 38.594 18.719 1 81.19 90 PRO B O 1
ATOM 2756 N N . ALA B 1 91 ? 6.348 40.5 19.922 1 76.75 91 ALA B N 1
ATOM 2757 C CA . ALA B 1 91 ? 7.34 39.875 20.797 1 76.75 91 ALA B CA 1
ATOM 2758 C C . ALA B 1 91 ? 8.234 38.906 20.047 1 76.75 91 ALA B C 1
ATOM 2760 O O . ALA B 1 91 ? 8.844 39.281 19.031 1 76.75 91 ALA B O 1
ATOM 2761 N N . HIS B 1 92 ? 8.32 37.594 20.453 1 81.69 92 HIS B N 1
ATOM 2762 C CA . HIS B 1 92 ? 9.227 36.562 19.969 1 81.69 92 HIS B CA 1
ATOM 2763 C C . HIS B 1 92 ? 8.531 35.656 18.953 1 81.69 92 HIS B C 1
ATOM 2765 O O . HIS B 1 92 ? 9.07 34.625 18.578 1 81.69 92 HIS B O 1
ATOM 2771 N N . PHE B 1 93 ? 7.402 36.094 18.469 1 89.5 93 PHE B N 1
ATOM 2772 C CA . PHE B 1 93 ? 6.707 35.344 17.438 1 89.5 93 PHE B CA 1
ATOM 2773 C C . PHE B 1 93 ? 7.312 35.594 16.062 1 89.5 93 PHE B C 1
ATOM 2775 O O . PHE B 1 93 ? 7.844 36.688 15.82 1 89.5 93 PHE B O 1
ATOM 2782 N N . LYS B 1 94 ? 7.246 34.594 15.203 1 89.44 94 LYS B N 1
ATOM 2783 C CA . LYS B 1 94 ? 7.957 34.656 13.93 1 89.44 94 LYS B CA 1
ATOM 2784 C C . LYS B 1 94 ? 7.027 35.094 12.797 1 89.44 94 LYS B C 1
ATOM 2786 O O . LYS B 1 94 ? 7.488 35.469 11.719 1 89.44 94 LYS B O 1
ATOM 2791 N N . GLY B 1 95 ? 5.758 34.969 13.016 1 91.69 95 GLY B N 1
ATOM 2792 C CA . GLY B 1 95 ? 4.762 35.438 12.062 1 91.69 95 GLY B CA 1
ATOM 2793 C C . GLY B 1 95 ? 3.449 35.812 12.711 1 91.69 95 GLY B C 1
ATOM 2794 O O . GLY B 1 95 ? 3.137 35.375 13.812 1 91.69 95 GLY B O 1
ATOM 2795 N N . ALA B 1 96 ? 2.707 36.75 12.031 1 94.06 96 ALA B N 1
ATOM 2796 C CA . ALA B 1 96 ? 1.381 37.156 12.492 1 94.06 96 ALA B CA 1
ATOM 2797 C C . ALA B 1 96 ? 0.459 37.469 11.32 1 94.06 96 ALA B C 1
ATOM 2799 O O . ALA B 1 96 ? 0.926 37.844 10.234 1 94.06 96 ALA B O 1
ATOM 2800 N N . PHE B 1 97 ? -0.799 37.281 11.57 1 94.5 97 PHE B N 1
ATOM 2801 C CA . PHE B 1 97 ? -1.812 37.406 10.531 1 94.5 97 PHE B CA 1
ATOM 2802 C C . PHE B 1 97 ? -3.072 38.062 11.078 1 94.5 97 PHE B C 1
ATOM 2804 O O . PHE B 1 97 ? -3.441 37.844 12.234 1 94.5 97 PHE B O 1
ATOM 2811 N N . ALA B 1 98 ? -3.73 38.875 10.203 1 94.69 98 ALA B N 1
ATOM 2812 C CA . ALA B 1 98 ? -4.973 39.531 10.578 1 94.69 98 ALA B CA 1
ATOM 2813 C C . ALA B 1 98 ? -6.129 39.094 9.695 1 94.69 98 ALA B C 1
ATOM 2815 O O . ALA B 1 98 ? -5.965 38.906 8.484 1 94.69 98 ALA B O 1
ATOM 2816 N N . PHE B 1 99 ? -7.262 38.938 10.391 1 93.12 99 PHE B N 1
ATOM 2817 C CA . PHE B 1 99 ? -8.438 38.406 9.688 1 93.12 99 PHE B CA 1
ATOM 2818 C C . PHE B 1 99 ? -9.648 39.281 9.945 1 93.12 99 PHE B C 1
ATOM 2820 O O . PHE B 1 99 ? -9.812 39.844 11.039 1 93.12 99 PHE B O 1
ATOM 2827 N N . ALA B 1 100 ? -10.516 39.312 8.945 1 91.69 100 ALA B N 1
ATOM 2828 C CA . ALA B 1 100 ? -11.727 40.125 9.062 1 91.69 100 ALA B CA 1
ATOM 2829 C C . ALA B 1 100 ? -12.781 39.406 9.891 1 91.69 100 ALA B C 1
ATOM 2831 O O . ALA B 1 100 ? -13.633 40.031 10.523 1 91.69 100 ALA B O 1
ATOM 2832 N N . THR B 1 101 ? -12.75 38.094 9.875 1 90.44 101 THR B N 1
ATOM 2833 C CA . THR B 1 101 ? -13.773 37.344 10.578 1 90.44 101 THR B CA 1
ATOM 2834 C C . THR B 1 101 ? -13.141 36.312 11.531 1 90.44 101 THR B C 1
ATOM 2836 O O . THR B 1 101 ? -11.992 35.906 11.336 1 90.44 101 THR B O 1
ATOM 2839 N N . GLN B 1 102 ? -13.945 35.906 12.508 1 87.38 102 GLN B N 1
ATOM 2840 C CA . GLN B 1 102 ? -13.516 34.875 13.438 1 87.38 102 GLN B CA 1
ATOM 2841 C C . GLN B 1 102 ? -13.328 33.531 12.727 1 87.38 102 GLN B C 1
ATOM 2843 O O . GLN B 1 102 ? -12.43 32.75 13.078 1 87.38 102 GLN B O 1
ATOM 2848 N N . ALA B 1 103 ? -14.156 33.312 11.781 1 87.62 103 ALA B N 1
ATOM 2849 C CA . ALA B 1 103 ? -14.086 32.062 11.031 1 87.62 103 ALA B CA 1
ATOM 2850 C C . ALA B 1 103 ? -12.734 31.922 10.328 1 87.62 103 ALA B C 1
ATOM 2852 O O . ALA B 1 103 ? -12.141 30.844 10.336 1 87.62 103 ALA B O 1
ATOM 2853 N N . GLN B 1 104 ? -12.258 32.969 9.805 1 92 104 GLN B N 1
ATOM 2854 C CA . GLN B 1 104 ? -10.961 32.969 9.148 1 92 104 GLN B CA 1
ATOM 2855 C C . GLN B 1 104 ? -9.836 32.75 10.148 1 92 104 GLN B C 1
ATOM 2857 O O . GLN B 1 104 ? -8.891 32 9.867 1 92 104 GLN B O 1
ATOM 2862 N N . LEU B 1 105 ? -9.969 33.312 11.289 1 91.62 105 LEU B N 1
ATOM 2863 C CA . LEU B 1 105 ? -8.992 33.094 12.359 1 91.62 105 LEU B CA 1
ATOM 2864 C C . LEU B 1 105 ? -8.961 31.641 12.789 1 91.62 105 LEU B C 1
ATOM 2866 O O . LEU B 1 105 ? -7.891 31.047 12.922 1 91.62 105 LEU B O 1
ATOM 2870 N N . ARG B 1 106 ? -10.094 31.078 12.922 1 88.38 106 ARG B N 1
ATOM 2871 C CA . ARG B 1 106 ? -10.188 29.703 13.367 1 88.38 106 ARG B CA 1
ATOM 2872 C C . ARG B 1 106 ? -9.617 28.75 12.32 1 88.38 106 ARG B C 1
ATOM 2874 O O . ARG B 1 106 ? -8.945 27.781 12.664 1 88.38 106 ARG B O 1
ATOM 2881 N N . ALA B 1 107 ? -9.82 28.984 11.109 1 89.88 107 ALA B N 1
ATOM 2882 C CA . ALA B 1 107 ? -9.258 28.172 10.031 1 89.88 107 ALA B CA 1
ATOM 2883 C C . ALA B 1 107 ? -7.73 28.25 10.031 1 89.88 107 ALA B C 1
ATOM 2885 O O . ALA B 1 107 ? -7.055 27.234 9.867 1 89.88 107 ALA B O 1
ATOM 2886 N N . ALA B 1 108 ? -7.223 29.438 10.195 1 92.12 108 ALA B N 1
ATOM 2887 C CA . ALA B 1 108 ? -5.773 29.625 10.234 1 92.12 108 ALA B CA 1
ATOM 2888 C C . ALA B 1 108 ? -5.16 28.938 11.445 1 92.12 108 ALA B C 1
ATOM 2890 O O . ALA B 1 108 ? -4.074 28.344 11.352 1 92.12 108 ALA B O 1
ATOM 2891 N N . LEU B 1 109 ? -5.902 29.078 12.539 1 91.62 109 LEU B N 1
ATOM 2892 C CA . LEU B 1 109 ? -5.457 28.438 13.766 1 91.62 109 LEU B CA 1
ATOM 2893 C C . LEU B 1 109 ? -5.395 26.922 13.586 1 91.62 109 LEU B C 1
ATOM 2895 O O . LEU B 1 109 ? -4.422 26.281 13.992 1 91.62 109 LEU B O 1
ATOM 2899 N N . SER B 1 110 ? -6.336 26.359 12.992 1 87.69 110 SER B N 1
ATOM 2900 C CA . SER B 1 110 ? -6.352 24.938 12.68 1 87.69 110 SER B CA 1
ATOM 2901 C C . SER B 1 110 ? -5.188 24.562 11.773 1 87.69 110 SER B C 1
ATOM 2903 O O . SER B 1 110 ? -4.484 23.578 12.031 1 87.69 110 SER B O 1
ATOM 2905 N N . ARG B 1 111 ? -5.004 25.266 10.734 1 87.19 111 ARG B N 1
ATOM 2906 C CA . ARG B 1 111 ? -3.902 25.031 9.805 1 87.19 111 ARG B CA 1
ATOM 2907 C C . ARG B 1 111 ? -2.559 25.109 10.523 1 87.19 111 ARG B C 1
ATOM 2909 O O . ARG B 1 111 ? -1.675 24.281 10.289 1 87.19 111 ARG B O 1
ATOM 2916 N N . ALA B 1 112 ? -2.426 26.109 11.398 1 87.38 112 ALA B N 1
ATOM 2917 C CA . ALA B 1 112 ? -1.193 26.266 12.164 1 87.38 112 ALA B CA 1
ATOM 2918 C C . ALA B 1 112 ? -0.915 25.031 13.008 1 87.38 112 ALA B C 1
ATOM 2920 O O . ALA B 1 112 ? 0.223 24.547 13.07 1 87.38 112 ALA B O 1
ATOM 2921 N N . PHE B 1 113 ? -1.955 24.562 13.578 1 83 113 PHE B N 1
ATOM 2922 C CA . PHE B 1 113 ? -1.813 23.391 14.414 1 83 113 PHE B CA 1
ATOM 2923 C C . PHE B 1 113 ? -1.365 22.188 13.586 1 83 113 PHE B C 1
ATOM 2925 O O . PHE B 1 113 ? -0.418 21.484 13.961 1 83 113 PHE B O 1
ATOM 2932 N N . HIS B 1 114 ? -1.989 21.953 12.461 1 78.69 114 HIS B N 1
ATOM 2933 C CA . HIS B 1 114 ? -1.669 20.812 11.602 1 78.69 114 HIS B CA 1
ATOM 2934 C C . HIS B 1 114 ? -0.262 20.938 11.031 1 78.69 114 HIS B C 1
ATOM 2936 O O . HIS B 1 114 ? 0.455 19.938 10.914 1 78.69 114 HIS B O 1
ATOM 2942 N N . LEU B 1 115 ? 0.133 22.094 10.672 1 79.81 115 LEU B N 1
ATOM 2943 C CA . LEU B 1 115 ? 1.488 22.328 10.18 1 79.81 115 LEU B CA 1
ATOM 2944 C C . LEU B 1 115 ? 2.516 22.047 11.273 1 79.81 115 LEU B C 1
ATOM 2946 O O . LEU B 1 115 ? 3.539 21.406 11.016 1 79.81 115 LEU B O 1
ATOM 2950 N N . ALA B 1 116 ? 2.193 22.516 12.438 1 77.44 116 ALA B N 1
ATOM 2951 C CA . ALA B 1 116 ? 3.115 22.297 13.547 1 77.44 116 ALA B CA 1
ATOM 2952 C C . ALA B 1 116 ? 3.299 20.797 13.82 1 77.44 116 ALA B C 1
ATOM 2954 O O . ALA B 1 116 ? 4.398 20.359 14.156 1 77.44 116 ALA B O 1
ATOM 2955 N N . ARG B 1 117 ? 2.186 20.125 13.617 1 72.62 117 ARG B N 1
ATOM 2956 C CA . ARG B 1 117 ? 2.205 18.688 13.836 1 72.62 117 ARG B CA 1
ATOM 2957 C C . ARG B 1 117 ? 2.947 17.953 12.719 1 72.62 117 ARG B C 1
ATOM 2959 O O . ARG B 1 117 ? 3.459 16.859 12.914 1 72.62 117 ARG B O 1
ATOM 2966 N N . SER B 1 118 ? 2.939 18.578 11.617 1 69.81 118 SER B N 1
ATOM 2967 C CA . SER B 1 118 ? 3.482 17.922 10.438 1 69.81 118 SER B CA 1
ATOM 2968 C C . SER B 1 118 ? 4.961 18.234 10.25 1 69.81 118 SER B C 1
ATOM 2970 O O . SER B 1 118 ? 5.688 17.5 9.594 1 69.81 118 SER B O 1
ATOM 2972 N N . LEU B 1 119 ? 5.332 19.375 10.727 1 65 119 LEU B N 1
ATOM 2973 C CA . LEU B 1 119 ? 6.695 19.812 10.453 1 65 119 LEU B CA 1
ATOM 2974 C C . LEU B 1 119 ? 7.703 18.953 11.211 1 65 119 LEU B C 1
ATOM 2976 O O . LEU B 1 119 ? 7.391 18.422 12.273 1 65 119 LEU B O 1
ATOM 2980 N N . PRO B 1 120 ? 8.773 18.703 10.555 1 61.94 120 PRO B N 1
ATOM 2981 C CA . PRO B 1 120 ? 9.711 17.609 10.836 1 61.94 120 PRO B CA 1
ATOM 2982 C C . PRO B 1 120 ? 10.07 17.5 12.32 1 61.94 120 PRO B C 1
ATOM 2984 O O . PRO B 1 120 ? 10.305 16.406 12.82 1 61.94 120 PRO B O 1
ATOM 2987 N N . THR B 1 121 ? 9.859 18.562 13.039 1 64.44 121 THR B N 1
ATOM 2988 C CA . THR B 1 121 ? 10.398 18.484 14.391 1 64.44 121 THR B CA 1
ATOM 2989 C C . THR B 1 121 ? 9.531 17.578 15.273 1 64.44 121 THR B C 1
ATOM 2991 O O . THR B 1 121 ? 10.055 16.75 16.016 1 64.44 121 THR B O 1
ATOM 2994 N N . PHE B 1 122 ? 8.32 17.641 15.086 1 70.44 122 PHE B N 1
ATOM 2995 C CA . PHE B 1 122 ? 7.449 16.922 16 1 70.44 122 PHE B CA 1
ATOM 2996 C C . PHE B 1 122 ? 7.434 15.43 15.688 1 70.44 122 PHE B C 1
ATOM 2998 O O . PHE B 1 122 ? 7.766 14.602 16.531 1 70.44 122 PHE B O 1
ATOM 3005 N N . PRO B 1 123 ? 7.16 15.094 14.43 1 73.25 123 PRO B N 1
ATOM 3006 C CA . PRO B 1 123 ? 7.211 13.664 14.125 1 73.25 123 PRO B CA 1
ATOM 3007 C C . PRO B 1 123 ? 8.586 13.047 14.398 1 73.25 123 PRO B C 1
ATOM 3009 O O . PRO B 1 123 ? 8.672 11.898 14.844 1 73.25 123 PRO B O 1
ATOM 3012 N N . LEU B 1 124 ? 9.586 13.773 14.164 1 80 124 LEU B N 1
ATOM 3013 C CA . LEU B 1 124 ? 10.938 13.289 14.391 1 80 124 LEU B CA 1
ATOM 3014 C C . LEU B 1 124 ? 11.18 12.992 15.867 1 80 124 LEU B C 1
ATOM 3016 O O . LEU B 1 124 ? 11.688 11.922 16.219 1 80 124 LEU B O 1
ATOM 3020 N N . ALA B 1 125 ? 10.789 13.945 16.672 1 73.88 125 ALA B N 1
ATOM 3021 C CA . ALA B 1 125 ? 11 13.773 18.109 1 73.88 125 ALA B CA 1
ATOM 3022 C C . ALA B 1 125 ? 10.25 12.555 18.625 1 73.88 125 ALA B C 1
ATOM 3024 O O . ALA B 1 125 ? 10.797 11.773 19.406 1 73.88 125 ALA B O 1
ATOM 3025 N N . GLN B 1 126 ? 9.023 12.398 18.25 1 79.69 126 GLN B N 1
ATOM 3026 C CA . GLN B 1 126 ? 8.219 11.25 18.672 1 79.69 126 GLN B CA 1
ATOM 3027 C C . GLN B 1 126 ? 8.828 9.945 18.172 1 79.69 126 GLN B C 1
ATOM 3029 O O . GLN B 1 126 ? 8.922 8.969 18.922 1 79.69 126 GLN B O 1
ATOM 3034 N N . TYR B 1 127 ? 9.219 9.891 16.984 1 89.31 127 TYR B N 1
ATOM 3035 C CA . TYR B 1 127 ? 9.836 8.719 16.375 1 89.31 127 TYR B CA 1
ATOM 3036 C C . TYR B 1 127 ? 11.117 8.328 17.109 1 89.31 127 TYR B C 1
ATOM 3038 O O . TYR B 1 127 ? 11.297 7.164 17.484 1 89.31 127 TYR B O 1
ATOM 3046 N N . GLU B 1 128 ? 11.961 9.305 17.328 1 81.5 128 GLU B N 1
ATOM 3047 C CA . GLU B 1 128 ? 1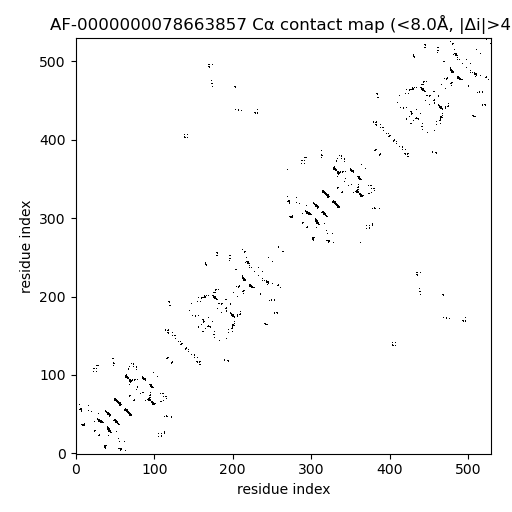3.234 9.039 17.984 1 81.5 128 GLU B CA 1
ATOM 3048 C C . GLU B 1 128 ? 13.031 8.477 19.391 1 81.5 128 GLU B C 1
ATOM 3050 O O . GLU B 1 128 ? 13.758 7.582 19.812 1 81.5 128 GLU B O 1
ATOM 3055 N N . ALA B 1 129 ? 12.062 9.016 20.062 1 81.5 129 ALA B N 1
ATOM 3056 C CA . ALA B 1 129 ? 11.766 8.531 21.391 1 81.5 129 ALA B CA 1
ATOM 3057 C C . ALA B 1 129 ? 11.297 7.074 21.359 1 81.5 129 ALA B C 1
ATOM 3059 O O . ALA B 1 129 ? 11.695 6.27 22.203 1 81.5 129 ALA B O 1
ATOM 3060 N N . GLU B 1 130 ? 10.477 6.719 20.406 1 87.12 130 GLU B N 1
ATOM 3061 C CA . GLU B 1 130 ? 9.883 5.387 20.328 1 87.12 130 GLU B CA 1
ATOM 3062 C C . GLU B 1 130 ? 10.914 4.348 19.906 1 87.12 130 GLU B C 1
ATOM 3064 O O . GLU B 1 130 ? 10.852 3.191 20.328 1 87.12 130 GLU B O 1
ATOM 3069 N N . VAL B 1 131 ? 11.922 4.711 19.109 1 89.06 131 VAL B N 1
ATOM 3070 C CA . VAL B 1 131 ? 12.852 3.719 18.578 1 89.06 131 VAL B CA 1
ATOM 3071 C C . VAL B 1 131 ? 14.203 3.844 19.281 1 89.06 131 VAL B C 1
ATOM 3073 O O . VAL B 1 131 ? 15.195 3.258 18.844 1 89.06 131 VAL B O 1
ATOM 3076 N N . ALA B 1 132 ? 14.273 4.59 20.359 1 82.19 132 ALA B N 1
ATOM 3077 C CA . ALA B 1 132 ? 15.516 4.945 21.047 1 82.19 132 ALA B CA 1
ATOM 3078 C C . ALA B 1 132 ? 16.281 3.697 21.469 1 82.19 132 ALA B C 1
ATOM 3080 O O . ALA B 1 132 ? 17.516 3.682 21.469 1 82.19 132 ALA B O 1
ATOM 3081 N N . GLU B 1 133 ? 15.648 2.602 21.75 1 84.88 133 GLU B N 1
ATOM 3082 C CA . GLU B 1 133 ? 16.297 1.417 22.297 1 84.88 133 GLU B CA 1
ATOM 3083 C C . GLU B 1 133 ? 16.625 0.399 21.219 1 84.88 133 GLU B C 1
ATOM 3085 O O . GLU B 1 133 ? 17.25 -0.63 21.484 1 84.88 133 GLU B O 1
ATOM 3090 N N . LEU B 1 134 ? 16.172 0.745 20.062 1 86.62 134 LEU B N 1
ATOM 3091 C CA . LEU B 1 134 ? 16.406 -0.198 18.969 1 86.62 134 LEU B CA 1
ATOM 3092 C C . LEU B 1 134 ? 17.797 -0.007 18.375 1 86.62 134 LEU B C 1
ATOM 3094 O O . LEU B 1 134 ? 18.266 1.125 18.234 1 86.62 134 LEU B O 1
ATOM 3098 N N . GLY B 1 135 ? 18.469 -1.068 18.062 1 82.06 135 GLY B N 1
ATOM 3099 C CA . GLY B 1 135 ? 19.766 -1.033 17.391 1 82.06 135 GLY B CA 1
ATOM 3100 C C . GLY B 1 135 ? 19.656 -0.949 15.883 1 82.06 135 GLY B C 1
ATOM 3101 O O . GLY B 1 135 ? 18.797 -0.238 15.359 1 82.06 135 GLY B O 1
ATOM 3102 N N . ASN B 1 136 ? 20.656 -1.544 15.102 1 81.12 136 ASN B N 1
ATOM 3103 C CA . ASN B 1 136 ? 20.703 -1.352 13.656 1 81.12 136 ASN B CA 1
ATOM 3104 C C . ASN B 1 136 ? 20.688 -2.684 12.914 1 81.12 136 ASN B C 1
ATOM 3106 O O . ASN B 1 136 ? 21.094 -2.752 11.75 1 81.12 136 ASN B O 1
ATOM 3110 N N . THR B 1 137 ? 20.219 -3.703 13.625 1 85.38 137 THR B N 1
ATOM 3111 C CA . THR B 1 137 ? 20.062 -4.977 12.93 1 85.38 137 THR B CA 1
ATOM 3112 C C . THR B 1 137 ? 18.984 -4.883 11.859 1 85.38 137 THR B C 1
ATOM 3114 O O . THR B 1 137 ? 18.203 -3.922 11.836 1 85.38 137 THR B O 1
ATOM 3117 N N . GLU B 1 138 ? 19.016 -5.84 11.031 1 83.75 138 GLU B N 1
ATOM 3118 C CA . GLU B 1 138 ? 18.016 -5.852 9.961 1 83.75 138 GLU B CA 1
ATOM 3119 C C . GLU B 1 138 ? 16.594 -5.863 10.531 1 83.75 138 GLU B C 1
ATOM 3121 O O . GLU B 1 138 ? 15.719 -5.164 10.023 1 83.75 138 GLU B O 1
ATOM 3126 N N . VAL B 1 139 ? 16.453 -6.602 11.516 1 82.19 139 VAL B N 1
ATOM 3127 C CA . VAL B 1 139 ? 15.156 -6.699 12.18 1 82.19 139 VAL B CA 1
ATOM 3128 C C . VAL B 1 139 ? 14.758 -5.336 12.75 1 82.19 139 VAL B C 1
ATOM 3130 O O . VAL B 1 139 ? 13.617 -4.898 12.586 1 82.19 139 VAL B O 1
ATOM 3133 N N . GLU B 1 140 ? 15.641 -4.719 13.414 1 84.25 140 GLU B N 1
ATOM 3134 C CA . GLU B 1 140 ? 15.359 -3.424 14.031 1 84.25 140 GLU B CA 1
ATOM 3135 C C . GLU B 1 140 ? 15.109 -2.352 12.977 1 84.25 140 GLU B C 1
ATOM 3137 O O . GLU B 1 140 ? 14.305 -1.442 13.188 1 84.25 140 GLU B O 1
ATOM 3142 N N . ARG B 1 141 ? 15.711 -2.494 11.867 1 88.88 141 ARG B N 1
ATOM 3143 C CA . ARG B 1 141 ? 15.484 -1.56 10.773 1 88.88 141 ARG B CA 1
ATOM 3144 C C . ARG B 1 141 ? 14.055 -1.647 10.258 1 88.88 141 ARG B C 1
ATOM 3146 O O . ARG B 1 141 ? 13.43 -0.626 9.961 1 88.88 141 ARG B O 1
ATOM 3153 N N . ILE B 1 142 ? 13.625 -2.867 10.211 1 89.19 142 ILE B N 1
ATOM 3154 C CA . ILE B 1 142 ? 12.258 -3.098 9.758 1 89.19 142 ILE B CA 1
ATOM 3155 C C . ILE B 1 142 ? 11.281 -2.443 10.734 1 89.19 142 ILE B C 1
ATOM 3157 O O . ILE B 1 142 ? 10.312 -1.804 10.312 1 89.19 142 ILE B O 1
ATOM 3161 N N . VAL B 1 143 ? 11.539 -2.535 11.969 1 88.75 143 VAL B N 1
ATOM 3162 C CA . VAL B 1 143 ? 10.68 -1.947 12.992 1 88.75 143 VAL B CA 1
ATOM 3163 C C . VAL B 1 143 ? 10.734 -0.424 12.898 1 88.75 143 VAL B C 1
ATOM 3165 O O . VAL B 1 143 ? 9.695 0.244 12.945 1 88.75 143 VAL B O 1
ATOM 3168 N N . LYS B 1 144 ? 11.898 0.107 12.781 1 90.44 144 LYS B N 1
ATOM 3169 C CA . LYS B 1 144 ? 12.078 1.552 12.672 1 90.44 144 LYS B CA 1
ATOM 3170 C C . LYS B 1 144 ? 11.305 2.113 11.484 1 90.44 144 LYS B C 1
ATOM 3172 O O . LYS B 1 144 ? 10.672 3.164 11.594 1 90.44 144 LYS B O 1
ATOM 3177 N N . GLU B 1 145 ? 11.359 1.389 10.422 1 93 145 GLU B N 1
ATOM 3178 C CA . GLU B 1 145 ? 10.641 1.826 9.234 1 93 145 GLU B CA 1
ATOM 3179 C C . GLU B 1 145 ? 9.133 1.828 9.477 1 93 145 GLU B C 1
ATOM 3181 O O . GLU B 1 145 ? 8.438 2.758 9.062 1 93 145 GLU B O 1
ATOM 3186 N N . ARG B 1 146 ? 8.633 0.786 10.094 1 90.88 146 ARG B N 1
ATOM 3187 C CA . ARG B 1 146 ? 7.203 0.692 10.367 1 90.88 146 ARG B CA 1
ATOM 3188 C C . ARG B 1 146 ? 6.746 1.823 11.289 1 90.88 146 ARG B C 1
ATOM 3190 O O . ARG B 1 146 ? 5.73 2.471 11.023 1 90.88 146 ARG B O 1
ATOM 3197 N N . VAL B 1 147 ? 7.504 2.062 12.344 1 89.81 147 VAL B N 1
ATOM 3198 C CA . VAL B 1 147 ? 7.184 3.127 13.289 1 89.81 147 VAL B CA 1
ATOM 3199 C C . VAL B 1 147 ? 7.238 4.48 12.586 1 89.81 147 VAL B C 1
ATOM 3201 O O . VAL B 1 147 ? 6.316 5.289 12.711 1 89.81 147 VAL B O 1
ATOM 3204 N N . GLY B 1 148 ? 8.273 4.688 11.844 1 93 148 GLY B N 1
ATOM 3205 C CA . GLY B 1 148 ? 8.445 5.938 11.125 1 93 148 GLY B CA 1
ATOM 3206 C C . GLY B 1 148 ? 7.328 6.207 10.125 1 93 148 GLY B C 1
ATOM 3207 O O . GLY B 1 148 ? 6.836 7.332 10.031 1 93 148 GLY B O 1
ATOM 3208 N N . GLN B 1 149 ? 6.941 5.141 9.438 1 93.31 149 GLN B N 1
ATOM 3209 C CA . GLN B 1 149 ? 5.863 5.273 8.461 1 93.31 149 GLN B CA 1
ATOM 3210 C C . GLN B 1 149 ? 4.57 5.73 9.133 1 93.31 149 GLN B C 1
ATOM 3212 O O . GLN B 1 149 ? 3.795 6.484 8.539 1 93.31 149 GLN B O 1
ATOM 3217 N N . GLY B 1 150 ? 4.355 5.27 10.328 1 93.5 150 GLY B N 1
ATOM 3218 C CA . GLY B 1 150 ? 3.18 5.707 11.062 1 93.5 150 GLY B CA 1
ATOM 3219 C C . GLY B 1 150 ? 3.164 7.203 11.328 1 93.5 150 GLY B C 1
ATOM 3220 O O . GLY B 1 150 ? 2.182 7.883 11.031 1 93.5 150 GLY B O 1
ATOM 3221 N N . TYR B 1 151 ? 4.223 7.695 11.875 1 87.5 151 TYR B N 1
ATOM 3222 C CA . TYR B 1 151 ? 4.34 9.117 12.18 1 87.5 151 TYR B CA 1
ATOM 3223 C C . TYR B 1 151 ? 4.344 9.945 10.898 1 87.5 151 TYR B C 1
ATOM 3225 O O . TYR B 1 151 ? 3.719 11.008 10.836 1 87.5 151 TYR B O 1
ATOM 3233 N N . PHE B 1 152 ? 5.055 9.445 9.914 1 93.5 152 PHE B N 1
ATOM 3234 C CA . PHE B 1 152 ? 5.145 10.109 8.617 1 93.5 152 PHE B CA 1
ATOM 3235 C C . PHE B 1 152 ? 3.766 10.258 7.988 1 93.5 152 PHE B C 1
ATOM 3237 O O . PHE B 1 152 ? 3.412 11.336 7.508 1 93.5 152 PHE B O 1
ATOM 3244 N N . ARG B 1 153 ? 2.984 9.219 8.039 1 95.62 153 ARG B N 1
ATOM 3245 C CA . ARG B 1 153 ? 1.642 9.242 7.469 1 95.62 153 ARG B CA 1
ATOM 3246 C C . ARG B 1 153 ? 0.758 10.258 8.18 1 95.62 153 ARG B C 1
ATOM 3248 O O . ARG B 1 153 ? 0.041 11.023 7.539 1 95.62 153 ARG B O 1
ATOM 3255 N N . ARG B 1 154 ? 0.769 10.281 9.453 1 89.25 154 ARG B N 1
ATOM 3256 C CA . ARG B 1 154 ? -0.04 11.227 10.211 1 89.25 154 ARG B CA 1
ATOM 3257 C C . ARG B 1 154 ? 0.323 12.664 9.852 1 89.25 154 ARG B C 1
ATOM 3259 O O . ARG B 1 154 ? -0.559 13.508 9.672 1 89.25 154 ARG B O 1
ATOM 3266 N N . ALA B 1 155 ? 1.573 12.922 9.773 1 85.75 155 ALA B N 1
ATOM 3267 C CA . ALA B 1 155 ? 2.049 14.258 9.422 1 85.75 155 ALA B CA 1
ATOM 3268 C C . ALA B 1 155 ? 1.561 14.664 8.039 1 85.75 155 ALA B C 1
ATOM 3270 O O . ALA B 1 155 ? 1.133 15.797 7.832 1 85.75 155 ALA B O 1
ATOM 3271 N N . LEU B 1 156 ? 1.588 13.773 7.113 1 93.5 156 LEU B N 1
ATOM 3272 C CA . LEU B 1 156 ? 1.18 14.086 5.75 1 93.5 156 LEU B CA 1
ATOM 3273 C C . LEU B 1 156 ? -0.329 14.289 5.668 1 93.5 156 LEU B C 1
ATOM 3275 O O . LEU B 1 156 ? -0.804 15.125 4.887 1 93.5 156 LEU B O 1
ATOM 3279 N N . LEU B 1 157 ? -1.043 13.477 6.422 1 91.69 157 LEU B N 1
ATOM 3280 C CA . LEU B 1 157 ? -2.486 13.688 6.461 1 91.69 157 LEU B CA 1
ATOM 3281 C C . LEU B 1 157 ? -2.814 15.102 6.934 1 91.69 157 LEU B C 1
ATOM 3283 O O . LEU B 1 157 ? -3.691 15.758 6.367 1 91.69 157 LEU B O 1
ATOM 3287 N N . ASP B 1 158 ? -2.045 15.57 7.875 1 81.81 158 ASP B N 1
ATOM 3288 C CA . ASP B 1 158 ? -2.236 16.922 8.391 1 81.81 158 ASP B CA 1
ATOM 3289 C C . ASP B 1 158 ? -1.808 17.969 7.363 1 81.81 158 ASP B C 1
ATOM 3291 O O . ASP B 1 158 ? -2.549 18.906 7.082 1 81.81 158 ASP B O 1
ATOM 3295 N N . TYR B 1 159 ? -0.698 17.812 6.773 1 82.31 159 TYR B N 1
ATOM 3296 C CA . TYR B 1 159 ? -0.137 18.781 5.844 1 82.31 159 TYR B CA 1
ATOM 3297 C C . TYR B 1 159 ? -1.023 18.938 4.613 1 82.31 159 TYR B C 1
ATOM 3299 O O . TYR B 1 159 ? -1.273 20.047 4.156 1 82.31 159 TYR B O 1
ATOM 3307 N N . TRP B 1 160 ? -1.504 17.828 4.098 1 89.5 160 TRP B N 1
ATOM 3308 C CA . TRP B 1 160 ? -2.264 17.828 2.854 1 89.5 160 TRP B CA 1
ATOM 3309 C C . TRP B 1 160 ? -3.764 17.828 3.131 1 89.5 160 TRP B C 1
ATOM 3311 O O . TRP B 1 160 ? -4.566 17.562 2.236 1 89.5 160 TRP B O 1
ATOM 3321 N N . THR B 1 161 ? -4.117 18 4.383 1 86.5 161 THR B N 1
ATOM 3322 C CA . THR B 1 161 ? -5.496 18.188 4.828 1 86.5 161 THR B CA 1
ATOM 3323 C C . THR B 1 161 ? -6.34 16.953 4.48 1 86.5 161 THR B C 1
ATOM 3325 O O . THR B 1 161 ? -7.48 17.094 4.035 1 86.5 161 THR B O 1
ATOM 3328 N N . GLY B 1 162 ? -5.727 15.844 4.434 1 92.25 162 GLY B N 1
ATOM 3329 C CA . GLY B 1 162 ? -6.438 14.578 4.309 1 92.25 162 GLY B CA 1
ATOM 3330 C C . GLY B 1 162 ? -6.918 14.305 2.896 1 92.25 162 GLY B C 1
ATOM 3331 O O . GLY B 1 162 ? -7.871 13.547 2.697 1 92.25 162 GLY B O 1
ATOM 3332 N N . ARG B 1 163 ? -6.305 14.938 1.955 1 94.94 163 ARG B N 1
ATOM 3333 C CA . ARG B 1 163 ? -6.758 14.797 0.575 1 94.94 163 ARG B CA 1
ATOM 3334 C C . ARG B 1 163 ? -5.574 14.641 -0.375 1 94.94 163 ARG B C 1
ATOM 3336 O O . ARG B 1 163 ? -4.562 15.328 -0.238 1 94.94 163 ARG B O 1
ATOM 3343 N N . CYS B 1 164 ? -5.727 13.688 -1.281 1 98.31 164 CYS B N 1
ATOM 3344 C CA . CYS B 1 164 ? -4.727 13.609 -2.34 1 98.31 164 CYS B CA 1
ATOM 3345 C C . CYS B 1 164 ? -4.738 14.867 -3.193 1 98.31 164 CYS B C 1
ATOM 3347 O O . CYS B 1 164 ? -5.762 15.211 -3.789 1 98.31 164 CYS B O 1
ATOM 3349 N N . PRO B 1 165 ? -3.658 15.523 -3.324 1 96.12 165 PRO B N 1
ATOM 3350 C CA . PRO B 1 165 ? -3.652 16.812 -4.012 1 96.12 165 PRO B CA 1
ATOM 3351 C C . PRO B 1 165 ? -3.807 16.672 -5.527 1 96.12 165 PRO B C 1
ATOM 3353 O O . PRO B 1 165 ? -4.105 17.656 -6.211 1 96.12 165 PRO B O 1
ATOM 3356 N N . ILE B 1 166 ? -3.639 15.508 -6.09 1 96.69 166 ILE B N 1
ATOM 3357 C CA . ILE B 1 166 ? -3.672 15.352 -7.539 1 96.69 166 ILE B CA 1
ATOM 3358 C C . ILE B 1 166 ? -5.039 14.82 -7.969 1 96.69 166 ILE B C 1
ATOM 3360 O O . ILE B 1 166 ? -5.555 15.203 -9.023 1 96.69 166 ILE B O 1
ATOM 3364 N N . THR B 1 167 ? -5.656 13.969 -7.207 1 96.94 167 THR B N 1
ATOM 3365 C CA . THR B 1 167 ? -6.898 13.32 -7.625 1 96.94 167 THR B CA 1
ATOM 3366 C C . THR B 1 167 ? -8.094 13.93 -6.902 1 96.94 167 THR B C 1
ATOM 3368 O O . THR B 1 167 ? -9.234 13.773 -7.34 1 96.94 167 THR B O 1
ATOM 3371 N N . GLY B 1 168 ? -7.84 14.531 -5.691 1 96.69 168 GLY B N 1
ATOM 3372 C CA . GLY B 1 168 ? -8.922 15.055 -4.871 1 96.69 168 GLY B CA 1
ATOM 3373 C C . GLY B 1 168 ? -9.555 14 -3.975 1 96.69 168 GLY B C 1
ATOM 3374 O O . GLY B 1 168 ? -10.414 14.32 -3.148 1 96.69 168 GLY B O 1
ATOM 3375 N N . ILE B 1 169 ? -9.219 12.766 -4.066 1 97.44 169 ILE B N 1
ATOM 3376 C CA . ILE B 1 169 ? -9.758 11.695 -3.238 1 97.44 169 ILE B CA 1
ATOM 3377 C C . ILE B 1 169 ? -9.461 11.984 -1.768 1 97.44 169 ILE B C 1
ATOM 3379 O O . ILE B 1 169 ? -8.344 12.367 -1.413 1 97.44 169 ILE B O 1
ATOM 3383 N N . SER B 1 170 ? -10.445 11.82 -0.901 1 96.75 170 SER B N 1
ATOM 3384 C CA . SER B 1 170 ? -10.297 12.117 0.52 1 96.75 170 SER B CA 1
ATOM 3385 C C . SER B 1 170 ? -10.625 10.898 1.377 1 96.75 170 SER B C 1
ATOM 3387 O O . SER B 1 170 ? -10.602 10.977 2.607 1 96.75 170 SER B O 1
ATOM 3389 N N . ASP B 1 171 ? -11.055 9.781 0.676 1 97.75 171 ASP B N 1
ATOM 3390 C CA . ASP B 1 171 ? -11.227 8.539 1.423 1 97.75 171 ASP B CA 1
ATOM 3391 C C . ASP B 1 171 ? -9.898 8.062 2.014 1 97.75 171 ASP B C 1
ATOM 3393 O O . ASP B 1 171 ? -9.039 7.559 1.29 1 97.75 171 ASP B O 1
ATOM 3397 N N . GLU B 1 172 ? -9.727 8.172 3.289 1 96.81 172 GLU B N 1
ATOM 3398 C CA . GLU B 1 172 ? -8.438 7.965 3.943 1 96.81 172 GLU B CA 1
ATOM 3399 C C . GLU B 1 172 ? -7.867 6.586 3.619 1 96.81 172 GLU B C 1
ATOM 3401 O O . GLU B 1 172 ? -6.672 6.449 3.35 1 96.81 172 GLU B O 1
ATOM 3406 N N . PRO B 1 173 ? -8.711 5.531 3.561 1 96.81 173 PRO B N 1
ATOM 3407 C CA . PRO B 1 173 ? -8.164 4.203 3.262 1 96.81 173 PRO B CA 1
ATOM 3408 C C . PRO B 1 173 ? -7.508 4.133 1.885 1 96.81 173 PRO B C 1
ATOM 3410 O O . PRO B 1 173 ? -6.711 3.229 1.625 1 96.81 173 PRO B O 1
ATOM 3413 N N . LEU B 1 174 ? -7.812 5.023 0.992 1 98.38 174 LEU B N 1
ATOM 3414 C CA . LEU B 1 174 ? -7.289 4.996 -0.369 1 98.38 174 LEU B CA 1
ATOM 3415 C C . LEU B 1 174 ? -6.055 5.883 -0.495 1 98.38 174 LEU B C 1
ATOM 3417 O O . LEU B 1 174 ? -5.461 5.98 -1.571 1 98.38 174 LEU B O 1
ATOM 3421 N N . LEU B 1 175 ? -5.668 6.473 0.62 1 98.44 175 LEU B N 1
ATOM 3422 C CA . LEU B 1 175 ? -4.535 7.395 0.603 1 98.44 175 LEU B CA 1
ATOM 3423 C C . LEU B 1 175 ? -3.277 6.723 1.137 1 98.44 175 LEU B C 1
ATOM 3425 O O . LEU B 1 175 ? -3.357 5.848 2.004 1 98.44 175 LEU B O 1
ATOM 3429 N N . ARG B 1 176 ? -2.154 7.121 0.593 1 98.44 176 ARG B N 1
ATOM 3430 C CA . ARG B 1 176 ? -0.841 6.617 0.988 1 98.44 176 ARG B CA 1
ATOM 3431 C C . ARG B 1 176 ? 0.138 7.766 1.212 1 98.44 176 ARG B C 1
ATOM 3433 O O . ARG B 1 176 ? 0.132 8.75 0.467 1 98.44 176 ARG B O 1
ATOM 3440 N N . ALA B 1 177 ? 0.902 7.613 2.291 1 97.75 177 ALA B N 1
ATOM 3441 C CA . ALA B 1 177 ? 2.043 8.5 2.498 1 97.75 177 ALA B CA 1
ATOM 3442 C C . ALA B 1 177 ? 3.221 8.094 1.615 1 97.75 177 ALA B C 1
ATOM 3444 O O . ALA B 1 177 ? 3.898 7.105 1.893 1 97.75 177 ALA B O 1
ATOM 3445 N N . SER B 1 178 ? 3.512 8.859 0.634 1 98.25 178 SER B N 1
ATOM 3446 C CA . SER B 1 178 ? 4.516 8.516 -0.369 1 98.25 178 SER B CA 1
ATOM 3447 C C . SER B 1 178 ? 5.809 9.297 -0.149 1 98.25 178 SER B C 1
ATOM 3449 O O . SER B 1 178 ? 5.797 10.523 -0.117 1 98.25 178 SER B O 1
ATOM 3451 N N . HIS B 1 179 ? 6.875 8.609 0.057 1 98.06 179 HIS B N 1
ATOM 3452 C CA . HIS B 1 179 ? 8.172 9.266 0.138 1 98.06 179 HIS B CA 1
ATOM 3453 C C . HIS B 1 179 ? 8.68 9.664 -1.245 1 98.06 179 HIS B C 1
ATOM 3455 O O . HIS B 1 179 ? 8.648 8.859 -2.18 1 98.06 179 HIS B O 1
ATOM 3461 N N . ILE B 1 180 ? 9.117 10.891 -1.366 1 98.19 180 ILE B N 1
ATOM 3462 C CA . ILE B 1 180 ? 9.758 11.305 -2.611 1 98.19 180 ILE B CA 1
ATOM 3463 C C . ILE B 1 180 ? 11.125 10.633 -2.734 1 98.19 180 ILE B C 1
ATOM 3465 O O . ILE B 1 180 ? 11.406 9.961 -3.727 1 98.19 180 ILE B O 1
ATOM 3469 N N . VAL B 1 181 ? 11.945 10.922 -1.754 1 96.94 181 VAL B N 1
ATOM 3470 C CA . VAL B 1 181 ? 13.164 10.133 -1.574 1 96.94 181 VAL B CA 1
ATOM 3471 C C . VAL B 1 181 ? 12.875 8.938 -0.667 1 96.94 181 VAL B C 1
ATOM 3473 O O . VAL B 1 181 ? 12.5 9.117 0.497 1 96.94 181 VAL B O 1
ATOM 3476 N N . PRO B 1 182 ? 13 7.746 -1.197 1 96.94 182 PRO B N 1
ATOM 3477 C CA . PRO B 1 182 ? 12.656 6.562 -0.41 1 96.94 182 PRO B CA 1
ATOM 3478 C C . PRO B 1 182 ? 13.375 6.516 0.937 1 96.94 182 PRO B C 1
ATOM 3480 O O . PRO B 1 182 ? 14.523 6.961 1.044 1 96.94 182 PRO B O 1
ATOM 3483 N N . TRP B 1 183 ? 12.742 5.887 1.929 1 93.88 183 TRP B N 1
ATOM 3484 C CA . TRP B 1 183 ? 13.219 5.773 3.303 1 93.88 183 TRP B CA 1
ATOM 3485 C C . TRP B 1 183 ? 14.68 5.328 3.338 1 93.88 183 TRP B C 1
ATOM 3487 O O . TRP B 1 183 ? 15.5 5.922 4.043 1 93.88 183 TRP B O 1
ATOM 3497 N N . SER B 1 184 ? 15 4.309 2.535 1 92.38 184 SER B N 1
ATOM 3498 C CA . SER B 1 184 ? 16.328 3.695 2.566 1 92.38 184 SER B CA 1
ATOM 3499 C C . SER B 1 184 ? 17.375 4.602 1.929 1 92.38 184 SER B C 1
ATOM 3501 O O . SER B 1 184 ? 18.562 4.426 2.146 1 92.38 184 SER B O 1
ATOM 3503 N N . GLU B 1 185 ? 16.953 5.594 1.188 1 93.56 185 GLU B N 1
ATOM 3504 C CA . GLU B 1 185 ? 17.875 6.473 0.471 1 93.56 185 GLU B CA 1
ATOM 3505 C C . GLU B 1 185 ? 18.062 7.797 1.205 1 93.56 185 GLU B C 1
ATOM 3507 O O . GLU B 1 185 ? 18.906 8.602 0.84 1 93.56 185 GLU B O 1
ATOM 3512 N N . CYS B 1 186 ? 17.234 7.969 2.205 1 92.88 186 CYS B N 1
ATOM 3513 C CA . CYS B 1 186 ? 17.375 9.18 3.012 1 92.88 186 CYS B CA 1
ATOM 3514 C C . CYS B 1 186 ? 18.656 9.141 3.832 1 92.88 186 CYS B C 1
ATOM 3516 O O . CYS B 1 186 ? 19.094 8.07 4.254 1 92.88 186 CYS B O 1
ATOM 3518 N N . ARG B 1 187 ? 19.203 10.305 4.109 1 90.94 187 ARG B N 1
ATOM 3519 C CA . ARG B 1 187 ? 20.5 10.398 4.777 1 90.94 187 ARG B CA 1
ATOM 3520 C C . ARG B 1 187 ? 20.328 10.492 6.289 1 90.94 187 ARG B C 1
ATOM 3522 O O . ARG B 1 187 ? 21.297 10.32 7.039 1 90.94 187 ARG B O 1
ATOM 3529 N N . SER B 1 188 ? 19.203 10.703 6.758 1 85.62 188 SER B N 1
ATOM 3530 C CA . SER B 1 188 ? 18.953 10.883 8.188 1 85.62 188 SER B CA 1
ATOM 3531 C C . SER B 1 188 ? 17.484 10.648 8.531 1 85.62 188 SER B C 1
ATOM 3533 O O . SER B 1 188 ? 16.625 10.648 7.645 1 85.62 188 SER B O 1
ATOM 3535 N N . ASP B 1 189 ? 17.234 10.469 9.812 1 86.25 189 ASP B N 1
ATOM 3536 C CA . ASP B 1 189 ? 15.859 10.32 10.281 1 86.25 189 ASP B CA 1
ATOM 3537 C C . ASP B 1 189 ? 15.062 11.602 10.062 1 86.25 189 ASP B C 1
ATOM 3539 O O . ASP B 1 189 ? 13.859 11.555 9.797 1 86.25 189 ASP B O 1
ATOM 3543 N N . SER B 1 190 ? 15.734 12.68 10.164 1 83.62 190 SER B N 1
ATOM 3544 C CA . SER B 1 190 ? 15.094 13.961 9.898 1 83.62 190 SER B CA 1
ATOM 3545 C C . SER B 1 190 ? 14.562 14.031 8.469 1 83.62 190 SER B C 1
ATOM 3547 O O . SER B 1 190 ? 13.453 14.523 8.234 1 83.62 190 SER B O 1
ATOM 3549 N N . GLU B 1 191 ? 15.289 13.57 7.555 1 87.75 191 GLU B N 1
ATOM 3550 C CA . GLU B 1 191 ? 14.859 13.539 6.16 1 87.75 191 GLU B CA 1
ATOM 3551 C C . GLU B 1 191 ? 13.719 12.547 5.957 1 87.75 191 GLU B C 1
ATOM 3553 O O . GLU B 1 191 ? 12.766 12.828 5.23 1 87.75 191 GLU B O 1
ATOM 3558 N N . ARG B 1 192 ? 13.852 11.375 6.605 1 94.12 192 ARG B N 1
ATOM 3559 C CA . ARG B 1 192 ? 12.844 10.328 6.5 1 94.12 192 ARG B CA 1
ATOM 3560 C C . ARG B 1 192 ? 11.477 10.828 6.965 1 94.12 192 ARG B C 1
ATOM 3562 O O . ARG B 1 192 ? 10.445 10.43 6.422 1 94.12 192 ARG B O 1
ATOM 3569 N N . LEU B 1 193 ? 11.508 11.758 7.926 1 90.19 193 LEU B N 1
ATOM 3570 C CA . LEU B 1 193 ? 10.258 12.172 8.539 1 90.19 193 LEU B CA 1
ATOM 3571 C C . LEU B 1 193 ? 9.898 13.594 8.141 1 90.19 193 LEU B C 1
ATOM 3573 O O . LEU B 1 193 ? 8.977 14.195 8.711 1 90.19 193 LEU B O 1
ATOM 3577 N N . ASP B 1 194 ? 10.625 14.117 7.152 1 88.19 194 ASP B N 1
ATOM 3578 C CA . ASP B 1 194 ? 10.359 15.453 6.625 1 88.19 194 ASP B CA 1
ATOM 3579 C C . ASP B 1 194 ? 9.086 15.461 5.781 1 88.19 194 ASP B C 1
ATOM 3581 O O . ASP B 1 194 ? 8.992 14.758 4.777 1 88.19 194 ASP B O 1
ATOM 3585 N N . VAL B 1 195 ? 8.18 16.25 6.156 1 88.06 195 VAL B N 1
ATOM 3586 C CA . VAL B 1 195 ? 6.891 16.328 5.473 1 88.06 195 VAL B CA 1
ATOM 3587 C C . VAL B 1 195 ? 7.102 16.766 4.027 1 88.06 195 VAL B C 1
ATOM 3589 O O . VAL B 1 195 ? 6.34 16.391 3.135 1 88.06 195 VAL B O 1
ATOM 3592 N N . PHE B 1 196 ? 8.141 17.531 3.723 1 89.25 196 PHE B N 1
ATOM 3593 C CA . PHE B 1 196 ? 8.406 18.031 2.375 1 89.25 196 PHE B CA 1
ATOM 3594 C C . PHE B 1 196 ? 9.055 16.953 1.521 1 89.25 196 PHE B C 1
ATOM 3596 O O . PHE B 1 196 ? 9.156 17.094 0.3 1 89.25 196 PHE B O 1
ATOM 3603 N N . ASN B 1 197 ? 9.453 15.883 2.139 1 95.31 197 ASN B N 1
ATOM 3604 C CA . ASN B 1 197 ? 9.867 14.695 1.402 1 95.31 197 ASN B CA 1
ATOM 3605 C C . ASN B 1 197 ? 8.695 13.75 1.163 1 95.31 197 ASN B C 1
ATOM 3607 O O . ASN B 1 197 ? 8.891 12.562 0.893 1 95.31 197 ASN B O 1
ATOM 3611 N N . GLY B 1 198 ? 7.512 14.234 1.364 1 96.5 198 GLY B N 1
ATOM 3612 C CA . GLY B 1 198 ? 6.367 13.344 1.28 1 96.5 198 GLY B CA 1
ATOM 3613 C C . GLY B 1 198 ? 5.215 13.922 0.483 1 96.5 198 GLY B C 1
ATOM 3614 O O . GLY B 1 198 ? 5.016 15.141 0.467 1 96.5 198 GLY B O 1
ATOM 3615 N N . LEU B 1 199 ? 4.48 13.148 -0.155 1 98.06 199 LEU B N 1
ATOM 3616 C CA . LEU B 1 199 ? 3.219 13.43 -0.826 1 98.06 199 LEU B CA 1
ATOM 3617 C C . LEU B 1 199 ? 2.113 12.516 -0.314 1 98.06 199 LEU B C 1
ATOM 3619 O O . LEU B 1 199 ? 2.359 11.344 -0.016 1 98.06 199 LEU B O 1
ATOM 3623 N N . LEU B 1 200 ? 0.951 13.023 -0.091 1 97.69 200 LEU B N 1
ATOM 3624 C CA . LEU B 1 200 ? -0.211 12.195 0.215 1 97.69 200 LEU B CA 1
ATOM 3625 C C . LEU B 1 200 ? -0.953 11.805 -1.06 1 97.69 200 LEU B C 1
ATOM 3627 O O . LEU B 1 200 ? -1.808 12.555 -1.538 1 97.69 200 LEU B O 1
ATOM 3631 N N . LEU B 1 201 ? -0.685 10.594 -1.562 1 98.69 201 LEU B N 1
ATOM 3632 C CA . LEU B 1 201 ? -1.192 10.188 -2.867 1 98.69 201 LEU B CA 1
ATOM 3633 C C . LEU B 1 201 ? -2.25 9.102 -2.725 1 98.69 201 LEU B C 1
ATOM 3635 O O . LEU B 1 201 ? -2.254 8.359 -1.742 1 98.69 201 LEU B O 1
ATOM 3639 N N . ALA B 1 202 ? -3.18 9.133 -3.674 1 98.5 202 ALA B N 1
ATOM 3640 C CA . ALA B 1 202 ? -4.027 7.949 -3.795 1 98.5 202 ALA B CA 1
ATOM 3641 C C . ALA B 1 202 ? -3.191 6.707 -4.078 1 98.5 202 ALA B C 1
ATOM 3643 O O . ALA B 1 202 ? -2.119 6.793 -4.684 1 98.5 202 ALA B O 1
ATOM 3644 N N . ALA B 1 203 ? -3.717 5.562 -3.742 1 98.5 203 ALA B N 1
ATOM 3645 C CA . ALA B 1 203 ? -2.979 4.301 -3.732 1 98.5 203 ALA B CA 1
ATOM 3646 C C . ALA B 1 203 ? -2.375 4.008 -5.105 1 98.5 203 ALA B C 1
ATOM 3648 O O . ALA B 1 203 ? -1.232 3.557 -5.203 1 98.5 203 ALA B O 1
ATOM 3649 N N . HIS B 1 204 ? -3.117 4.207 -6.164 1 98.44 204 HIS B N 1
ATOM 3650 C CA . HIS B 1 204 ? -2.629 3.879 -7.496 1 98.44 204 HIS B CA 1
ATOM 3651 C C . HIS B 1 204 ? -1.533 4.844 -7.938 1 98.44 204 HIS B C 1
ATOM 3653 O O . HIS B 1 204 ? -0.553 4.434 -8.562 1 98.44 204 HIS B O 1
ATOM 3659 N N . TRP B 1 205 ? -1.604 6.102 -7.613 1 98.62 205 TRP B N 1
ATOM 3660 C CA . TRP B 1 205 ? -0.549 7.062 -7.91 1 98.62 205 TRP B CA 1
ATOM 3661 C C . TRP B 1 205 ? 0.692 6.789 -7.066 1 98.62 205 TRP B C 1
ATOM 3663 O O . TRP B 1 205 ? 1.819 6.898 -7.559 1 98.62 205 TRP B O 1
ATOM 3673 N N . ASP B 1 206 ? 0.429 6.473 -5.793 1 98.62 206 ASP B N 1
ATOM 3674 C CA . ASP B 1 206 ? 1.556 6.117 -4.934 1 98.62 206 ASP B CA 1
ATOM 3675 C C . ASP B 1 206 ? 2.332 4.934 -5.508 1 98.62 206 ASP B C 1
ATOM 3677 O O . ASP B 1 206 ? 3.564 4.945 -5.531 1 98.62 206 ASP B O 1
ATOM 3681 N N . ALA B 1 207 ? 1.604 3.914 -5.895 1 98.44 207 ALA B N 1
ATOM 3682 C CA . ALA B 1 207 ? 2.227 2.719 -6.453 1 98.44 207 ALA B CA 1
ATOM 3683 C C . ALA B 1 207 ? 3.068 3.061 -7.68 1 98.44 207 ALA B C 1
ATOM 3685 O O . ALA B 1 207 ? 4.184 2.557 -7.836 1 98.44 207 ALA B O 1
ATOM 3686 N N . ALA B 1 208 ? 2.555 3.891 -8.562 1 98.38 208 ALA B N 1
ATOM 3687 C CA . ALA B 1 208 ? 3.266 4.293 -9.773 1 98.38 208 ALA B CA 1
ATOM 3688 C C . ALA B 1 208 ? 4.465 5.176 -9.438 1 98.38 208 ALA B C 1
ATOM 3690 O O . ALA B 1 208 ? 5.539 5.02 -10.023 1 98.38 208 ALA B O 1
ATOM 3691 N N . PHE B 1 209 ? 4.293 6.09 -8.531 1 98.56 209 PHE B N 1
ATOM 3692 C CA . PHE B 1 209 ? 5.324 7.051 -8.148 1 98.56 209 PHE B CA 1
ATOM 3693 C C . PHE B 1 209 ? 6.5 6.344 -7.484 1 98.56 209 PHE B C 1
ATOM 3695 O O . PHE B 1 209 ? 7.66 6.641 -7.785 1 98.56 209 PHE B O 1
ATOM 3702 N N . ASP B 1 210 ? 6.172 5.426 -6.613 1 97.19 210 ASP B N 1
ATOM 3703 C CA . ASP B 1 210 ? 7.176 4.688 -5.852 1 97.19 210 ASP B CA 1
ATOM 3704 C C . ASP B 1 210 ? 8.141 3.951 -6.781 1 97.19 210 ASP B C 1
ATOM 3706 O O . ASP B 1 210 ? 9.312 3.775 -6.453 1 97.19 210 ASP B O 1
ATOM 3710 N N . ARG B 1 211 ? 7.652 3.566 -7.859 1 96.88 211 ARG B N 1
ATOM 3711 C CA . ARG B 1 211 ? 8.477 2.775 -8.773 1 96.88 211 ARG B CA 1
ATOM 3712 C C . ARG B 1 211 ? 8.938 3.611 -9.961 1 96.88 211 ARG B C 1
ATOM 3714 O O . ARG B 1 211 ? 9.422 3.07 -10.953 1 96.88 211 ARG B O 1
ATOM 3721 N N . GLY B 1 212 ? 8.703 4.875 -9.898 1 97.44 212 GLY B N 1
ATOM 3722 C CA . GLY B 1 212 ? 9.227 5.797 -10.883 1 97.44 212 GLY B CA 1
ATOM 3723 C C . GLY B 1 212 ? 8.492 5.734 -12.211 1 97.44 212 GLY B C 1
ATOM 3724 O O . GLY B 1 212 ? 9.07 6.043 -13.258 1 97.44 212 GLY B O 1
ATOM 3725 N N . LEU B 1 213 ? 7.355 5.277 -12.211 1 97.88 213 LEU B N 1
ATOM 3726 C CA . LEU B 1 213 ? 6.562 5.27 -13.438 1 97.88 213 LEU B CA 1
ATOM 3727 C C . LEU B 1 213 ? 5.969 6.648 -13.711 1 97.88 213 LEU B C 1
ATOM 3729 O O . LEU B 1 213 ? 5.59 6.949 -14.844 1 97.88 213 LEU B O 1
ATOM 3733 N N . VAL B 1 214 ? 5.832 7.41 -12.672 1 98.25 214 VAL B N 1
ATOM 3734 C CA . VAL B 1 214 ? 5.375 8.797 -12.781 1 98.25 214 VAL B CA 1
ATOM 3735 C C . VAL B 1 214 ? 6.246 9.695 -11.914 1 98.25 214 VAL B C 1
ATOM 3737 O O . VAL B 1 214 ? 6.945 9.219 -11.016 1 98.25 214 VAL B O 1
ATOM 3740 N N . SER B 1 215 ? 6.266 10.891 -12.18 1 98.44 215 SER B N 1
ATOM 3741 C CA . SER B 1 215 ? 6.883 11.953 -11.391 1 98.44 215 SER B CA 1
ATOM 3742 C C . SER B 1 215 ? 6.168 13.281 -11.602 1 98.44 215 SER B C 1
ATOM 3744 O O . SER B 1 215 ? 5.043 13.32 -12.109 1 98.44 215 SER B O 1
ATOM 3746 N N . PHE B 1 216 ? 6.742 14.312 -11.094 1 98.31 216 PHE B N 1
ATOM 3747 C CA . PHE B 1 216 ? 6.18 15.648 -11.25 1 98.31 216 PHE B CA 1
ATOM 3748 C C . PHE B 1 216 ? 7.262 16.656 -11.617 1 98.31 216 PHE B C 1
ATOM 3750 O O . PHE B 1 216 ? 8.375 16.594 -11.094 1 98.31 216 PHE B O 1
ATOM 3757 N N . ASP B 1 217 ? 6.926 17.531 -12.516 1 97.44 217 ASP B N 1
ATOM 3758 C CA . ASP B 1 217 ? 7.887 18.578 -12.844 1 97.44 217 ASP B CA 1
ATOM 3759 C C . ASP B 1 217 ? 7.816 19.719 -11.836 1 97.44 217 ASP B C 1
ATOM 3761 O O . ASP B 1 217 ? 7.125 19.625 -10.82 1 97.44 217 ASP B O 1
ATOM 3765 N N . ASN B 1 218 ? 8.562 20.797 -12.039 1 96.38 218 ASN B N 1
ATOM 3766 C CA . ASN B 1 218 ? 8.719 21.859 -11.055 1 96.38 218 ASN B CA 1
ATOM 3767 C C . ASN B 1 218 ? 7.445 22.688 -10.914 1 96.38 218 ASN B C 1
ATOM 3769 O O . ASN B 1 218 ? 7.301 23.469 -9.969 1 96.38 218 ASN B O 1
ATOM 3773 N N . GLU B 1 219 ? 6.543 22.562 -11.875 1 95.81 219 GLU B N 1
ATOM 3774 C CA . GLU B 1 219 ? 5.262 23.25 -11.805 1 95.81 219 GLU B CA 1
ATOM 3775 C C . GLU B 1 219 ? 4.184 22.359 -11.203 1 95.81 219 GLU B C 1
ATOM 3777 O O . GLU B 1 219 ? 3.053 22.797 -10.984 1 95.81 219 GLU B O 1
ATOM 3782 N N . GLY B 1 220 ? 4.516 21.125 -10.922 1 97.5 220 GLY B N 1
ATOM 3783 C CA . GLY B 1 220 ? 3.57 20.203 -10.312 1 97.5 220 GLY B CA 1
ATOM 3784 C C . GLY B 1 220 ? 2.824 19.359 -11.328 1 97.5 220 GLY B C 1
ATOM 3785 O O . GLY B 1 220 ? 1.886 18.641 -10.977 1 97.5 220 GLY B O 1
ATOM 3786 N N . ARG B 1 221 ? 3.297 19.453 -12.609 1 97.44 221 ARG B N 1
ATOM 3787 C CA . ARG B 1 221 ? 2.658 18.641 -13.648 1 97.44 221 ARG B CA 1
ATOM 3788 C C . ARG B 1 221 ? 3.174 17.219 -13.633 1 97.44 221 ARG B C 1
ATOM 3790 O O . ARG B 1 221 ? 4.371 16.984 -13.453 1 97.44 221 ARG B O 1
ATOM 3797 N N . ALA B 1 222 ? 2.232 16.297 -13.883 1 97.69 222 ALA B N 1
ATOM 3798 C CA . ALA B 1 222 ? 2.594 14.891 -13.867 1 97.69 222 ALA B CA 1
ATOM 3799 C C . ALA B 1 222 ? 3.461 14.531 -15.07 1 97.69 222 ALA B C 1
ATOM 3801 O O . ALA B 1 222 ? 3.193 14.969 -16.188 1 97.69 222 ALA B O 1
ATOM 3802 N N . LEU B 1 223 ? 4.512 13.867 -14.805 1 97.88 223 LEU B N 1
ATOM 3803 C CA . LEU B 1 223 ? 5.348 13.234 -15.812 1 97.88 223 LEU B CA 1
ATOM 3804 C C . LEU B 1 223 ? 5.086 11.727 -15.867 1 97.88 223 LEU B C 1
ATOM 3806 O O . LEU B 1 223 ? 4.996 11.078 -14.828 1 97.88 223 LEU B O 1
ATOM 3810 N N . ILE B 1 224 ? 4.949 11.164 -17.047 1 96.94 224 ILE B N 1
ATOM 3811 C CA . ILE B 1 224 ? 4.535 9.773 -17.188 1 96.94 224 ILE B CA 1
ATOM 3812 C C . ILE B 1 224 ? 5.543 9.023 -18.062 1 96.94 224 ILE B C 1
ATOM 3814 O O . ILE B 1 224 ? 5.973 9.523 -19.094 1 96.94 224 ILE B O 1
ATOM 3818 N N . LYS B 1 225 ? 5.883 7.832 -17.578 1 96.56 225 LYS B N 1
ATOM 3819 C CA . LYS B 1 225 ? 6.715 6.977 -18.422 1 96.56 225 LYS B CA 1
ATOM 3820 C C . LYS B 1 225 ? 5.91 6.383 -19.562 1 96.56 225 LYS B C 1
ATOM 3822 O O . LYS B 1 225 ? 4.746 6.008 -19.391 1 96.56 225 LYS B O 1
ATOM 3827 N N . PRO B 1 226 ? 6.574 6.242 -20.672 1 93.56 226 PRO B N 1
ATOM 3828 C CA . PRO B 1 226 ? 5.867 5.711 -21.828 1 93.56 226 PRO B CA 1
ATOM 3829 C C . PRO B 1 226 ? 5.648 4.203 -21.75 1 93.56 226 PRO B C 1
ATOM 3831 O O . PRO B 1 226 ? 4.883 3.643 -22.547 1 93.56 226 PRO B O 1
ATOM 3834 N N . THR B 1 227 ? 6.203 3.529 -20.812 1 93.62 227 THR B N 1
ATOM 3835 C CA . THR B 1 227 ? 6.145 2.076 -20.719 1 93.62 227 THR B CA 1
ATOM 3836 C C . THR B 1 227 ? 4.844 1.639 -20.047 1 93.62 227 THR B C 1
ATOM 3838 O O . THR B 1 227 ? 4.512 0.451 -20.031 1 93.62 227 THR B O 1
ATOM 3841 N N . LEU B 1 228 ? 4.113 2.57 -19.516 1 96 228 LEU B N 1
ATOM 3842 C CA . LEU B 1 228 ? 2.857 2.227 -18.859 1 96 228 LEU B CA 1
ATOM 3843 C C . LEU B 1 228 ? 1.865 1.634 -19.844 1 96 228 LEU B C 1
ATOM 3845 O O . LEU B 1 228 ? 1.744 2.119 -20.969 1 96 228 LEU B O 1
ATOM 3849 N N . SER B 1 229 ? 1.187 0.55 -19.422 1 96.19 229 SER B N 1
ATOM 3850 C CA . SER B 1 229 ? 0.134 -0.038 -20.25 1 96.19 229 SER B CA 1
ATOM 3851 C C . SER B 1 229 ? -1.042 0.92 -20.406 1 96.19 229 SER B C 1
ATOM 3853 O O . SER B 1 229 ? -1.163 1.895 -19.656 1 96.19 229 SER B O 1
ATOM 3855 N N . GLU B 1 230 ? -1.838 0.596 -21.391 1 96 230 GLU B N 1
ATOM 3856 C CA . GLU B 1 230 ? -3.039 1.397 -21.609 1 96 230 GLU B CA 1
ATOM 3857 C C . GLU B 1 230 ? -3.959 1.357 -20.391 1 96 230 GLU B C 1
ATOM 3859 O O . GLU B 1 230 ? -4.559 2.371 -20.016 1 96 230 GLU B O 1
ATOM 3864 N N . GLU B 1 231 ? -4.043 0.214 -19.797 1 95.56 231 GLU B N 1
ATOM 3865 C CA . GLU B 1 231 ? -4.887 0.067 -18.609 1 95.56 231 GLU B CA 1
ATOM 3866 C C . GLU B 1 231 ? -4.371 0.929 -17.469 1 95.56 231 GLU B C 1
ATOM 3868 O O . GLU B 1 231 ? -5.16 1.577 -16.766 1 95.56 231 GLU B O 1
ATOM 3873 N N . ALA B 1 232 ? -3.088 0.94 -17.328 1 96.44 232 ALA B N 1
ATOM 3874 C CA . ALA B 1 232 ? -2.477 1.735 -16.266 1 96.44 232 ALA B CA 1
ATOM 3875 C C . ALA B 1 232 ? -2.658 3.229 -16.516 1 96.44 232 ALA B C 1
ATOM 3877 O O . ALA B 1 232 ? -2.943 3.996 -15.594 1 96.44 232 ALA B O 1
ATOM 3878 N N . LEU B 1 233 ? -2.5 3.602 -17.734 1 96.81 233 LEU B N 1
ATOM 3879 C CA . LEU B 1 233 ? -2.672 5 -18.109 1 96.81 233 LEU B CA 1
ATOM 3880 C C . LEU B 1 233 ? -4.109 5.453 -17.875 1 96.81 233 LEU B C 1
ATOM 3882 O O . LEU B 1 233 ? -4.344 6.562 -17.391 1 96.81 233 LEU B O 1
ATOM 3886 N N . ASN B 1 234 ? -4.984 4.598 -18.266 1 95.44 234 ASN B N 1
ATOM 3887 C CA . ASN B 1 234 ? -6.391 4.91 -18.047 1 95.44 234 ASN B CA 1
ATOM 3888 C C . ASN B 1 234 ? -6.707 5.047 -16.547 1 95.44 234 ASN B C 1
ATOM 3890 O O . ASN B 1 234 ? -7.508 5.898 -16.156 1 95.44 234 ASN B O 1
ATOM 3894 N N . LEU B 1 235 ? -6.129 4.266 -15.805 1 96.12 235 LEU B N 1
ATOM 3895 C CA . LEU B 1 235 ? -6.316 4.328 -14.359 1 96.12 235 LEU B CA 1
ATOM 3896 C C . LEU B 1 235 ? -5.77 5.637 -13.805 1 96.12 235 LEU B C 1
ATOM 3898 O O . LEU B 1 235 ? -6.453 6.324 -13.039 1 96.12 235 LEU B O 1
ATOM 3902 N N . LEU B 1 236 ? -4.547 5.977 -14.172 1 97.38 236 LEU B N 1
ATOM 3903 C CA . LEU B 1 236 ? -3.881 7.16 -13.641 1 97.38 236 LEU B CA 1
ATOM 3904 C C . LEU B 1 236 ? -4.531 8.438 -14.156 1 97.38 236 LEU B C 1
ATOM 3906 O O . LEU B 1 236 ? -4.535 9.461 -13.469 1 97.38 236 LEU B O 1
ATOM 3910 N N . ALA B 1 237 ? -4.988 8.383 -15.352 1 95.88 237 ALA B N 1
ATOM 3911 C CA . ALA B 1 237 ? -5.652 9.516 -15.992 1 95.88 237 ALA B CA 1
ATOM 3912 C C . ALA B 1 237 ? -4.863 10.805 -15.789 1 95.88 237 ALA B C 1
ATOM 3914 O O . ALA B 1 237 ? -5.398 11.797 -15.289 1 95.88 237 ALA B O 1
ATOM 3915 N N . PRO B 1 238 ? -3.656 10.859 -16.297 1 95.5 238 PRO B N 1
ATOM 3916 C CA . PRO B 1 238 ? -2.793 12.016 -16.016 1 95.5 238 PRO B CA 1
ATOM 3917 C C . PRO B 1 238 ? -3.375 13.328 -16.547 1 95.5 238 PRO B C 1
ATOM 3919 O O . PRO B 1 238 ? -3.104 14.391 -15.984 1 95.5 238 PRO B O 1
ATOM 3922 N N . ASP B 1 239 ? -4.172 13.273 -17.516 1 93.25 239 ASP B N 1
ATOM 3923 C CA . ASP B 1 239 ? -4.75 14.484 -18.094 1 93.25 239 ASP B CA 1
ATOM 3924 C C . ASP B 1 239 ? -5.781 15.102 -17.156 1 93.25 239 ASP B C 1
ATOM 3926 O O . ASP B 1 239 ? -6.105 16.281 -17.266 1 93.25 239 ASP B O 1
ATOM 3930 N N . ARG B 1 240 ? -6.277 14.328 -16.266 1 94 240 ARG B N 1
ATOM 3931 C CA . ARG B 1 240 ? -7.281 14.82 -15.328 1 94 240 ARG B CA 1
ATOM 3932 C C . ARG B 1 240 ? -6.648 15.164 -13.984 1 94 240 ARG B C 1
ATOM 3934 O O . ARG B 1 240 ? -7.316 15.711 -13.102 1 94 240 ARG B O 1
ATOM 3941 N N . ALA B 1 241 ? -5.398 14.875 -13.883 1 96 241 ALA B N 1
ATOM 3942 C CA . ALA B 1 241 ? -4.715 15.133 -12.617 1 96 241 ALA B CA 1
ATOM 3943 C C . ALA B 1 241 ? -4.52 16.625 -12.398 1 96 241 ALA B C 1
ATOM 3945 O O . ALA B 1 241 ? -4.16 17.359 -13.328 1 96 241 ALA B O 1
ATOM 3946 N N . ARG B 1 242 ? -4.789 17.094 -11.195 1 96.38 242 ARG B N 1
ATOM 3947 C CA . ARG B 1 242 ? -4.551 18.484 -10.828 1 96.38 242 ARG B CA 1
ATOM 3948 C C . ARG B 1 242 ? -3.057 18.781 -10.695 1 96.38 242 ARG B C 1
ATOM 3950 O O . ARG B 1 242 ? -2.256 17.844 -10.539 1 96.38 242 ARG B O 1
ATOM 3957 N N . LEU B 1 243 ? -2.742 20.109 -10.742 1 96.38 243 LEU B N 1
ATOM 3958 C CA . LEU B 1 243 ? -1.359 20.516 -10.492 1 96.38 243 LEU B CA 1
ATOM 3959 C C . LEU B 1 243 ? -0.996 20.328 -9.023 1 96.38 243 LEU B C 1
ATOM 3961 O O . LEU B 1 243 ? -1.727 20.781 -8.141 1 96.38 243 LEU B O 1
ATOM 3965 N N . LEU B 1 244 ? 0.081 19.641 -8.836 1 97 244 LEU B N 1
ATOM 3966 C CA . LEU B 1 244 ? 0.565 19.438 -7.477 1 97 244 LEU B CA 1
ATOM 3967 C C . LEU B 1 244 ? 1.11 20.75 -6.902 1 97 244 LEU B C 1
ATOM 3969 O O . LEU B 1 244 ? 2.041 21.328 -7.461 1 97 244 LEU B O 1
ATOM 3973 N N . PRO B 1 245 ? 0.496 21.219 -5.812 1 91.81 245 PRO B N 1
ATOM 3974 C CA . PRO B 1 245 ? 1.074 22.406 -5.18 1 91.81 245 PRO B CA 1
ATOM 3975 C C . PRO B 1 245 ? 2.402 22.125 -4.484 1 91.81 245 PRO B C 1
ATOM 3977 O O . PRO B 1 245 ? 2.461 21.281 -3.58 1 91.81 245 PRO B O 1
ATOM 3980 N N . LEU B 1 246 ? 3.438 22.812 -4.938 1 93.19 246 LEU B N 1
ATOM 3981 C CA . LEU B 1 246 ? 4.773 22.469 -4.461 1 93.19 246 LEU B CA 1
ATOM 3982 C C . LEU B 1 246 ? 5.414 23.656 -3.744 1 93.19 246 LEU B C 1
ATOM 3984 O O . LEU B 1 246 ? 5.27 24.797 -4.18 1 93.19 246 LEU B O 1
ATOM 3988 N N . ASP B 1 247 ? 6.035 23.344 -2.656 1 82.69 247 ASP B N 1
ATOM 3989 C CA . ASP B 1 247 ? 7.023 24.234 -2.061 1 82.69 247 ASP B CA 1
ATOM 3990 C C . ASP B 1 247 ? 8.414 23.984 -2.633 1 82.69 247 ASP B C 1
ATOM 3992 O O . ASP B 1 247 ? 8.648 22.969 -3.283 1 82.69 247 ASP B O 1
ATOM 3996 N N . ASP B 1 248 ? 9.352 24.922 -2.318 1 85.69 248 ASP B N 1
ATOM 3997 C CA . ASP B 1 248 ? 10.719 24.781 -2.805 1 85.69 248 ASP B CA 1
ATOM 3998 C C . ASP B 1 248 ? 11.359 23.5 -2.271 1 85.69 248 ASP B C 1
ATOM 4000 O O . ASP B 1 248 ? 12.117 22.844 -2.98 1 85.69 248 ASP B O 1
ATOM 4004 N N . ALA B 1 249 ? 11.031 23.188 -1.105 1 84.94 249 ALA B N 1
ATOM 4005 C CA . ALA B 1 249 ? 11.594 21.984 -0.506 1 84.94 249 ALA B CA 1
ATOM 4006 C C . ALA B 1 249 ? 11.102 20.734 -1.229 1 84.94 249 ALA B C 1
ATOM 4008 O O . ALA B 1 249 ? 11.867 19.781 -1.42 1 84.94 249 ALA B O 1
ATOM 4009 N N . HIS B 1 250 ? 9.828 20.719 -1.639 1 93.94 250 HIS B N 1
ATOM 4010 C CA . HIS B 1 250 ? 9.328 19.625 -2.459 1 93.94 250 HIS B CA 1
ATOM 4011 C C . HIS B 1 250 ? 10.117 19.5 -3.762 1 93.94 250 HIS B C 1
ATOM 4013 O O . HIS B 1 250 ? 10.484 18.406 -4.176 1 93.94 250 HIS B O 1
ATOM 4019 N N . ARG B 1 251 ? 10.328 20.672 -4.344 1 95.31 251 ARG B N 1
ATOM 4020 C CA . ARG B 1 251 ? 10.984 20.719 -5.645 1 95.31 251 ARG B CA 1
ATOM 4021 C C . ARG B 1 251 ? 12.375 20.094 -5.574 1 95.31 251 ARG B C 1
ATOM 4023 O O . ARG B 1 251 ? 12.789 19.391 -6.496 1 95.31 251 ARG B O 1
ATOM 4030 N N . ARG B 1 252 ? 13.047 20.375 -4.535 1 92.31 252 ARG B N 1
ATOM 4031 C CA . ARG B 1 252 ? 14.383 19.812 -4.359 1 92.31 252 ARG B CA 1
ATOM 4032 C C . ARG B 1 252 ? 14.328 18.281 -4.293 1 92.31 252 ARG B C 1
ATOM 4034 O O . ARG B 1 252 ? 15.133 17.609 -4.938 1 92.31 252 ARG B O 1
ATOM 4041 N N . GLN B 1 253 ? 13.422 17.797 -3.502 1 95.75 253 GLN B N 1
ATOM 4042 C CA . GLN B 1 253 ? 13.281 16.344 -3.383 1 95.75 253 GLN B CA 1
ATOM 4043 C C . GLN B 1 253 ? 12.82 15.727 -4.699 1 95.75 253 GLN B C 1
ATOM 4045 O O . GLN B 1 253 ? 13.266 14.633 -5.066 1 95.75 253 GLN B O 1
ATOM 4050 N N . LEU B 1 254 ? 11.945 16.422 -5.398 1 98 254 LEU B N 1
ATOM 4051 C CA . LEU B 1 254 ? 11.422 15.891 -6.652 1 98 254 LEU B CA 1
ATOM 4052 C C . LEU B 1 254 ? 12.516 15.859 -7.723 1 98 254 LEU B C 1
ATOM 4054 O O . LEU B 1 254 ? 12.492 15.016 -8.617 1 98 254 LEU B O 1
ATOM 4058 N N . ALA B 1 255 ? 13.453 16.828 -7.613 1 96.75 255 ALA B N 1
ATOM 4059 C CA . ALA B 1 255 ? 14.602 16.766 -8.516 1 96.75 255 ALA B CA 1
ATOM 4060 C C . ALA B 1 255 ? 15.383 15.477 -8.336 1 96.75 255 ALA B C 1
ATOM 4062 O O . ALA B 1 255 ? 15.789 14.844 -9.32 1 96.75 255 ALA B O 1
ATOM 4063 N N . TRP B 1 256 ? 15.547 15.133 -7.133 1 96.12 256 TRP B N 1
ATOM 4064 C CA . TRP B 1 256 ? 16.188 13.852 -6.844 1 96.12 256 TRP B CA 1
ATOM 4065 C C . TRP B 1 256 ? 15.406 12.703 -7.488 1 96.12 256 TRP B C 1
ATOM 4067 O O . TRP B 1 256 ? 16 11.82 -8.109 1 96.12 256 TRP B O 1
ATOM 4077 N N . HIS B 1 257 ? 14.125 12.68 -7.289 1 98.12 257 HIS B N 1
ATOM 4078 C CA . HIS B 1 257 ? 13.266 11.617 -7.809 1 98.12 257 HIS B CA 1
ATOM 4079 C C . HIS B 1 257 ? 13.375 11.508 -9.328 1 98.12 257 HIS B C 1
ATOM 4081 O O . HIS B 1 257 ? 13.508 10.414 -9.867 1 98.12 257 HIS B O 1
ATOM 4087 N N . ARG B 1 258 ? 13.312 12.648 -9.969 1 97.88 258 ARG B N 1
ATOM 4088 C CA . ARG B 1 258 ? 13.414 12.68 -11.422 1 97.88 258 ARG B CA 1
ATOM 4089 C C . ARG B 1 258 ? 14.758 12.125 -11.891 1 97.88 258 ARG B C 1
ATOM 4091 O O . ARG B 1 258 ? 14.828 11.375 -12.859 1 97.88 258 ARG B O 1
ATOM 4098 N N . GLU B 1 259 ? 15.781 12.516 -11.258 1 96.44 259 GLU B N 1
ATOM 4099 C CA . GLU B 1 259 ? 17.109 12.023 -11.602 1 96.44 259 GLU B CA 1
ATOM 4100 C C . GLU B 1 259 ? 17.219 10.523 -11.367 1 96.44 259 GLU B C 1
ATOM 4102 O O . GLU B 1 259 ? 17.703 9.789 -12.234 1 96.44 259 GLU B O 1
ATOM 4107 N N . ARG B 1 260 ? 16.766 10.094 -10.258 1 96.38 260 ARG B N 1
ATOM 4108 C CA . ARG B 1 260 ? 16.859 8.688 -9.867 1 96.38 260 ARG B CA 1
ATOM 4109 C C . ARG B 1 260 ? 16.141 7.789 -10.867 1 96.38 260 ARG B C 1
ATOM 4111 O O . ARG B 1 260 ? 16.609 6.691 -11.172 1 96.38 260 ARG B O 1
ATOM 4118 N N . PHE B 1 261 ? 15.008 8.242 -11.312 1 96.62 261 PHE B N 1
ATOM 4119 C CA . PHE B 1 261 ? 14.164 7.359 -12.109 1 96.62 261 PHE B CA 1
ATOM 4120 C C . PHE B 1 261 ? 14.219 7.75 -13.586 1 96.62 261 PHE B C 1
ATOM 4122 O O . PHE B 1 261 ? 13.461 7.223 -14.398 1 96.62 261 PHE B O 1
ATOM 4129 N N . GLY B 1 262 ? 15.039 8.664 -13.93 1 95.75 262 GLY B N 1
ATOM 4130 C CA . GLY B 1 262 ? 15.359 8.953 -15.312 1 95.75 262 GLY B CA 1
ATOM 4131 C C . GLY B 1 262 ? 14.297 9.789 -16.016 1 95.75 262 GLY B C 1
ATOM 4132 O O . GLY B 1 262 ? 13.938 9.516 -17.156 1 95.75 262 GLY B O 1
ATOM 4133 N N . PHE B 1 263 ? 13.742 10.734 -15.266 1 93.62 263 PHE B N 1
ATOM 4134 C CA . PHE B 1 263 ? 12.844 11.688 -15.906 1 93.62 263 PHE B CA 1
ATOM 4135 C C . PHE B 1 263 ? 13.617 12.891 -16.422 1 93.62 263 PHE B C 1
ATOM 4137 O O . PHE B 1 263 ? 14.57 13.352 -15.781 1 93.62 263 PHE B O 1
ATOM 4144 N N . SER B 1 264 ? 13.812 12.984 -17.672 1 70.62 264 SER B N 1
ATOM 4145 C CA . SER B 1 264 ? 14.562 14.078 -18.266 1 70.62 264 SER B CA 1
ATOM 4146 C C . SER B 1 264 ? 13.867 15.422 -18.047 1 70.62 264 SER B C 1
ATOM 4148 O O . SER B 1 264 ? 12.633 15.484 -18.031 1 70.62 264 SER B O 1
ATOM 4150 N N . GLU B 1 265 ? 14.547 16.422 -17.484 1 55.38 265 GLU B N 1
ATOM 4151 C CA . GLU B 1 265 ? 14.047 17.781 -17.438 1 55.38 265 GLU B CA 1
ATOM 4152 C C . GLU B 1 265 ? 13.891 18.359 -18.844 1 55.38 265 GLU B C 1
ATOM 4154 O O . GLU B 1 265 ? 14.602 17.969 -19.766 1 55.38 265 GLU B O 1
#

Solvent-accessible surface area (backbone atoms only — not comparable to full-atom values): 27461 Å² total; per-residue (Å²): 130,84,69,70,86,50,63,30,64,50,76,44,57,70,69,55,42,54,52,50,54,48,48,34,41,74,40,53,29,61,32,78,64,53,75,56,78,25,28,40,28,24,26,35,75,79,68,42,59,50,43,38,30,38,34,38,20,72,42,95,88,31,30,46,24,35,43,31,25,36,34,58,67,41,22,52,53,47,42,66,78,38,55,92,28,57,50,84,42,61,90,86,32,60,21,21,34,53,24,82,40,69,68,56,42,47,52,52,46,38,49,45,43,29,36,28,45,15,35,37,64,38,36,33,53,54,44,49,64,74,46,61,85,53,70,83,47,72,60,40,44,54,47,49,49,55,55,43,49,54,44,37,32,55,19,33,37,41,64,46,67,47,31,15,65,38,78,63,39,50,59,62,68,37,49,36,69,32,53,50,55,46,67,89,72,39,91,42,68,60,54,56,30,22,44,54,33,44,45,42,26,41,31,49,57,33,31,32,40,74,69,43,44,33,51,52,49,91,75,20,43,76,40,73,49,85,83,59,48,70,60,51,45,61,69,64,34,69,88,73,44,42,62,33,88,71,53,73,62,31,43,56,35,38,50,49,40,30,58,75,51,66,50,79,131,131,83,72,71,85,49,63,29,62,50,75,44,57,68,68,56,41,53,51,50,52,47,48,32,43,75,39,52,29,60,32,81,63,54,74,57,79,25,29,42,27,23,26,33,76,80,68,43,60,50,41,37,32,38,34,38,20,70,40,95,88,32,30,47,26,36,45,31,26,37,34,57,68,41,22,53,53,47,42,67,79,39,57,89,28,58,49,84,41,61,90,85,32,62,20,21,34,52,24,81,39,67,66,55,41,47,53,50,46,38,50,45,42,29,35,29,43,14,36,37,65,40,38,33,54,55,45,49,64,74,47,62,86,52,70,82,48,73,63,39,46,53,47,48,49,54,54,42,49,51,43,37,33,55,19,32,38,40,62,48,68,47,29,15,64,39,79,62,40,52,60,62,66,37,48,34,71,31,53,50,56,46,68,89,73,39,91,42,66,62,54,56,30,23,44,55,33,45,44,42,26,39,30,48,56,33,32,32,40,73,71,42,43,33,51,51,49,92,77,19,44,78,38,74,49,85,83,58,48,70,58,50,45,62,69,64,34,70,88,73,43,43,63,33,89,73,53,74,62,31,44,55,34,38,50,50,40,30,61,74,51,66,50,80,132

Secondary structure (DSSP, 8-state):
--------SS---HHHHHHHHHHHHHTT--EEEEEETTEEEEE-SS--SSEEEEEE-SSTT-PSEEEEE--HHHHHHHHHHTGGGEEPPPTT-SEEEEESSHHHHHHHHHHHHHHHHHSTHHHHHHHHHHTTT--SSHHHHHHHHHHHHHHHHHHHHHHTTTS-TTT----GGGEEEEESS-GGG-SSHHHHT-GGGEEEEEHHHHHHHHTTSEEE-TTSPEEE-TT--HHHHHHH-GGGPPPPP--HHHHHHHHHHHHHHT---/--------SS---HHHHHHHHHHHHHTT--EEEEEETTEEEEE-SS--SSEEEEEE-SSTT-PSEEEEE--HHHHHHHHHHTGGGEEPPPTT-SEEEEESSHHHHHHHHHHHHHHHHHSTHHHHHHHHHHTTT--SSHHHHHHHHHHHHHHHHHHHHHHTTTS-TTT----GGGEEEEESS-GGG-SSHHHHT-GGGEEEEEHHHHHHHHTTSEEE-TTSPEEE-TT--HHHHHHH-GGGPPPPP--HHHHHHHHHHHHHHT---

Organism: Novosphingobium aromaticivorans (strain ATCC 700278 / DSM 12444 / CCUG 56034 / CIP 105152 / NBRC 16084 / F199) (NCBI:txid279238)

pLDDT: mean 86.39, std 12.45, range [24.23, 98.69]